Protein 4L7T (pdb70)

Radius of gyration: 22.9 Å; Cα contacts (8 Å, |Δi|>4): 863; chains: 1; bounding box: 63×50×64 Å

Foldseek 3Di:
DDPDDDCLPCVLLDAPVSLVVLLVVLLLLVQLLQLVLQLLQDQLFFFWQDDFLLDDALVLCNCRQQVVAFQAHQNAADLSSLVVSQLSLLSSLVSLVPDPHDDLLVSLQSLLQSLLVNLVSLVSCCQFFAFACDDNHHDSPTATHGSVVSLVSSVVSLVSSCVSQPLPQEPVVAQAGAGLLSSLLSLLVSLLLCQQVVPVPPVSLVSSLVSLVSCVPRHQADDDLALLLCFDPPNPRPRQANHWRFFDPPSAFRNNCVCQAAFWPALVCQQVWWAAQVRHRCVPPPSNQRHYHHSTFGDFCCLVLQDDPQFQLSVLFKGWIWGQDPVGHIGTRGITGNSFPADQPPPHSHHTRRTIQGQDGSLSSLLSSLVSCVSNVHHSQPSLQVLQCSRNPVVSCVVVVCDRGPQRVAPDSADVRQQAHHSPRSLRSSLSSCCSSQVSRSHNLVSQVSNHQVSRVSRGNHHRQPSHTWHHDVVCVVDVNYDTRTPRDD

Solvent-accessible surface area: 19949 Å² total; per-residue (Å²): 222,90,123,114,70,28,82,31,47,73,83,94,19,123,66,83,66,54,1,35,96,36,5,73,31,2,17,36,29,1,22,87,3,0,16,27,5,0,7,0,0,1,0,3,3,6,2,2,11,38,110,4,22,22,64,24,58,32,138,17,39,40,72,2,9,93,12,72,5,56,109,70,64,9,44,8,55,78,18,2,37,0,36,130,2,0,32,31,0,3,6,1,11,39,35,0,123,118,20,132,66,15,75,132,81,11,51,48,7,2,14,0,0,2,19,0,0,13,0,10,0,0,2,7,0,6,13,1,9,7,82,2,8,27,80,67,111,50,96,154,125,91,60,35,23,79,27,68,86,0,9,120,23,0,49,90,3,1,84,28,0,38,174,10,7,43,107,58,30,57,32,96,71,26,25,32,45,1,0,10,0,0,0,5,0,0,37,0,22,0,30,0,14,5,5,80,64,64,76,30,27,96,74,18,19,60,42,0,36,82,2,0,74,23,0,67,79,88,12,105,20,55,28,39,115,54,2,51,110,8,16,33,68,130,35,39,95,11,34,0,11,0,1,3,6,98,0,13,112,160,92,32,65,0,0,78,39,73,1,74,77,10,3,5,0,51,45,64,25,0,36,90,58,22,6,30,142,136,34,58,39,2,161,106,49,78,40,11,46,12,35,3,56,4,46,4,3,3,71,71,66,1,26,92,55,2,8,52,134,39,10,69,0,45,103,13,0,2,28,7,0,25,60,64,61,122,122,58,77,54,114,69,36,0,2,6,7,29,6,4,90,14,34,69,62,156,90,39,84,75,32,25,7,3,3,17,3,6,7,1,3,16,0,1,0,4,0,5,6,0,5,0,38,19,30,35,73,77,101,8,43,72,16,0,26,78,0,0,65,16,0,7,28,130,154,93,18,101,88,48,108,81,77,9,12,18,69,54,0,108,45,128,57,19,113,121,16,106,2,2,37,3,2,120,61,53,24,32,0,1,4,1,0,5,7,1,0,5,3,0,5,7,23,9,2,14,14,0,16,15,6,10,39,120,51,0,57,172,27,17,63,5,61,63,97,93,24,41,0,0,14,20,122,62,20,47,109,117,16,111,46,22,180,46,6,104,40,11,97,138

Secondary structure (DSSP, 8-state):
--S---TTSGGGSSSHHHHHHHHHHHHHHHHTTHHHHHHHHSTTSSSEEEPPTT----TTTTHHHHT---SS--SS-GGGGHHHHHHHHHHHHHHHHH-SSS-HHHHHHHHHHHHHHHHHHHHHHHHHHSSB----S-----PPBPHHHHHHHHHHHHHHHHHHHTT--S-TT-TTS--HHHHHHHHHHHHHHHHHHSS-HHHHHHHHHHHHHHHHHHS-----SSGGGGG-GGGTT-TTEEEEE--BTTTB-GGGGHHHHHHS--HHHHHHH-B-TTS-BGGGSGGGG----BSSEEPTTHHHHS--TT-THHHHHEEEEEEE-TTS-EEEEEEEE-S---B--TT-SS-B----EEEEEHHHHHHHHHHHHHHTT---HHHHHHHHHHHH-HHHHHHTHHHHSTT---SGGGTT-TT---TTSHHHHHHHHHHHH-TTSS-HHHHHHHH-HHHHHHHSS--GGG-S----HHHHHH-TTPPPPTT---

Nearest PDB structures (foldseek):
  4l7t-assembly1_A  TM=1.002E+00  e=1.139E-90  Bacteroides fragilis NCTC 9343
  3jq0-assembly1_A  TM=9.893E-01  e=1.966E-63  Phocaeicola vulgatus ATCC 8482
  3nqp-assembly2_B  TM=8.633E-01  e=2.520E-34  Bacteroides fragilis NCTC 9343
  3nqp-assembly1_A  TM=8.621E-01  e=3.257E-34  Bacteroides fragilis NCTC 9343
  7kv4-assembly1_AAA  TM=7.279E-01  e=5.053E-18  Bacteroides fluxus YIT 12057

InterPro domains:
  IPR011990 Tetratricopeptide-like helical domain superfamily [SSF48452] (13-514)
  IPR012944 RagB/SusD domain [PF07980] (273-475)
  IPR033985 SusD-like, N-terminal [PF14322] (85-189)

CATH classification: 1.25.40.390

Structure (mmCIF, N/CA/C/O backbone):
data_4L7T
#
_entry.id   4L7T
#
_cell.length_a   65.530
_cell.length_b   88.530
_cell.length_c   99.140
_cell.angle_alpha   90.00
_cell.angle_beta   90.00
_cell.angle_gamma   90.00
#
_symmetry.space_group_name_H-M   'P 21 21 21'
#
loop_
_entity.id
_entity.type
_entity.pdbx_description
1 polymer 'NanU sialic acid binding protein'
2 non-polymer 'ACETATE ION'
3 non-polymer 1,2-ETHANEDIOL
4 non-polymer 'SODIUM ION'
5 water water
#
loop_
_atom_site.group_PDB
_atom_site.id
_atom_site.type_symbol
_atom_site.label_atom_id
_atom_site.label_alt_id
_atom_site.label_comp_id
_atom_site.label_asym_id
_atom_site.label_entity_id
_atom_site.label_seq_id
_atom_site.pdbx_PDB_ins_code
_atom_site.Cartn_x
_atom_site.Cartn_y
_atom_site.Cartn_z
_atom_site.occupancy
_atom_site.B_iso_or_equiv
_atom_site.auth_seq_id
_atom_site.auth_comp_id
_atom_site.auth_asym_id
_atom_site.auth_atom_id
_atom_site.pdbx_PDB_model_num
ATOM 1 N N . ILE A 1 18 ? 48.488 34.442 36.952 1.00 43.17 18 ILE A N 1
ATOM 2 C CA . ILE A 1 18 ? 48.822 33.514 38.085 1.00 43.29 18 ILE A CA 1
ATOM 3 C C . ILE A 1 18 ? 47.626 33.488 39.088 1.00 42.73 18 ILE A C 1
ATOM 4 O O . ILE A 1 18 ? 46.804 34.420 39.126 1.00 40.96 18 ILE A O 1
ATOM 9 N N . ASP A 1 19 ? 47.534 32.415 39.875 1.00 42.52 19 ASP A N 1
ATOM 10 C CA . ASP A 1 19 ? 46.550 32.278 40.957 1.00 43.51 19 ASP A CA 1
ATOM 11 C C . ASP A 1 19 ? 46.862 33.163 42.227 1.00 44.31 19 ASP A C 1
ATOM 12 O O . ASP A 1 19 ? 47.877 32.954 42.898 1.00 45.15 19 ASP A O 1
ATOM 17 N N . PRO A 1 20 ? 45.977 34.141 42.564 1.00 45.08 20 PRO A N 1
ATOM 18 C CA . PRO A 1 20 ? 46.162 35.014 43.772 1.00 44.95 20 PRO A CA 1
ATOM 19 C C . PRO A 1 20 ? 45.757 34.412 45.127 1.00 44.75 20 PRO A C 1
ATOM 20 O O . PRO A 1 20 ? 46.007 35.033 46.175 1.00 45.00 20 PRO A O 1
ATOM 24 N N . THR A 1 21 ? 45.119 33.243 45.125 1.00 44.02 21 THR A N 1
ATOM 25 C CA . THR A 1 21 ? 44.623 32.676 46.382 1.00 42.88 21 THR A CA 1
ATOM 26 C C . THR A 1 21 ? 44.780 31.145 46.440 1.00 40.80 21 THR A C 1
ATOM 27 O O . THR A 1 21 ? 43.822 30.384 46.681 1.00 40.98 21 THR A O 1
ATOM 31 N N . SER A 1 22 ? 46.013 30.719 46.206 1.00 38.25 22 SER A N 1
ATOM 32 C CA . SER A 1 22 ? 46.424 29.317 46.335 1.00 36.64 22 SER A CA 1
ATOM 33 C C . SER A 1 22 ? 46.385 28.892 47.817 1.00 36.55 22 SER A C 1
ATOM 34 O O . SER A 1 22 ? 46.924 29.581 48.657 1.00 35.68 22 SER A O 1
ATOM 37 N N . SER A 1 23 ? 45.707 27.782 48.133 1.00 36.14 23 SER A N 1
ATOM 38 C CA . SER A 1 23 ? 45.649 27.240 49.500 1.00 34.96 23 SER A CA 1
ATOM 39 C C . SER A 1 23 ? 46.059 25.770 49.496 1.00 34.39 23 SER A C 1
ATOM 40 O O . SER A 1 23 ? 45.983 25.081 48.456 1.00 32.33 23 SER A O 1
ATOM 43 N N . ILE A 1 24 ? 46.435 25.272 50.673 1.00 32.54 24 ILE A N 1
ATOM 44 C CA . ILE A 1 24 ? 46.854 23.883 50.728 1.00 31.08 24 ILE A CA 1
ATOM 45 C C . ILE A 1 24 ? 45.677 22.881 50.705 1.00 29.26 24 ILE A C 1
ATOM 46 O O . ILE A 1 24 ? 45.906 21.672 50.523 1.00 29.13 24 ILE A O 1
ATOM 51 N N . ALA A 1 25 ? 44.443 23.348 50.862 1.00 27.64 25 ALA A N 1
ATOM 52 C CA . ALA A 1 25 ? 43.275 22.482 50.831 1.00 27.79 25 ALA A CA 1
ATOM 53 C C . ALA A 1 25 ? 42.654 22.352 49.385 1.00 29.39 25 ALA A C 1
ATOM 54 O O . ALA A 1 25 ? 41.666 21.564 49.155 1.00 28.22 25 ALA A O 1
ATOM 56 N N . ASP A 1 26 ? 43.287 23.058 48.460 1.00 26.95 26 ASP A N 1
ATOM 57 C CA . ASP A 1 26 ? 42.828 23.098 47.042 1.00 26.76 26 ASP A CA 1
ATOM 58 C C . ASP A 1 26 ? 42.967 21.658 46.506 1.00 26.23 26 ASP A C 1
ATOM 59 O O . ASP A 1 26 ? 44.016 21.013 46.742 1.00 25.63 26 ASP A O 1
ATOM 64 N N . SER A 1 27 ? 41.982 21.231 45.710 1.00 26.21 27 SER A N 1
ATOM 65 C CA . SER A 1 27 ? 41.912 19.813 45.258 1.00 27.45 27 SER A CA 1
ATOM 66 C C . SER A 1 27 ? 43.099 19.305 44.469 1.00 25.61 27 SER A C 1
ATOM 67 O O . SER A 1 27 ? 43.389 18.121 44.559 1.00 23.56 27 SER A O 1
ATOM 70 N N . ASN A 1 28 ? 43.789 20.193 43.736 1.00 24.68 28 ASN A N 1
ATOM 71 C CA . ASN A 1 28 ? 44.923 19.799 42.889 1.00 25.14 28 ASN A CA 1
ATOM 72 C C . ASN A 1 28 ? 46.095 19.298 43.684 1.00 23.95 28 ASN A C 1
ATOM 73 O O . ASN A 1 28 ? 47.046 18.741 43.122 1.00 23.58 28 ASN A O 1
ATOM 78 N N . TYR A 1 29 ? 46.066 19.542 45.013 1.00 24.06 29 TYR A N 1
ATOM 79 C CA . TYR A 1 29 ? 47.172 19.065 45.866 1.00 22.57 29 TYR A CA 1
ATOM 80 C C . TYR A 1 29 ? 46.818 17.750 46.497 1.00 22.65 29 TYR A C 1
ATOM 81 O O . TYR A 1 29 ? 47.610 17.239 47.281 1.00 23.15 29 TYR A O 1
ATOM 90 N N . TRP A 1 30 ? 45.643 17.221 46.176 1.00 21.74 30 TRP A N 1
ATOM 91 C CA . TRP A 1 30 ? 45.263 15.879 46.684 1.00 20.30 30 TRP A CA 1
ATOM 92 C C . TRP A 1 30 ? 44.853 14.896 45.566 1.00 20.39 30 TRP A C 1
ATOM 93 O O . TRP A 1 30 ? 43.889 14.157 45.749 1.00 23.13 30 TRP A O 1
ATOM 104 N N . LYS A 1 31 ? 45.560 14.921 44.455 1.00 22.35 31 LYS A N 1
ATOM 105 C CA . LYS A 1 31 ? 45.131 14.098 43.276 1.00 21.96 31 LYS A CA 1
ATOM 106 C C . LYS A 1 31 ? 45.836 12.772 43.176 1.00 21.91 31 LYS A C 1
ATOM 107 O O . LYS A 1 31 ? 45.370 11.908 42.419 1.00 21.80 31 LYS A O 1
ATOM 113 N N . THR A 1 32 ? 46.935 12.573 43.902 1.00 20.31 32 THR A N 1
ATOM 114 C CA . THR A 1 32 ? 47.762 11.370 43.735 1.00 20.10 32 THR A CA 1
ATOM 115 C C . THR A 1 32 ? 48.129 10.853 45.098 1.00 20.26 32 THR A C 1
ATOM 116 O O . THR A 1 32 ? 48.178 11.625 46.064 1.00 20.56 32 THR A O 1
ATOM 120 N N . GLU A 1 33 ? 48.359 9.546 45.190 1.00 19.61 33 GLU A N 1
ATOM 121 C CA . GLU A 1 33 ? 49.004 9.004 46.390 1.00 18.35 33 GLU A CA 1
ATOM 122 C C . GLU A 1 33 ? 50.315 9.755 46.779 1.00 19.54 33 GLU A C 1
ATOM 123 O O . GLU A 1 33 ? 50.581 9.985 48.006 1.00 19.77 33 GLU A O 1
ATOM 129 N N . ALA A 1 34 ? 51.152 10.117 45.800 1.00 20.50 34 ALA A N 1
ATOM 130 C CA . ALA A 1 34 ? 52.439 10.743 46.104 1.00 19.96 34 ALA A CA 1
ATOM 131 C C . ALA A 1 34 ? 52.265 12.071 46.826 1.00 19.91 34 ALA A C 1
ATOM 132 O O . ALA A 1 34 ? 53.047 12.393 47.735 1.00 20.19 34 ALA A O 1
ATOM 134 N N . GLN A 1 35 ? 51.252 12.809 46.444 1.00 19.70 35 GLN A N 1
ATOM 135 C CA . GLN A 1 35 ? 50.832 14.027 47.219 1.00 20.55 35 GLN A CA 1
ATOM 136 C C . GLN A 1 35 ? 50.444 13.762 48.717 1.00 20.45 35 GLN A C 1
ATOM 137 O O . GLN A 1 35 ? 50.872 14.547 49.621 1.00 19.80 35 GLN A O 1
ATOM 143 N N . PHE A 1 36 ? 49.620 12.725 48.975 1.00 17.19 36 PHE A N 1
ATOM 144 C CA . PHE A 1 36 ? 49.250 12.374 50.350 1.00 16.81 36 PHE A CA 1
ATOM 145 C C . PHE A 1 36 ? 50.535 11.964 51.094 1.00 18.55 36 PHE A C 1
ATOM 146 O O . PHE A 1 36 ? 50.720 12.356 52.275 1.00 18.42 36 PHE A O 1
ATOM 154 N N . SER A 1 37 ? 51.422 11.204 50.471 1.00 18.27 37 SER A N 1
ATOM 155 C CA . SER A 1 37 ? 52.695 10.904 51.117 1.00 18.56 37 SER A CA 1
ATOM 156 C C . SER A 1 37 ? 53.448 12.203 51.511 1.00 20.36 37 SER A C 1
ATOM 157 O O . SER A 1 37 ? 53.993 12.348 52.643 1.00 19.84 37 SER A O 1
ATOM 160 N N . THR A 1 38 ? 53.524 13.145 50.571 1.00 18.93 38 THR A N 1
ATOM 161 C CA . THR A 1 38 ? 54.250 14.384 50.834 1.00 19.82 38 THR A CA 1
ATOM 162 C C . THR A 1 38 ? 53.656 15.099 51.983 1.00 18.61 38 THR A C 1
ATOM 163 O O . THR A 1 38 ? 54.413 15.675 52.817 1.00 21.01 38 THR A O 1
ATOM 167 N N . PHE A 1 39 ? 52.341 15.062 52.106 1.00 17.42 39 PHE A N 1
ATOM 168 C CA . PHE A 1 39 ? 51.600 15.794 53.141 1.00 16.70 39 PHE A CA 1
ATOM 169 C C . PHE A 1 39 ? 51.840 15.099 54.537 1.00 18.03 39 PHE A C 1
ATOM 170 O O . PHE A 1 39 ? 51.976 15.794 55.581 1.00 18.12 39 PHE A O 1
ATOM 178 N N . ASN A 1 40 ? 51.904 13.763 54.505 1.00 17.81 40 ASN A N 1
ATOM 179 C CA . ASN A 1 40 ? 52.283 12.998 55.709 1.00 17.59 40 ASN A CA 1
ATOM 180 C C . ASN A 1 40 ? 53.737 13.329 56.125 1.00 17.66 40 ASN A C 1
ATOM 181 O O . ASN A 1 40 ? 53.968 13.464 57.343 1.00 20.01 40 ASN A O 1
ATOM 186 N N . VAL A 1 41 ? 54.718 13.376 55.226 1.00 18.82 41 VAL A N 1
ATOM 187 C CA . VAL A 1 41 ? 56.077 13.823 55.521 1.00 19.94 41 VAL A CA 1
ATOM 188 C C . VAL A 1 41 ? 55.982 15.224 56.228 1.00 20.03 41 VAL A C 1
ATOM 189 O O . VAL A 1 41 ? 56.574 15.464 57.288 1.00 19.59 41 VAL A O 1
ATOM 193 N N . GLY A 1 42 ? 55.184 16.105 55.636 1.00 19.29 42 GLY A N 1
ATOM 194 C CA . GLY A 1 42 ? 54.955 17.471 56.194 1.00 20.30 42 GLY A CA 1
ATOM 195 C C . GLY A 1 42 ? 54.392 17.469 57.609 1.00 21.09 42 GLY A C 1
ATOM 196 O O . GLY A 1 42 ? 54.754 18.311 58.432 1.00 23.43 42 GLY A O 1
ATOM 197 N N . LEU A 1 43 ? 53.505 16.556 57.907 1.00 20.24 43 LEU A N 1
ATOM 198 C CA . LEU A 1 43 ? 52.934 16.504 59.249 1.00 20.53 43 LEU A CA 1
ATOM 199 C C . LEU A 1 43 ? 54.007 16.128 60.251 1.00 19.61 43 LEU A C 1
ATOM 200 O O . LEU A 1 43 ? 53.981 16.628 61.416 1.00 19.60 43 LEU A O 1
ATOM 205 N N . HIS A 1 44 ? 54.931 15.243 59.838 1.00 18.69 44 HIS A N 1
ATOM 206 C CA . HIS A 1 44 ? 55.974 14.760 60.761 1.00 19.35 44 HIS A CA 1
ATOM 207 C C . HIS A 1 44 ? 56.964 15.904 60.923 1.00 20.83 44 HIS A C 1
ATOM 208 O O . HIS A 1 44 ? 57.571 16.062 61.974 1.00 20.37 44 HIS A O 1
ATOM 215 N N . ALA A 1 45 ? 57.056 16.772 59.909 1.00 19.70 45 ALA A N 1
ATOM 216 C CA . ALA A 1 45 ? 57.945 17.904 60.064 1.00 21.58 45 ALA A CA 1
ATOM 217 C C . ALA A 1 45 ? 57.323 18.945 60.994 1.00 19.93 45 ALA A C 1
ATOM 218 O O . ALA A 1 45 ? 58.079 19.660 61.707 1.00 20.63 45 ALA A O 1
ATOM 220 N N . LEU A 1 46 ? 56.002 19.111 61.005 1.00 18.20 46 LEU A N 1
ATOM 221 C CA . LEU A 1 46 ? 55.383 20.039 61.970 1.00 18.33 46 LEU A CA 1
ATOM 222 C C . LEU A 1 46 ? 55.486 19.507 63.409 1.00 18.97 46 LEU A C 1
ATOM 223 O O . LEU A 1 46 ? 55.699 20.282 64.363 1.00 19.91 46 LEU A O 1
ATOM 228 N N . LEU A 1 47 ? 55.308 18.201 63.583 1.00 19.44 47 LEU A N 1
ATOM 229 C CA . LEU A 1 47 ? 55.503 17.600 64.906 1.00 17.91 47 LEU A CA 1
ATOM 230 C C . LEU A 1 47 ? 56.945 17.854 65.406 1.00 19.04 47 LEU A C 1
ATOM 231 O O . LEU A 1 47 ? 57.131 18.199 66.619 1.00 20.81 47 LEU A O 1
ATOM 236 N N . ARG A 1 48 ? 57.942 17.704 64.558 1.00 17.70 48 ARG A N 1
ATOM 237 C CA . ARG A 1 48 ? 59.322 17.952 64.882 1.00 17.79 48 ARG A CA 1
ATOM 238 C C . ARG A 1 48 ? 59.562 19.397 65.436 1.00 19.01 48 ARG A C 1
ATOM 239 O O . ARG A 1 48 ? 60.445 19.618 66.299 1.00 20.05 48 ARG A O 1
ATOM 247 N N . GLU A 1 49 ? 58.754 20.349 64.959 1.00 19.39 49 GLU A N 1
ATOM 248 C CA . GLU A 1 49 ? 58.886 21.765 65.466 1.00 20.52 49 GLU A CA 1
ATOM 249 C C . GLU A 1 49 ? 58.472 21.912 66.957 1.00 20.72 49 GLU A C 1
ATOM 250 O O . GLU A 1 49 ? 58.740 22.952 67.611 1.00 21.50 49 GLU A O 1
ATOM 256 N N . CYS A 1 50 ? 57.791 20.909 67.473 1.00 18.32 50 CYS A N 1
ATOM 257 C CA . CYS A 1 50 ? 57.332 20.925 68.856 1.00 18.35 50 CYS A CA 1
ATOM 258 C C . CYS A 1 50 ? 58.261 20.120 69.746 1.00 18.88 50 CYS A C 1
ATOM 259 O O . CYS A 1 50 ? 58.014 19.979 70.951 1.00 17.17 50 CYS A O 1
ATOM 262 N N . SER A 1 51 ? 59.351 19.614 69.186 1.00 16.23 51 SER A N 1
ATOM 263 C CA . SER A 1 51 ? 60.209 18.669 69.921 1.00 16.70 51 SER A CA 1
ATOM 264 C C . SER A 1 51 ? 60.955 19.253 71.141 1.00 15.75 51 SER A C 1
ATOM 265 O O . SER A 1 51 ? 61.053 18.600 72.165 1.00 14.25 51 SER A O 1
ATOM 268 N N . PHE A 1 52 ? 61.427 20.486 71.044 1.00 14.18 52 PHE A N 1
ATOM 269 C CA . PHE A 1 52 ? 62.063 21.121 72.240 1.00 14.75 52 PHE A CA 1
ATOM 270 C C . PHE A 1 52 ? 60.996 21.206 73.319 1.00 15.10 52 PHE A C 1
ATOM 271 O O . PHE A 1 52 ? 61.311 20.962 74.481 1.00 15.43 52 PHE A O 1
ATOM 279 N N . ASN A 1 53 ? 59.772 21.587 72.959 1.00 15.36 53 ASN A N 1
ATOM 280 C CA . ASN A 1 53 ? 58.627 21.706 73.915 1.00 15.96 53 ASN A CA 1
ATOM 281 C C . ASN A 1 53 ? 58.240 20.364 74.549 1.00 15.97 53 ASN A C 1
ATOM 282 O O . ASN A 1 53 ? 57.981 20.306 75.759 1.00 17.16 53 ASN A O 1
ATOM 287 N N . PHE A 1 54 ? 58.288 19.274 73.760 1.00 15.29 54 PHE A N 1
ATOM 288 C CA . PHE A 1 54 ? 58.107 17.923 74.364 1.00 14.52 54 PHE A CA 1
ATOM 289 C C . PHE A 1 54 ? 59.122 17.717 75.498 1.00 13.23 54 PHE A C 1
ATOM 290 O O . PHE A 1 54 ? 58.743 17.230 76.534 1.00 14.66 54 PHE A O 1
ATOM 298 N N . PHE A 1 55 ? 60.411 18.046 75.333 1.00 12.40 55 PHE A N 1
ATOM 299 C CA . PHE A 1 55 ? 61.369 17.893 76.373 1.00 11.89 55 PHE A CA 1
ATOM 300 C C . PHE A 1 55 ? 61.041 18.806 77.554 1.00 13.31 55 PHE A C 1
ATOM 301 O O . PHE A 1 55 ? 61.072 18.371 78.728 1.00 11.94 55 PHE A O 1
ATOM 309 N N . LEU A 1 56 ? 60.731 20.080 77.239 1.00 13.19 56 LEU A N 1
ATOM 310 C CA . LEU A 1 56 ? 60.475 21.041 78.364 1.00 11.64 56 LEU A CA 1
ATOM 311 C C . LEU A 1 56 ? 59.243 20.629 79.158 1.00 12.23 56 LEU A C 1
ATOM 312 O O . LEU A 1 56 ? 59.227 20.802 80.385 1.00 12.55 56 LEU A O 1
ATOM 317 N N . LEU A 1 57 ? 58.209 20.127 78.483 1.00 11.54 57 LEU A N 1
ATOM 318 C CA . LEU A 1 57 ? 57.024 19.684 79.209 1.00 11.68 57 LEU A CA 1
ATOM 319 C C . LEU A 1 57 ? 57.326 18.438 80.089 1.00 13.27 57 LEU A C 1
ATOM 320 O O . LEU A 1 57 ? 56.703 18.247 81.109 1.00 11.71 57 LEU A O 1
ATOM 325 N N . GLY A 1 58 ? 58.241 17.575 79.639 1.00 12.41 58 GLY A N 1
ATOM 326 C CA . GLY A 1 58 ? 58.343 16.275 80.285 1.00 10.49 58 GLY A CA 1
ATOM 327 C C . GLY A 1 58 ? 59.441 16.185 81.302 1.00 10.80 58 GLY A C 1
ATOM 328 O O . GLY A 1 58 ? 59.464 15.187 82.040 1.00 11.07 58 GLY A O 1
ATOM 329 N N . GLU A 1 59 ? 60.393 17.132 81.326 1.00 11.14 59 GLU A N 1
ATOM 330 C CA . GLU A 1 59 ? 61.538 16.945 82.225 1.00 10.60 59 GLU A CA 1
ATOM 331 C C . GLU A 1 59 ? 61.963 18.075 83.185 1.00 11.87 59 GLU A C 1
ATOM 332 O O . GLU A 1 59 ? 62.085 17.805 84.368 1.00 12.34 59 GLU A O 1
ATOM 338 N N . PRO A 1 60 ? 62.275 19.287 82.706 1.00 12.66 60 PRO A N 1
ATOM 339 C CA . PRO A 1 60 ? 63.040 20.198 83.629 1.00 11.35 60 PRO A CA 1
ATOM 340 C C . PRO A 1 60 ? 62.294 20.846 84.836 1.00 10.75 60 PRO A C 1
ATOM 341 O O . PRO A 1 60 ? 62.966 21.495 85.633 1.00 12.00 60 PRO A O 1
ATOM 345 N N . ARG A 1 61 ? 60.992 20.622 84.940 1.00 10.74 61 ARG A N 1
ATOM 346 C CA . ARG A 1 61 ? 60.246 21.025 86.207 1.00 10.12 61 ARG A CA 1
ATOM 347 C C . ARG A 1 61 ? 60.593 20.096 87.368 1.00 12.17 61 ARG A C 1
ATOM 348 O O . ARG A 1 61 ? 60.216 20.388 88.523 1.00 12.40 61 ARG A O 1
ATOM 356 N N . ALA A 1 62 ? 61.289 18.987 87.080 1.00 11.28 62 ALA A N 1
ATOM 357 C CA . ALA A 1 62 ? 61.519 17.958 88.135 1.00 11.43 62 ALA A CA 1
ATOM 358 C C . ALA A 1 62 ? 62.899 18.224 88.785 1.00 11.55 62 ALA A C 1
ATOM 359 O O . ALA A 1 62 ? 63.209 19.429 89.026 1.00 13.58 62 ALA A O 1
ATOM 361 N N . ASP A 1 63 ? 63.626 17.183 89.187 1.00 12.77 63 ASP A N 1
ATOM 362 C CA . ASP A 1 63 ? 64.748 17.342 90.118 1.00 13.55 63 ASP A CA 1
ATOM 363 C C . ASP A 1 63 ? 66.155 17.303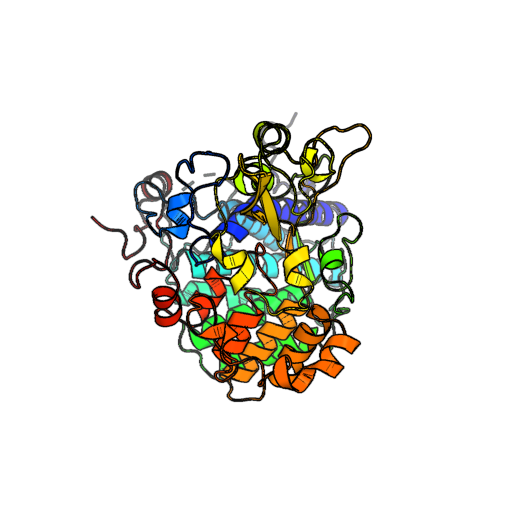 89.496 1.00 14.48 63 ASP A C 1
ATOM 364 O O . ASP A 1 63 ? 67.177 17.448 90.213 1.00 16.13 63 ASP A O 1
ATOM 369 N N . ILE A 1 64 ? 66.236 17.195 88.178 1.00 13.16 64 ILE A N 1
ATOM 370 C CA . ILE A 1 64 ? 67.542 16.940 87.570 1.00 12.38 64 ILE A CA 1
ATOM 371 C C . ILE A 1 64 ? 68.375 18.234 87.493 1.00 11.21 64 ILE A C 1
ATOM 372 O O . ILE A 1 64 ? 69.633 18.148 87.582 1.00 13.18 64 ILE A O 1
ATOM 377 N N . TYR A 1 65 ? 67.711 19.386 87.358 1.00 13.58 65 TYR A N 1
ATOM 378 C CA . TYR A 1 65 ? 68.426 20.676 87.147 1.00 12.40 65 TYR A CA 1
ATOM 379 C C . TYR A 1 65 ? 68.209 21.607 88.331 1.00 13.01 65 TYR A C 1
ATOM 380 O O . TYR A 1 65 ? 67.558 21.239 89.316 1.00 14.71 65 TYR A O 1
ATOM 389 N N . GLY A 1 66 ? 68.823 22.777 88.227 1.00 14.80 66 GLY A N 1
ATOM 390 C CA . GLY A 1 66 ? 68.574 23.834 89.238 1.00 17.20 66 GLY A CA 1
ATOM 391 C C . GLY A 1 66 ? 69.818 24.448 89.850 1.00 16.93 66 GLY A C 1
ATOM 392 O O . GLY A 1 66 ? 69.702 25.433 90.608 1.00 18.48 66 GLY A O 1
ATOM 393 N N . ASP A 1 67 ? 70.999 23.884 89.600 1.00 16.84 67 ASP A N 1
ATOM 394 C CA . ASP A 1 67 ? 72.245 24.464 90.114 1.00 15.10 67 ASP A CA 1
ATOM 395 C C . ASP A 1 67 ? 72.675 25.593 89.156 1.00 16.74 67 ASP A C 1
ATOM 396 O O . ASP A 1 67 ? 72.029 25.807 88.132 1.00 15.13 67 ASP A O 1
ATOM 401 N N . VAL A 1 68 ? 73.710 26.354 89.540 1.00 17.88 68 VAL A N 1
ATOM 402 C CA . VAL A 1 68 ? 74.191 27.528 88.763 1.00 18.82 68 VAL A CA 1
ATOM 403 C C . VAL A 1 68 ? 75.075 26.974 87.605 1.00 16.92 68 VAL A C 1
ATOM 404 O O . VAL A 1 68 ? 75.932 26.161 87.861 1.00 18.86 68 VAL A O 1
ATOM 408 N N . PRO A 1 69 ? 74.853 27.431 86.348 1.00 16.85 69 PRO A N 1
ATOM 409 C CA . PRO A 1 69 ? 75.763 26.968 85.263 1.00 16.23 69 PRO A CA 1
ATOM 410 C C . PRO A 1 69 ? 77.251 27.071 85.653 1.00 18.71 69 PRO A C 1
ATOM 411 O O . PRO A 1 69 ? 77.730 28.144 86.101 1.00 19.43 69 PRO A O 1
ATOM 415 N N . PHE A 1 70 ? 78.018 25.985 85.561 1.00 18.88 70 PHE A N 1
ATOM 416 C CA . PHE A 1 70 ? 79.382 25.984 86.198 1.00 18.63 70 PHE A CA 1
ATOM 417 C C . PHE A 1 70 ? 80.309 27.062 85.595 1.00 18.23 70 PHE A C 1
ATOM 418 O O . PHE A 1 70 ? 81.220 27.588 86.278 1.00 20.55 70 PHE A O 1
ATOM 426 N N . GLY A 1 71 ? 80.102 27.332 84.308 1.00 18.09 71 GLY A N 1
ATOM 427 C CA . GLY A 1 71 ? 81.029 28.213 83.491 1.00 17.89 71 GLY A CA 1
ATOM 428 C C . GLY A 1 71 ? 80.699 29.685 83.609 1.00 18.15 71 GLY A C 1
ATOM 429 O O . GLY A 1 71 ? 81.411 30.541 83.086 1.00 18.53 71 GLY A O 1
ATOM 430 N N . GLY A 1 72 ? 79.614 29.993 84.295 1.00 17.14 72 GLY A N 1
ATOM 431 C CA . GLY A 1 72 ? 79.303 31.443 84.479 1.00 17.89 72 GLY A CA 1
ATOM 432 C C . GLY A 1 72 ? 78.075 31.998 83.802 1.00 16.45 72 GLY A C 1
ATOM 433 O O . GLY A 1 72 ? 77.683 33.190 84.042 1.00 18.14 72 GLY A O 1
ATOM 434 N N . GLU A 1 73 ? 77.448 31.207 82.960 1.00 15.33 73 GLU A N 1
ATOM 435 C CA . GLU A 1 73 ? 76.307 31.742 82.267 1.00 14.76 73 GLU A CA 1
ATOM 436 C C . GLU A 1 73 ? 75.208 32.200 83.196 1.00 13.54 73 GLU A C 1
ATOM 437 O O . GLU A 1 73 ? 74.885 31.577 84.266 1.00 14.30 73 GLU A O 1
ATOM 443 N N . ALA A 1 74 ? 74.496 33.222 82.750 1.00 13.81 74 ALA A N 1
ATOM 444 C CA . ALA A 1 74 ? 73.204 33.513 83.282 1.00 11.97 74 ALA A CA 1
ATOM 445 C C . ALA A 1 74 ? 72.170 32.525 82.804 1.00 14.45 74 ALA A C 1
ATOM 446 O O . ALA A 1 74 ? 72.195 32.068 81.662 1.00 14.67 74 ALA A O 1
ATOM 448 N N . THR A 1 75 ? 71.196 32.251 83.652 1.00 14.17 75 THR A N 1
ATOM 449 C CA . THR A 1 75 ? 70.089 31.365 83.234 1.00 14.65 75 THR A CA 1
ATOM 450 C C . THR A 1 75 ? 68.956 32.044 82.476 1.00 15.37 75 THR A C 1
ATOM 451 O O . THR A 1 75 ? 68.251 31.373 81.663 1.00 14.84 75 THR A O 1
ATOM 455 N N . GLN A 1 76 ? 68.794 33.377 82.630 1.00 14.45 76 GLN A N 1
ATOM 456 C CA . GLN A 1 76 ? 67.900 34.192 81.755 1.00 14.40 76 GLN A CA 1
ATOM 457 C C . GLN A 1 76 ? 66.469 33.717 81.716 1.00 15.89 76 GLN A C 1
ATOM 458 O O . GLN A 1 76 ? 65.783 33.870 80.712 1.00 19.40 76 GLN A O 1
ATOM 464 N N . GLY A 1 77 ? 65.986 33.164 82.846 1.00 15.05 77 GLY A N 1
ATOM 465 C CA . GLY A 1 77 ? 64.550 32.735 82.934 1.00 15.77 77 GLY A CA 1
ATOM 466 C C . GLY A 1 77 ? 64.374 31.223 82.894 1.00 15.67 77 GLY A C 1
ATOM 467 O O . GLY A 1 77 ? 63.341 30.726 83.360 1.00 16.97 77 GLY A O 1
ATOM 468 N N . MET A 1 78 ? 65.367 30.508 82.397 1.00 14.96 78 MET A N 1
ATOM 469 C CA . MET A 1 78 ? 65.224 29.047 82.342 1.00 17.09 78 MET A CA 1
ATOM 470 C C . MET A 1 78 ? 65.136 28.427 83.759 1.00 16.24 78 MET A C 1
ATOM 471 O O . MET A 1 78 ? 64.499 27.387 83.945 1.00 14.80 78 MET A O 1
ATOM 476 N N . GLU A 1 79 ? 65.773 29.061 84.753 1.00 13.21 79 GLU A N 1
ATOM 477 C CA . GLU A 1 79 ? 65.628 28.604 86.142 1.00 14.47 79 GLU A CA 1
ATOM 478 C C . GLU A 1 79 ? 64.215 28.522 86.639 1.00 14.06 79 GLU A C 1
ATOM 479 O O . GLU A 1 79 ? 63.953 27.772 87.606 1.00 12.36 79 GLU A O 1
ATOM 485 N N . ARG A 1 80 ? 63.305 29.232 85.976 1.00 12.90 80 ARG A N 1
ATOM 486 C CA . ARG A 1 80 ? 61.890 29.149 86.401 1.00 13.40 80 ARG A CA 1
ATOM 487 C C . ARG A 1 80 ? 61.305 27.739 86.309 1.00 12.95 80 ARG A C 1
ATOM 488 O O . ARG A 1 80 ? 60.354 27.388 87.053 1.00 14.27 80 ARG A O 1
ATOM 496 N N . LEU A 1 81 ? 61.885 26.919 85.432 1.00 11.67 81 LEU A N 1
ATOM 497 C CA . LEU A 1 81 ? 61.411 25.524 85.330 1.00 12.74 81 LEU A CA 1
ATOM 498 C C . LEU A 1 81 ? 61.826 24.697 86.573 1.00 12.11 81 LEU A C 1
ATOM 499 O O . LEU A 1 81 ? 60.903 24.240 87.297 1.00 12.18 81 LEU A O 1
ATOM 504 N N . PRO A 1 82 ? 63.165 24.495 86.823 1.00 12.11 82 PRO A N 1
ATOM 505 C CA . PRO A 1 82 ? 63.517 23.721 88.049 1.00 11.52 82 PRO A CA 1
ATOM 506 C C . PRO A 1 82 ? 63.050 24.359 89.345 1.00 12.47 82 PRO A C 1
ATOM 507 O O . PRO A 1 82 ? 62.743 23.635 90.311 1.00 14.14 82 PRO A O 1
ATOM 511 N N . PHE A 1 83 ? 62.926 25.671 89.337 1.00 12.91 83 PHE A N 1
ATOM 512 C CA . PHE A 1 83 ? 62.440 26.338 90.599 1.00 13.45 83 PHE A CA 1
ATOM 513 C C . PHE A 1 83 ? 60.929 26.377 90.695 1.00 12.47 83 PHE A C 1
ATOM 514 O O . PHE A 1 83 ? 60.428 26.795 91.756 1.00 13.15 83 PHE A O 1
ATOM 522 N N . ASN A 1 84 ? 60.202 26.006 89.601 1.00 11.40 84 ASN A N 1
ATOM 523 C CA . ASN A 1 84 ? 58.720 26.000 89.613 1.00 10.82 84 ASN A CA 1
ATOM 524 C C . ASN A 1 84 ? 58.168 27.384 90.017 1.00 12.16 84 ASN A C 1
ATOM 525 O O . ASN A 1 84 ? 57.243 27.504 90.837 1.00 13.40 84 ASN A O 1
ATOM 530 N N . THR A 1 85 ? 58.797 28.376 89.432 1.00 12.41 85 THR A N 1
ATOM 531 C CA . THR A 1 85 ? 58.369 29.774 89.616 1.00 14.26 85 THR A CA 1
ATOM 532 C C . THR A 1 85 ? 57.738 30.384 88.361 1.00 15.77 85 THR A C 1
ATOM 533 O O . THR A 1 85 ? 57.500 31.637 88.305 1.00 17.20 85 THR A O 1
ATOM 537 N N . ILE A 1 86 ? 57.494 29.558 87.323 1.00 14.89 86 ILE A N 1
ATOM 538 C CA . ILE A 1 86 ? 56.625 29.997 86.243 1.00 14.30 86 ILE A CA 1
ATOM 539 C C . ILE A 1 86 ? 55.283 30.521 86.776 1.00 15.58 86 ILE A C 1
ATOM 540 O O . ILE A 1 86 ? 54.741 30.049 87.764 1.00 16.86 86 ILE A O 1
ATOM 545 N N . ASN A 1 87 ? 54.768 31.515 86.070 1.00 16.76 87 ASN A N 1
ATOM 546 C CA . ASN A 1 87 ? 53.516 32.165 86.481 1.00 18.98 87 ASN A CA 1
ATOM 547 C C . ASN A 1 87 ? 52.903 32.926 85.375 1.00 19.51 87 ASN A C 1
ATOM 548 O O . ASN A 1 87 ? 53.329 32.842 84.191 1.00 18.09 87 ASN A O 1
ATOM 553 N N . LYS A 1 88 ? 51.875 33.716 85.710 1.00 19.90 88 LYS A N 1
ATOM 554 C CA . LYS A 1 88 ? 51.132 34.362 84.622 1.00 23.12 88 LYS A CA 1
ATOM 555 C C . LYS A 1 88 ? 51.972 35.383 83.841 1.00 22.64 88 LYS A C 1
ATOM 556 O O . LYS A 1 88 ? 51.758 35.595 82.687 1.00 21.06 88 LYS A O 1
ATOM 562 N N . GLU A 1 89 ? 52.991 35.951 84.459 1.00 22.14 89 GLU A N 1
ATOM 563 C CA . GLU A 1 89 ? 53.890 36.867 83.733 1.00 24.33 89 GLU A CA 1
ATOM 564 C C . GLU A 1 89 ? 54.996 36.215 82.911 1.00 23.52 89 GLU A C 1
ATOM 565 O O . GLU A 1 89 ? 55.414 36.726 81.893 1.00 24.16 89 GLU A O 1
ATOM 567 N N . ASN A 1 90 ? 55.498 35.082 83.383 1.00 21.08 90 ASN A N 1
ATOM 568 C CA . ASN A 1 90 ? 56.570 34.363 82.703 1.00 20.27 90 ASN A CA 1
ATOM 569 C C . ASN A 1 90 ? 56.213 32.865 82.778 1.00 17.36 90 ASN A C 1
ATOM 570 O O . ASN A 1 90 ? 56.452 32.199 83.808 1.00 16.20 90 ASN A O 1
ATOM 575 N N . THR A 1 91 ? 55.569 32.391 81.713 1.00 18.09 91 THR A N 1
ATOM 576 C CA . THR A 1 91 ? 54.924 31.062 81.702 1.00 17.22 91 THR A CA 1
ATOM 577 C C . THR A 1 91 ? 55.890 29.957 81.337 1.00 17.79 91 THR A C 1
ATOM 578 O O . THR A 1 91 ? 55.535 28.802 81.477 1.00 19.28 91 THR A O 1
ATOM 582 N N . GLY A 1 92 ? 57.089 30.286 80.910 1.00 17.53 92 GLY A N 1
ATOM 583 C CA . GLY A 1 92 ? 58.122 29.239 80.559 1.00 18.86 92 GLY A CA 1
ATOM 584 C C . GLY A 1 92 ? 57.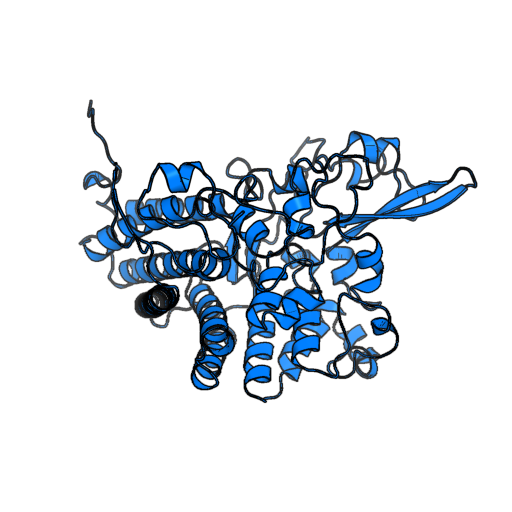912 28.727 79.127 1.00 20.13 92 GLY A C 1
ATOM 585 O O . GLY A 1 92 ? 58.818 28.804 78.306 1.00 22.41 92 GLY A O 1
ATOM 586 N N . ILE A 1 93 ? 56.709 28.301 78.805 1.00 18.67 93 ILE A N 1
ATOM 587 C CA . ILE A 1 93 ? 56.319 27.958 77.428 1.00 16.43 93 ILE A CA 1
ATOM 588 C C . ILE A 1 93 ? 55.059 28.743 77.056 1.00 17.37 93 ILE A C 1
ATOM 589 O O . ILE A 1 93 ? 54.200 28.937 77.924 1.00 18.68 93 ILE A O 1
ATOM 594 N N . SER A 1 94 ? 54.926 29.192 75.810 1.00 17.50 94 SER A N 1
ATOM 595 C CA . SER A 1 94 ? 53.741 29.954 75.402 1.00 19.44 94 SER A CA 1
ATOM 596 C C . SER A 1 94 ? 52.924 29.206 74.387 1.00 19.86 94 SER A C 1
ATOM 597 O O . SER A 1 94 ? 53.433 28.263 73.764 1.00 18.61 94 SER A O 1
ATOM 600 N N . ASN A 1 95 ? 51.684 29.665 74.199 1.00 20.32 95 ASN A N 1
ATOM 601 C CA . ASN A 1 95 ? 50.807 29.296 73.073 1.00 21.51 95 ASN A CA 1
ATOM 602 C C . ASN A 1 95 ? 50.629 27.744 72.982 1.00 21.72 95 ASN A C 1
ATOM 603 O O . ASN A 1 95 ? 50.694 27.199 71.891 1.00 21.85 95 ASN A O 1
ATOM 608 N N . PHE A 1 96 ? 50.396 27.076 74.117 1.00 18.46 96 PHE A N 1
ATOM 609 C CA . PHE A 1 96 ? 50.155 25.630 74.154 1.00 19.66 96 PHE A CA 1
ATOM 610 C C . PHE A 1 96 ? 51.220 24.883 73.411 1.00 18.62 96 PHE A C 1
ATOM 611 O O . PHE A 1 96 ? 50.898 23.872 72.747 1.00 17.53 96 PHE A O 1
ATOM 619 N N . ALA A 1 97 ? 52.475 25.372 73.499 1.00 18.03 97 ALA A N 1
ATOM 620 C CA . ALA A 1 97 ? 53.692 24.738 73.002 1.00 18.47 97 ALA A CA 1
ATOM 621 C C . ALA A 1 97 ? 53.651 24.652 71.456 1.00 19.64 97 ALA A C 1
ATOM 622 O O . ALA A 1 97 ? 54.346 23.842 70.885 1.00 19.11 97 ALA A O 1
ATOM 624 N N . GLY A 1 98 ? 52.762 25.446 70.815 1.00 18.45 98 GLY A N 1
ATOM 625 C CA . GLY A 1 98 ? 52.727 25.434 69.342 1.00 18.66 98 GLY A CA 1
ATOM 626 C C . GLY A 1 98 ? 51.954 24.232 68.827 1.00 20.31 98 GLY A C 1
ATOM 627 O O . GLY A 1 98 ? 51.964 23.987 67.602 1.00 20.57 98 GLY A O 1
ATOM 628 N N . MET A 1 99 ? 51.273 23.504 69.691 1.00 18.72 99 MET A N 1
ATOM 629 C CA . MET A 1 99 ? 50.648 22.211 69.284 1.00 19.29 99 MET A CA 1
ATOM 630 C C . MET A 1 99 ? 49.430 22.342 68.365 1.00 19.91 99 MET A C 1
ATOM 631 O O . MET A 1 99 ? 49.233 21.491 67.502 1.00 19.07 99 MET A O 1
ATOM 636 N N . TYR A 1 100 ? 48.695 23.440 68.494 1.00 18.99 100 TYR A N 1
ATOM 637 C CA . TYR A 1 100 ? 47.429 23.576 67.745 1.00 20.62 100 TYR A CA 1
ATOM 638 C C . TYR A 1 100 ? 47.652 23.748 66.255 1.00 21.41 100 TYR A C 1
ATOM 639 O O . TYR A 1 100 ? 46.787 23.351 65.481 1.00 22.08 100 TYR A O 1
ATOM 648 N N . LYS A 1 101 ? 48.781 24.328 65.887 1.00 21.74 101 LYS A N 1
ATOM 649 C CA . LYS A 1 101 ? 49.136 24.498 64.495 1.00 24.20 101 LYS A CA 1
ATOM 650 C C . LYS A 1 101 ? 49.289 23.096 63.864 1.00 24.90 101 LYS A C 1
ATOM 651 O O . LYS A 1 101 ? 48.874 22.898 62.694 1.00 24.29 101 LYS A O 1
ATOM 657 N N . VAL A 1 102 ? 49.894 22.167 64.636 1.00 22.86 102 VAL A N 1
ATOM 658 C CA . VAL A 1 102 ? 50.121 20.783 64.142 1.00 21.13 102 VAL A CA 1
ATOM 659 C C . VAL A 1 102 ? 48.838 20.052 64.052 1.00 20.72 102 VAL A C 1
ATOM 660 O O . VAL A 1 102 ? 48.565 19.411 62.991 1.00 20.62 102 VAL A O 1
ATOM 664 N N . ILE A 1 103 ? 47.998 20.144 65.097 1.00 16.82 103 ILE A N 1
ATOM 665 C CA . ILE A 1 103 ? 46.703 19.531 65.175 1.00 17.57 103 ILE A CA 1
ATOM 666 C C . ILE A 1 103 ? 45.831 20.013 63.978 1.00 19.35 103 ILE A C 1
ATOM 667 O O . ILE A 1 103 ? 45.179 19.212 63.336 1.00 19.95 103 ILE A O 1
ATOM 672 N N . ASN A 1 104 ? 45.831 21.320 63.717 1.00 19.92 104 ASN A N 1
ATOM 673 C CA . ASN A 1 104 ? 44.998 21.794 62.568 1.00 20.25 104 ASN A CA 1
ATOM 674 C C . ASN A 1 104 ? 45.315 21.083 61.253 1.00 21.73 104 ASN A C 1
ATOM 675 O O . ASN A 1 104 ? 44.387 20.698 60.538 1.00 23.69 104 ASN A O 1
ATOM 680 N N . GLN A 1 105 ? 46.582 20.898 60.986 1.00 19.02 105 GLN A N 1
ATOM 681 C CA . GLN A 1 105 ? 47.026 20.240 59.751 1.00 21.12 105 GLN A CA 1
ATOM 682 C C . GLN A 1 105 ? 46.751 18.741 59.734 1.00 20.37 105 GLN A C 1
ATOM 683 O O . GLN A 1 105 ? 46.436 18.141 58.687 1.00 20.50 105 GLN A O 1
ATOM 689 N N . ILE A 1 106 ? 46.883 18.103 60.888 1.00 22.05 106 ILE A N 1
ATOM 690 C CA . ILE A 1 106 ? 46.413 16.720 60.968 1.00 20.53 106 ILE A CA 1
ATOM 691 C C . ILE A 1 106 ? 44.953 16.609 60.682 1.00 22.36 106 ILE A C 1
ATOM 692 O O . ILE A 1 106 ? 44.506 15.648 60.049 1.00 20.20 106 ILE A O 1
ATOM 697 N N . ASN A 1 107 ? 44.187 17.591 61.140 1.00 19.53 107 ASN A N 1
ATOM 698 C CA . ASN A 1 107 ? 42.767 17.509 60.959 1.00 21.21 107 ASN A CA 1
ATOM 699 C C . ASN A 1 107 ? 42.420 17.543 59.425 1.00 20.16 107 ASN A C 1
ATOM 700 O O . ASN A 1 107 ? 41.456 16.951 59.048 1.00 23.06 107 ASN A O 1
ATOM 705 N N . LEU A 1 108 ? 43.197 18.302 58.681 1.00 21.28 108 LEU A N 1
ATOM 706 C CA . LEU A 1 108 ? 43.140 18.455 57.177 1.00 20.97 108 LEU A CA 1
ATOM 707 C C . LEU A 1 108 ? 43.476 17.087 56.557 1.00 21.48 108 LEU A C 1
ATOM 708 O O . LEU A 1 108 ? 42.687 16.560 55.741 1.00 20.93 108 LEU A O 1
ATOM 713 N N . MET A 1 109 ? 44.596 16.504 57.009 1.00 18.32 109 MET A N 1
ATOM 714 C CA . MET A 1 109 ? 44.981 15.119 56.502 1.00 18.72 109 MET A CA 1
ATOM 715 C C . MET A 1 109 ? 43.868 14.142 56.720 1.00 19.72 109 MET A C 1
ATOM 716 O O . MET A 1 109 ? 43.528 13.357 55.803 1.00 17.81 109 MET A O 1
ATOM 721 N N . ILE A 1 110 ? 43.303 14.128 57.916 1.00 19.27 110 ILE A N 1
ATOM 722 C CA . ILE A 1 110 ? 42.239 13.237 58.227 1.00 20.02 110 ILE A CA 1
ATOM 723 C C . ILE A 1 110 ? 41.025 13.391 57.307 1.00 22.12 110 ILE A C 1
ATOM 724 O O . ILE A 1 110 ? 40.491 12.372 56.836 1.00 22.60 110 ILE A O 1
ATOM 729 N N . ALA A 1 111 ? 40.557 14.650 57.089 1.00 21.48 111 ALA A N 1
ATOM 730 C CA . ALA A 1 111 ? 39.374 14.846 56.238 1.00 22.30 111 ALA A CA 1
ATOM 731 C C . ALA A 1 111 ? 39.751 14.456 54.797 1.00 21.21 111 ALA A C 1
ATOM 732 O O . ALA A 1 111 ? 38.969 13.788 54.135 1.00 22.81 111 ALA A O 1
ATOM 734 N N . LYS A 1 112 ? 40.934 14.807 54.346 1.00 19.89 112 LYS A N 1
ATOM 735 C CA . LYS A 1 112 ? 41.273 14.537 52.906 1.00 20.17 112 LYS A CA 1
ATOM 736 C C . LYS A 1 112 ? 41.364 13.027 52.684 1.00 20.22 112 LYS A C 1
ATOM 737 O O . LYS A 1 112 ? 40.874 12.485 51.639 1.00 19.48 112 LYS A O 1
ATOM 743 N N . THR A 1 113 ? 41.963 12.328 53.653 1.00 19.36 113 THR A N 1
ATOM 744 C CA . THR A 1 113 ? 42.052 10.862 53.535 1.00 17.86 113 THR A CA 1
ATOM 745 C C . THR A 1 113 ? 40.739 10.182 53.656 1.00 19.86 113 THR A C 1
ATOM 746 O O . THR A 1 113 ? 40.501 9.173 52.936 1.00 20.77 113 THR A O 1
ATOM 750 N N . LYS A 1 114 ? 39.862 10.618 54.537 1.00 20.49 114 LYS A N 1
ATOM 751 C CA . LYS A 1 114 ? 38.530 10.017 54.568 1.00 22.85 114 LYS A CA 1
ATOM 752 C C . LYS A 1 114 ? 37.715 10.205 53.256 1.00 23.46 114 LYS A C 1
ATOM 753 O O . LYS A 1 114 ? 36.885 9.350 52.921 1.00 25.77 114 LYS A O 1
ATOM 759 N N . GLU A 1 115 ? 38.009 11.286 52.530 1.00 23.44 115 GLU A N 1
ATOM 760 C CA . GLU A 1 115 ? 37.236 11.694 51.331 1.00 24.88 115 GLU A CA 1
ATOM 761 C C . GLU A 1 115 ? 37.801 11.181 50.002 1.00 23.91 115 GLU A C 1
ATOM 762 O O . GLU A 1 115 ? 37.166 11.346 48.953 1.00 24.91 115 GLU A O 1
ATOM 768 N N . THR A 1 116 ? 38.997 10.631 50.007 1.00 21.85 116 THR A N 1
ATOM 769 C CA . THR A 1 116 ? 39.696 10.430 48.759 1.00 20.56 116 THR A CA 1
ATOM 770 C C . THR A 1 116 ? 39.101 9.293 47.943 1.00 21.53 116 THR A C 1
ATOM 771 O O . THR A 1 116 ? 38.407 8.432 48.456 1.00 21.56 116 THR A O 1
ATOM 775 N N . THR A 1 117 ? 39.385 9.360 46.650 1.00 22.00 117 THR A N 1
ATOM 776 C CA . THR A 1 117 ? 39.103 8.218 45.747 1.00 22.29 117 THR A CA 1
ATOM 777 C C . THR A 1 117 ? 40.341 7.702 45.081 1.00 20.56 117 THR A C 1
ATOM 778 O O . THR A 1 117 ? 40.268 6.870 44.134 1.00 18.63 117 THR A O 1
ATOM 782 N N . VAL A 1 118 ? 41.509 8.147 45.547 1.00 18.64 118 VAL A N 1
ATOM 783 C CA . VAL A 1 118 ? 42.757 7.842 44.878 1.00 18.14 118 VAL A CA 1
ATOM 784 C C . VAL A 1 118 ? 43.630 6.865 45.637 1.00 20.66 118 VAL A C 1
ATOM 785 O O . VAL A 1 118 ? 44.532 6.293 45.062 1.00 23.73 118 VAL A O 1
ATOM 789 N N . LEU A 1 119 ? 43.368 6.659 46.921 1.00 19.16 119 LEU A N 1
ATOM 790 C CA . LEU A 1 119 ? 44.283 5.767 47.701 1.00 18.14 119 LEU A CA 1
ATOM 791 C C . LEU A 1 119 ? 43.768 4.327 47.799 1.00 15.28 119 LEU A C 1
ATOM 792 O O . LEU A 1 119 ? 42.594 4.119 47.961 1.00 18.32 119 LEU A O 1
ATOM 797 N N . SER A 1 120 ? 44.691 3.371 47.934 1.00 17.03 120 SER A N 1
ATOM 798 C CA . SER A 1 120 ? 44.243 1.998 48.340 1.00 18.55 120 SER A CA 1
ATOM 799 C C . SER A 1 120 ? 43.635 2.046 49.730 1.00 19.76 120 SER A C 1
ATOM 800 O O . SER A 1 120 ? 43.931 2.967 50.517 1.00 20.03 120 SER A O 1
ATOM 803 N N . GLU A 1 121 ? 42.738 1.110 50.028 1.00 19.79 121 GLU A N 1
ATOM 804 C CA . GLU A 1 121 ? 42.073 1.056 51.306 1.00 19.59 121 GLU A CA 1
ATOM 805 C C . GLU A 1 121 ? 43.131 0.837 52.396 1.00 18.75 121 GLU A C 1
ATOM 806 O O . GLU A 1 121 ? 43.065 1.510 53.461 1.00 19.00 121 GLU A O 1
ATOM 812 N N . ALA A 1 122 ? 44.086 -0.055 52.145 1.00 19.69 122 ALA A N 1
ATOM 813 C CA . ALA A 1 122 ? 45.223 -0.273 53.065 1.00 19.28 122 ALA A CA 1
ATOM 814 C C . ALA A 1 122 ? 46.007 1.012 53.320 1.00 18.66 122 ALA A C 1
ATOM 815 O O . ALA A 1 122 ? 46.350 1.314 54.509 1.00 17.85 122 ALA A O 1
ATOM 817 N N . GLY A 1 123 ? 46.247 1.797 52.238 1.00 17.78 123 GLY A N 1
ATOM 818 C CA . GLY A 1 123 ? 47.178 2.926 52.323 1.00 18.21 123 GLY A CA 1
ATOM 819 C C . GLY A 1 123 ? 46.422 4.016 53.040 1.00 16.63 123 GLY A C 1
ATOM 820 O O . GLY A 1 123 ? 47.038 4.711 53.910 1.00 16.85 123 GLY A O 1
ATOM 821 N N . LYS A 1 124 ? 45.129 4.206 52.714 1.00 17.16 124 LYS A N 1
ATOM 822 C CA . LYS A 1 124 ? 44.334 5.236 53.348 1.00 17.53 124 LYS A CA 1
ATOM 823 C C . LYS A 1 124 ? 44.225 4.956 54.860 1.00 18.05 124 LYS A C 1
ATOM 824 O O . LYS A 1 124 ? 44.458 5.850 55.704 1.00 17.37 124 LYS A O 1
ATOM 830 N N . ASN A 1 125 ? 44.061 3.690 55.192 1.00 15.43 125 ASN A N 1
ATOM 831 C CA . ASN A 1 125 ? 43.918 3.323 56.593 1.00 17.04 125 ASN A CA 1
ATOM 832 C C . ASN A 1 125 ? 45.268 3.489 57.331 1.00 16.07 125 ASN A C 1
ATOM 833 O O . ASN A 1 125 ? 45.246 3.862 58.502 1.00 16.30 125 ASN A O 1
ATOM 838 N N . TYR A 1 126 ? 46.417 3.205 56.709 1.00 14.78 126 TYR A N 1
ATOM 839 C CA . TYR A 1 126 ? 47.672 3.408 57.395 1.00 15.51 126 TYR A CA 1
ATOM 840 C C . TYR A 1 126 ? 47.845 4.911 57.675 1.00 16.55 126 TYR A C 1
ATOM 841 O O . TYR A 1 126 ? 48.322 5.287 58.777 1.00 13.79 126 TYR A O 1
ATOM 850 N N . TYR A 1 127 ? 47.447 5.744 56.682 1.00 14.24 127 TYR A N 1
ATOM 851 C CA . TYR A 1 127 ? 47.602 7.193 56.950 1.00 14.69 127 TYR A CA 1
ATOM 852 C C . TYR A 1 127 ? 46.716 7.607 58.104 1.00 14.26 127 TYR A C 1
ATOM 853 O O . TYR A 1 127 ? 47.130 8.476 58.899 1.00 16.79 127 TYR A O 1
ATOM 862 N N . LEU A 1 128 ? 45.497 7.090 58.186 1.00 15.10 128 LEU A N 1
ATOM 863 C CA . LEU A 1 128 ? 44.604 7.392 59.285 1.00 15.05 128 LEU A CA 1
ATOM 864 C C . LEU A 1 128 ? 45.164 6.874 60.612 1.00 16.00 128 LEU A C 1
ATOM 865 O O . LEU A 1 128 ? 45.100 7.524 61.655 1.00 17.36 128 LEU A O 1
ATOM 870 N N . GLY A 1 129 ? 45.749 5.696 60.592 1.00 15.61 129 GLY A N 1
ATOM 871 C CA . GLY A 1 129 ? 46.499 5.249 61.813 1.00 14.68 129 GLY A CA 1
ATOM 872 C C . GLY A 1 129 ? 47.532 6.246 62.257 1.00 13.99 129 GLY A C 1
ATOM 873 O O . GLY A 1 129 ? 47.592 6.549 63.482 1.00 13.70 129 GLY A O 1
ATOM 874 N N . GLU A 1 130 ? 48.343 6.783 61.346 1.00 14.39 130 GLU A N 1
ATOM 875 C CA . GLU A 1 130 ? 49.387 7.726 61.731 1.00 13.47 130 GLU A CA 1
ATOM 876 C C . GLU A 1 130 ? 48.771 9.041 62.225 1.00 14.10 130 GLU A C 1
ATOM 877 O O . GLU A 1 130 ? 49.220 9.618 63.240 1.00 14.96 130 GLU A O 1
ATOM 883 N N . ALA A 1 131 ? 47.745 9.536 61.506 1.00 12.86 131 ALA A N 1
ATOM 884 C CA . ALA A 1 131 ? 47.246 10.865 61.817 1.00 14.29 131 ALA A CA 1
ATOM 885 C C . ALA A 1 131 ? 46.445 10.857 63.103 1.00 13.61 131 ALA A C 1
ATOM 886 O O . ALA A 1 131 ? 46.608 11.771 63.917 1.00 16.12 131 ALA A O 1
ATOM 888 N N . TYR A 1 132 ? 45.536 9.902 63.339 1.00 14.10 132 TYR A N 1
ATOM 889 C CA . TYR A 1 132 ? 44.832 9.788 64.623 1.00 13.80 132 TYR A CA 1
ATOM 890 C C . TYR A 1 132 ? 45.789 9.567 65.799 1.00 15.89 132 TYR A C 1
ATOM 891 O O . TYR A 1 132 ? 45.561 10.133 66.890 1.00 15.22 132 TYR A O 1
ATOM 900 N N . GLY A 1 133 ? 46.854 8.742 65.559 1.00 14.17 133 GLY A N 1
ATOM 901 C CA . GLY A 1 133 ? 47.902 8.512 66.627 1.00 14.13 133 GLY A CA 1
ATOM 902 C C . GLY A 1 133 ? 48.579 9.796 67.013 1.00 14.96 133 GLY A C 1
ATOM 903 O O . GLY A 1 133 ? 48.697 10.059 68.261 1.00 13.17 133 GLY A O 1
ATOM 904 N N . MET A 1 134 ? 49.004 10.573 66.032 1.00 13.72 134 MET A N 1
ATOM 905 C CA . MET A 1 134 ? 49.704 11.832 66.301 1.00 14.45 134 MET A CA 1
ATOM 906 C C . MET A 1 134 ? 48.779 12.822 66.978 1.00 15.94 134 MET A C 1
ATOM 907 O O . MET A 1 134 ? 49.236 13.580 67.894 1.00 15.25 134 MET A O 1
ATOM 912 N N . ARG A 1 135 ? 47.514 12.844 66.591 1.00 14.98 135 ARG A N 1
ATOM 913 C CA . ARG A 1 135 ? 46.601 13.811 67.185 1.00 16.06 135 ARG A CA 1
ATOM 914 C C . ARG A 1 135 ? 46.363 13.459 68.657 1.00 17.07 135 ARG A C 1
ATOM 915 O O . ARG A 1 135 ? 46.398 14.343 69.538 1.00 17.00 135 ARG A O 1
ATOM 923 N N . ALA A 1 136 ? 46.210 12.181 68.968 1.00 16.19 136 ALA A N 1
ATOM 924 C CA . ALA A 1 136 ? 46.093 11.723 70.365 1.00 14.58 136 ALA A CA 1
ATOM 925 C C . ALA A 1 136 ? 47.392 12.034 71.188 1.00 13.31 136 ALA A C 1
ATOM 926 O O . ALA A 1 136 ? 47.306 12.383 72.362 1.00 14.19 136 ALA A O 1
ATOM 928 N N . TYR A 1 137 ? 48.554 11.870 70.573 1.00 13.69 137 TYR A N 1
ATOM 929 C CA . TYR A 1 137 ? 49.854 12.147 71.188 1.00 12.58 137 TYR A CA 1
ATOM 930 C C . TYR A 1 137 ? 49.958 13.624 71.628 1.00 14.63 137 TYR A C 1
ATOM 931 O O . TYR A 1 137 ? 50.314 13.961 72.808 1.00 14.76 137 TYR A O 1
ATOM 940 N N . LEU A 1 138 ? 49.613 14.506 70.692 1.00 15.63 138 LEU A N 1
ATOM 941 C CA . LEU A 1 138 ? 49.574 15.943 71.029 1.00 14.92 138 LEU A CA 1
ATOM 942 C C . LEU A 1 138 ? 48.512 16.283 72.062 1.00 15.26 138 LEU A C 1
ATOM 943 O O . LEU A 1 138 ? 48.906 17.009 73.033 1.00 15.66 138 LEU A O 1
ATOM 948 N N . TYR A 1 139 ? 47.250 15.762 72.001 1.00 14.45 139 TYR A N 1
ATOM 949 C CA . TYR A 1 139 ? 46.271 16.076 73.039 1.00 15.21 139 TYR A CA 1
ATOM 950 C C . TYR A 1 139 ? 46.730 15.540 74.411 1.00 14.77 139 TYR A C 1
ATOM 951 O O . TYR A 1 139 ? 46.285 16.055 75.426 1.00 16.48 139 TYR A O 1
ATOM 960 N N . PHE A 1 140 ? 47.474 14.400 74.427 1.00 13.42 140 PHE A N 1
ATOM 961 C CA . PHE A 1 140 ? 47.878 13.871 75.727 1.00 12.51 140 PHE A CA 1
ATOM 962 C C . PHE A 1 140 ? 48.961 14.748 76.403 1.00 12.89 140 PHE A C 1
ATOM 963 O O . PHE A 1 140 ? 48.949 14.810 77.633 1.00 13.25 140 PHE A O 1
ATOM 971 N N . HIS A 1 141 ? 49.878 15.357 75.639 1.00 13.26 141 HIS A N 1
ATOM 972 C CA . HIS A 1 141 ? 50.788 16.441 76.208 1.00 13.19 141 HIS A CA 1
ATOM 973 C C . HIS A 1 141 ? 49.929 17.578 76.742 1.00 13.25 141 HIS A C 1
ATOM 974 O O . HIS A 1 141 ? 50.205 18.066 77.893 1.00 13.30 141 HIS A O 1
ATOM 981 N N . LEU A 1 142 ? 48.869 17.961 75.993 1.00 14.54 142 LEU A N 1
ATOM 982 C CA . LEU A 1 142 ? 48.027 19.100 76.435 1.00 13.73 142 LEU A CA 1
ATOM 983 C C . LEU A 1 142 ? 47.260 18.782 77.703 1.00 14.02 142 LEU A C 1
ATOM 984 O O . LEU A 1 142 ? 47.158 19.655 78.600 1.00 14.76 142 LEU A O 1
ATOM 989 N N . LEU A 1 143 ? 46.781 17.562 77.827 1.00 13.56 143 LEU A N 1
ATOM 990 C CA . LEU A 1 143 ? 46.014 17.179 78.959 1.00 14.13 143 LEU A CA 1
ATOM 991 C C . LEU A 1 143 ? 46.907 17.191 80.225 1.00 15.14 143 LEU A C 1
ATOM 992 O O . LEU A 1 143 ? 46.534 17.715 81.294 1.00 15.37 143 LEU A O 1
ATOM 997 N N . ARG A 1 144 ? 48.088 16.578 80.117 1.00 12.67 144 ARG A N 1
ATOM 998 C CA . ARG A 1 144 ? 48.914 16.449 81.308 1.00 12.80 144 ARG A CA 1
ATOM 999 C C . ARG A 1 144 ? 49.540 17.810 81.694 1.00 13.71 144 ARG A C 1
ATOM 1000 O O . ARG A 1 144 ? 49.960 17.980 82.881 1.00 14.14 144 ARG A O 1
ATOM 1008 N N . SER A 1 145 ? 49.613 18.741 80.739 1.00 12.85 145 SER A N 1
ATOM 1009 C CA . SER A 1 145 ? 50.356 20.029 80.972 1.00 12.03 145 SER A CA 1
ATOM 1010 C C . SER A 1 145 ? 49.401 21.177 81.285 1.00 14.34 145 SER A C 1
ATOM 1011 O O . SER A 1 145 ? 49.705 21.954 82.197 1.00 15.73 145 SER A O 1
ATOM 1014 N N . TRP A 1 146 ? 48.333 21.307 80.500 1.00 14.91 146 TRP A N 1
ATOM 1015 C CA . TRP A 1 146 ? 47.337 22.402 80.740 1.00 14.30 146 TRP A CA 1
ATOM 1016 C C . TRP A 1 146 ? 45.979 21.952 81.296 1.00 17.07 146 TRP A C 1
ATOM 1017 O O . TRP A 1 146 ? 45.219 22.789 81.818 1.00 18.40 146 TRP A O 1
ATOM 1028 N N . GLY A 1 147 ? 45.622 20.660 81.187 1.00 16.07 147 GLY A N 1
ATOM 1029 C CA . GLY A 1 147 ? 44.393 20.144 81.845 1.00 18.79 147 GLY A CA 1
ATOM 1030 C C . GLY A 1 147 ? 43.167 20.239 80.962 1.00 21.17 147 GLY A C 1
ATOM 1031 O O . GLY A 1 147 ? 43.007 19.473 79.996 1.00 22.40 147 GLY A O 1
ATOM 1032 N N . ASP A 1 148 ? 42.268 21.191 81.283 1.00 22.03 148 ASP A N 1
ATOM 1033 C CA . ASP A 1 148 ? 41.190 21.564 80.362 1.00 22.27 148 ASP A CA 1
ATOM 1034 C C . ASP A 1 148 ? 41.693 22.362 79.164 1.00 23.00 148 ASP A C 1
ATOM 1035 O O . ASP A 1 148 ? 42.343 23.393 79.307 1.00 25.73 148 ASP A O 1
ATOM 1040 N N . VAL A 1 149 ? 41.438 21.883 77.940 1.00 21.92 149 VAL A N 1
ATOM 1041 C CA . VAL A 1 149 ? 41.979 22.536 76.755 1.00 20.80 149 VAL A CA 1
ATOM 1042 C C . VAL A 1 149 ? 40.916 22.471 75.637 1.00 20.30 149 VAL A C 1
ATOM 1043 O O . VAL A 1 149 ? 39.982 21.712 75.737 1.00 21.86 149 VAL A O 1
ATOM 1047 N N . ILE A 1 150 ? 41.061 23.313 74.650 1.00 23.52 150 ILE A N 1
ATOM 1048 C CA . ILE A 1 150 ? 40.094 23.384 73.555 1.00 24.56 150 ILE A CA 1
ATOM 1049 C C . ILE A 1 150 ? 40.276 22.130 72.692 1.00 25.09 150 ILE A C 1
ATOM 1050 O O . ILE A 1 150 ? 41.426 21.747 72.417 1.00 25.75 150 ILE A O 1
ATOM 1055 N N . LEU A 1 151 ? 39.168 21.533 72.275 1.00 26.28 151 LEU A N 1
ATOM 1056 C CA . LEU A 1 151 ? 39.196 20.364 71.342 1.00 25.90 151 LEU A CA 1
ATOM 1057 C C . LEU A 1 151 ? 38.866 20.848 69.935 1.00 27.47 151 LEU A C 1
ATOM 1058 O O . LEU A 1 151 ? 37.699 21.129 69.669 1.00 29.06 151 LEU A O 1
ATOM 1063 N N . TYR A 1 152 ? 39.874 21.046 69.098 1.00 27.52 152 TYR A N 1
ATOM 1064 C CA . TYR A 1 152 ? 39.732 21.417 67.672 1.00 30.00 152 TYR A CA 1
ATOM 1065 C C . TYR A 1 152 ? 39.951 20.117 66.874 1.00 30.46 152 TYR A C 1
ATOM 1066 O O . TYR A 1 152 ? 41.103 19.565 66.885 1.00 28.86 152 TYR A O 1
ATOM 1075 N N . LEU A 1 153 ? 38.877 19.675 66.201 1.00 30.70 153 LEU A N 1
ATOM 1076 C CA . LEU A 1 153 ? 38.851 18.421 65.405 1.00 30.75 153 LEU A CA 1
ATOM 1077 C C . LEU A 1 153 ? 38.697 18.619 63.874 1.00 32.24 153 LEU A C 1
ATOM 1078 O O . LEU A 1 153 ? 38.946 17.665 63.095 1.00 31.08 153 LEU A O 1
ATOM 1083 N N . ASP A 1 154 ? 38.340 19.842 63.432 1.00 32.51 154 ASP A N 1
ATOM 1084 C CA . ASP A 1 154 ? 38.231 20.186 61.977 1.00 33.41 154 ASP A CA 1
ATOM 1085 C C . ASP A 1 154 ? 39.277 21.185 61.502 1.00 32.68 154 ASP A C 1
ATOM 1086 O O . ASP A 1 154 ? 39.749 22.006 62.291 1.00 34.60 154 ASP A O 1
ATOM 1091 N N . TYR A 1 155 ? 39.700 21.100 60.244 1.00 30.98 155 TYR A N 1
ATOM 1092 C CA . TYR A 1 155 ? 40.650 22.048 59.686 1.00 29.81 155 TYR A CA 1
ATOM 1093 C C . TYR A 1 155 ? 39.961 23.415 59.517 1.00 32.61 155 TYR A C 1
ATOM 1094 O O . TYR A 1 155 ? 38.809 23.481 59.048 1.00 31.32 155 TYR A O 1
ATOM 1103 N N . THR A 1 156 ? 40.682 24.472 59.869 1.00 33.85 156 THR A N 1
ATOM 1104 C CA . THR A 1 156 ? 40.230 25.867 59.621 1.00 36.06 156 THR A CA 1
ATOM 1105 C C . THR A 1 156 ? 41.443 26.587 58.968 1.00 36.47 156 THR A C 1
ATOM 1106 O O . THR A 1 156 ? 42.593 26.369 59.344 1.00 36.46 156 THR A O 1
ATOM 1110 N N . ASN A 1 157 ? 41.231 27.426 57.954 1.00 39.45 157 ASN A N 1
ATOM 1111 C CA . ASN A 1 157 ? 42.405 28.048 57.293 1.00 40.80 157 ASN A CA 1
ATOM 1112 C C . ASN A 1 157 ? 43.056 29.219 58.048 1.00 41.93 157 ASN A C 1
ATOM 1113 O O . ASN A 1 157 ? 42.379 30.049 58.651 1.00 42.41 157 ASN A O 1
ATOM 1118 N N . SER A 1 167 ? 36.203 33.433 71.232 1.00 51.12 167 SER A N 1
ATOM 1119 C CA . SER A 1 167 ? 35.426 32.486 70.419 1.00 51.04 167 SER A CA 1
ATOM 1120 C C . SER A 1 167 ? 35.225 31.077 71.042 1.00 49.74 167 SER A C 1
ATOM 1121 O O . SER A 1 167 ? 34.071 30.688 71.291 1.00 50.48 167 SER A O 1
ATOM 1124 N N . LYS A 1 168 ? 36.301 30.315 71.298 1.00 47.45 168 LYS A N 1
ATOM 1125 C CA . LYS A 1 168 ? 36.110 28.904 71.715 1.00 44.49 168 LYS A CA 1
ATOM 1126 C C . LYS A 1 168 ? 36.528 28.502 73.135 1.00 42.02 168 LYS A C 1
ATOM 1127 O O . LYS A 1 168 ? 37.662 28.717 73.530 1.00 41.96 168 LYS A O 1
ATOM 1133 N N . ALA A 1 169 ? 35.601 27.919 73.889 1.00 39.15 169 ALA A N 1
ATOM 1134 C CA . ALA A 1 169 ? 35.876 27.510 75.258 1.00 37.10 169 ALA A CA 1
ATOM 1135 C C . ALA A 1 169 ? 36.610 26.154 75.323 1.00 35.92 169 ALA A C 1
ATOM 1136 O O . ALA A 1 169 ? 36.413 25.292 74.464 1.00 35.88 169 ALA A O 1
ATOM 1138 N N . ALA A 1 170 ? 37.448 25.978 76.333 1.00 33.64 170 ALA A N 1
ATOM 1139 C CA . ALA A 1 170 ? 38.145 24.697 76.538 1.00 31.54 170 ALA A CA 1
ATOM 1140 C C . ALA A 1 170 ? 37.154 23.638 77.017 1.00 30.87 170 ALA A C 1
ATOM 1141 O O . ALA A 1 170 ? 36.152 23.954 77.623 1.00 30.33 170 ALA A O 1
ATOM 1143 N N . SER A 1 171 ? 37.422 22.361 76.727 1.00 28.49 171 SER A N 1
ATOM 1144 C CA . SER A 1 171 ? 36.670 21.265 77.299 1.00 27.51 171 SER A CA 1
ATOM 1145 C C . SER A 1 171 ? 37.330 20.792 78.581 1.00 26.03 171 SER A C 1
ATOM 1146 O O . SER A 1 171 ? 38.579 20.893 78.686 1.00 27.64 171 SER A O 1
ATOM 1149 N N . PRO A 1 172 ? 36.527 20.277 79.542 1.00 25.53 172 PRO A N 1
ATOM 1150 C CA . PRO A 1 172 ? 37.033 19.674 80.768 1.00 25.42 172 PRO A CA 1
ATOM 1151 C C . PRO A 1 172 ? 38.019 18.559 80.408 1.00 24.93 172 PRO A C 1
ATOM 1152 O O . PRO A 1 172 ? 37.844 17.850 79.408 1.00 23.05 172 PRO A O 1
ATOM 1156 N N . ALA A 1 173 ? 39.012 18.432 81.248 1.00 22.66 173 ALA A N 1
ATOM 1157 C CA . ALA A 1 173 ? 40.017 17.354 81.132 1.00 23.27 173 ALA A CA 1
ATOM 1158 C C . ALA A 1 173 ? 39.385 15.966 80.886 1.00 23.84 173 ALA A C 1
ATOM 1159 O O . ALA A 1 173 ? 39.914 15.170 80.088 1.00 22.52 173 ALA A O 1
ATOM 1161 N N . GLU A 1 174 ? 38.256 15.659 81.539 1.00 22.68 174 GLU A N 1
ATOM 1162 C CA . GLU A 1 174 ? 37.602 14.355 81.371 1.00 23.37 174 GLU A CA 1
ATOM 1163 C C . GLU A 1 174 ? 37.122 14.175 79.901 1.00 23.65 174 GLU A C 1
ATOM 1164 O O . GLU A 1 174 ? 37.240 13.062 79.314 1.00 24.29 174 GLU A O 1
ATOM 1166 N N . GLU A 1 175 ? 36.669 15.242 79.265 1.00 22.59 175 GLU A N 1
ATOM 1167 C CA . GLU A 1 175 ? 36.301 15.165 77.838 1.00 24.05 175 GLU A CA 1
ATOM 1168 C C . GLU A 1 175 ? 37.500 15.108 76.886 1.00 22.52 175 GLU A C 1
ATOM 1169 O O . GLU A 1 175 ? 37.409 14.586 75.761 1.00 22.73 175 GLU A O 1
ATOM 1175 N N . VAL A 1 176 ? 38.611 15.731 77.282 1.00 22.47 176 VAL A N 1
ATOM 1176 C CA . VAL A 1 176 ? 39.873 15.682 76.520 1.00 21.33 176 VAL A CA 1
ATOM 1177 C C . VAL A 1 176 ? 40.300 14.221 76.517 1.00 20.17 176 VAL A C 1
ATOM 1178 O O . VAL A 1 176 ? 40.613 13.693 75.454 1.00 19.62 176 VAL A O 1
ATOM 1182 N N . MET A 1 177 ? 40.263 13.589 77.687 1.00 17.78 177 MET A N 1
ATOM 1183 C CA . MET A 1 177 ? 40.699 12.191 77.812 1.00 17.82 177 MET A CA 1
ATOM 1184 C C . MET A 1 177 ? 39.766 11.287 76.959 1.00 19.79 177 MET A C 1
ATOM 1185 O O . MET A 1 177 ? 40.231 10.316 76.319 1.00 18.56 177 MET A O 1
ATOM 1190 N N . LYS A 1 178 ? 38.446 11.587 76.944 1.00 20.31 178 LYS A N 1
ATOM 1191 C CA . LYS A 1 178 ? 37.553 10.823 76.067 1.00 20.02 178 LYS A CA 1
ATOM 1192 C C . LYS A 1 178 ? 37.993 10.914 74.592 1.00 19.31 178 LYS A C 1
ATOM 1193 O O . LYS A 1 178 ? 37.992 9.882 73.840 1.00 20.66 178 LYS A O 1
ATOM 1199 N N . GLN A 1 179 ? 38.361 12.094 74.143 1.00 18.21 179 GLN A N 1
ATOM 1200 C CA . GLN A 1 179 ? 38.716 12.297 72.757 1.00 18.86 179 GLN A CA 1
ATOM 1201 C C . GLN A 1 179 ? 40.023 11.555 72.482 1.00 19.53 179 GLN A C 1
ATOM 1202 O O . GLN A 1 179 ? 40.174 11.015 71.371 1.00 17.72 179 GLN A O 1
ATOM 1208 N N . ILE A 1 180 ? 40.952 11.538 73.458 1.00 17.44 180 ILE A N 1
ATOM 1209 C CA . ILE A 1 180 ? 42.289 10.932 73.186 1.00 16.23 180 ILE A CA 1
ATOM 1210 C C . ILE A 1 180 ? 42.062 9.435 72.983 1.00 16.82 180 ILE A C 1
ATOM 1211 O O . ILE A 1 180 ? 42.617 8.837 72.032 1.00 16.66 180 ILE A O 1
ATOM 1216 N N . LYS A 1 181 ? 41.247 8.843 73.848 1.00 16.39 181 LYS A N 1
ATOM 1217 C CA . LYS A 1 181 ? 40.893 7.416 73.778 1.00 16.98 181 LYS A CA 1
ATOM 1218 C C . LYS A 1 181 ? 40.145 7.087 72.491 1.00 17.71 181 LYS A C 1
ATOM 1219 O O . LYS A 1 181 ? 40.465 6.035 71.890 1.00 17.70 181 LYS A O 1
ATOM 1225 N N . GLU A 1 182 ? 39.205 7.953 72.065 1.00 18.83 182 GLU A N 1
ATOM 1226 C CA . GLU A 1 182 ? 38.586 7.767 70.724 1.00 20.04 182 GLU A CA 1
ATOM 1227 C C . GLU A 1 182 ? 39.586 7.813 69.557 1.00 19.62 182 GLU A C 1
ATOM 1228 O O . GLU A 1 182 ? 39.460 7.034 68.564 1.00 19.99 182 GLU A O 1
ATOM 1234 N N . ASP A 1 183 ? 40.559 8.732 69.608 1.00 17.94 183 ASP A N 1
ATOM 1235 C CA . ASP A 1 183 ? 41.546 8.812 68.578 1.00 17.45 183 ASP A CA 1
ATOM 1236 C C . ASP A 1 183 ? 42.478 7.574 68.598 1.00 15.24 183 ASP A C 1
ATOM 1237 O O . ASP A 1 183 ? 42.934 7.139 67.547 1.00 15.76 183 ASP A O 1
ATOM 1242 N N . ILE A 1 184 ? 42.777 7.064 69.813 1.00 14.40 184 ILE A N 1
ATOM 1243 C CA . ILE A 1 184 ? 43.616 5.810 69.908 1.00 13.96 184 ILE A CA 1
ATOM 1244 C C . ILE A 1 184 ? 42.860 4.658 69.197 1.00 14.63 184 ILE A C 1
ATOM 1245 O O . ILE A 1 184 ? 43.434 3.921 68.385 1.00 14.61 184 ILE A O 1
ATOM 1250 N N . THR A 1 185 ? 41.585 4.516 69.508 1.00 15.67 185 THR A N 1
ATOM 1251 C CA . THR A 1 185 ? 40.766 3.478 68.861 1.00 16.04 185 THR A CA 1
ATOM 1252 C C . THR A 1 185 ? 40.689 3.707 67.368 1.00 16.37 185 THR A C 1
ATOM 1253 O O . THR A 1 185 ? 40.798 2.733 66.623 1.00 15.88 185 THR A O 1
ATOM 1257 N N . ALA A 1 186 ? 40.537 4.934 66.885 1.00 15.51 186 ALA A N 1
ATOM 1258 C CA . ALA A 1 186 ? 40.527 5.149 65.431 1.00 15.12 186 ALA A CA 1
ATOM 1259 C C . ALA A 1 186 ? 41.896 4.851 64.805 1.00 15.59 186 ALA A C 1
ATOM 1260 O O . ALA A 1 186 ? 41.998 4.351 63.654 1.00 16.30 186 ALA A O 1
ATOM 1262 N N . SER A 1 187 ? 43.009 5.178 65.499 1.00 14.65 187 SER A N 1
ATOM 1263 C CA . SER A 1 187 ? 44.349 4.858 65.020 1.00 13.84 187 SER A CA 1
ATOM 1264 C C . SER A 1 187 ? 44.530 3.322 64.875 1.00 15.46 187 SER A C 1
ATOM 1265 O O . SER A 1 187 ? 45.057 2.853 63.855 1.00 13.93 187 SER A O 1
ATOM 1268 N N . GLU A 1 188 ? 44.147 2.572 65.907 1.00 15.58 188 GLU A N 1
ATOM 1269 C CA . GLU A 1 188 ? 44.227 1.109 65.899 1.00 16.03 188 GLU A CA 1
ATOM 1270 C C . GLU A 1 188 ? 43.402 0.560 64.768 1.00 17.28 188 GLU A C 1
ATOM 1271 O O . GLU A 1 188 ? 43.861 -0.391 64.116 1.00 18.23 188 GLU A O 1
ATOM 1277 N N . LYS A 1 189 ? 42.200 1.119 64.588 1.00 16.92 189 LYS A N 1
ATOM 1278 C CA . LYS A 1 189 ? 41.357 0.673 63.474 1.00 17.18 189 LYS A CA 1
ATOM 1279 C C . LYS A 1 189 ? 42.104 0.854 62.146 1.00 16.67 189 LYS A C 1
ATOM 1280 O O . LYS A 1 189 ? 42.028 -0.060 61.252 1.00 17.54 189 LYS A O 1
ATOM 1286 N N . GLY A 1 190 ? 42.840 1.976 61.981 1.00 15.15 190 GLY A N 1
ATOM 1287 C CA . GLY A 1 190 ? 43.517 2.252 60.717 1.00 13.88 190 GLY A CA 1
ATOM 1288 C C . GLY A 1 190 ? 44.637 1.242 60.506 1.00 16.90 190 GLY A C 1
ATOM 1289 O O . GLY A 1 190 ? 44.813 0.653 59.412 1.00 17.74 190 GLY A O 1
ATOM 1290 N N . PHE A 1 191 ? 45.436 0.989 61.558 1.00 14.59 191 PHE A N 1
ATOM 1291 C CA . PHE A 1 191 ? 46.512 0.039 61.347 1.00 16.07 191 PHE A CA 1
ATOM 1292 C C . PHE A 1 191 ? 46.105 -1.403 61.210 1.00 16.88 191 PHE A C 1
ATOM 1293 O O . PHE A 1 191 ? 46.864 -2.181 60.602 1.00 18.64 191 PHE A O 1
ATOM 1301 N N . GLY A 1 192 ? 44.997 -1.767 61.818 1.00 18.36 192 GLY A N 1
ATOM 1302 C CA . GLY A 1 192 ? 44.516 -3.183 61.827 1.00 19.26 192 GLY A CA 1
ATOM 1303 C C . GLY A 1 192 ? 45.524 -4.048 62.606 1.00 20.25 192 GLY A C 1
ATOM 1304 O O . GLY A 1 192 ? 45.894 -3.737 63.749 1.00 21.45 192 GLY A O 1
ATOM 1305 N N . SER A 1 193 ? 46.013 -5.099 61.960 1.00 20.43 193 SER A N 1
ATOM 1306 C CA . SER A 1 193 ? 47.031 -5.902 62.569 1.00 22.76 193 SER A CA 1
ATOM 1307 C C . SER A 1 193 ? 48.428 -5.608 62.040 1.00 21.35 193 SER A C 1
ATOM 1308 O O . SER A 1 193 ? 49.328 -6.408 62.268 1.00 21.83 193 SER A O 1
ATOM 1311 N N . ASP A 1 194 ? 48.640 -4.474 61.345 1.00 20.52 194 ASP A N 1
ATOM 1312 C CA . ASP A 1 194 ? 49.952 -4.187 60.749 1.00 19.33 194 ASP A CA 1
ATOM 1313 C C . ASP A 1 194 ? 50.841 -3.508 61.808 1.00 17.73 194 ASP A C 1
ATOM 1314 O O . ASP A 1 194 ? 50.672 -2.301 62.074 1.00 17.73 194 ASP A O 1
ATOM 1319 N N . TYR A 1 195 ? 51.790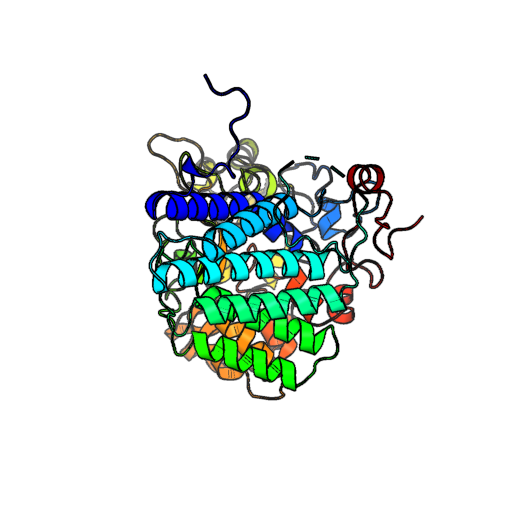 -4.244 62.371 1.00 16.14 195 TYR A N 1
ATOM 1320 C CA . TYR A 1 195 ? 52.782 -3.648 63.289 1.00 15.79 195 TYR A CA 1
ATOM 1321 C C . TYR A 1 195 ? 54.080 -3.280 62.612 1.00 15.17 195 TYR A C 1
ATOM 1322 O O . TYR A 1 195 ? 55.114 -3.038 63.279 1.00 16.61 195 TYR A O 1
ATOM 1331 N N . SER A 1 196 ? 54.105 -3.227 61.272 1.00 16.46 196 SER A N 1
ATOM 1332 C CA . SER A 1 196 ? 55.343 -2.889 60.620 1.00 17.16 196 SER A CA 1
ATOM 1333 C C . SER A 1 196 ? 55.636 -1.393 60.783 1.00 16.27 196 SER A C 1
ATOM 1334 O O . SER A 1 196 ? 54.723 -0.572 60.977 1.00 17.98 196 SER A O 1
ATOM 1337 N N . PHE A 1 197 ? 56.904 -1.045 60.641 1.00 16.56 197 PHE A N 1
ATOM 1338 C CA . PHE A 1 197 ? 57.221 0.395 60.535 1.00 16.83 197 PHE A CA 1
ATOM 1339 C C . PHE A 1 197 ? 57.230 0.758 59.019 1.00 16.81 197 PHE A C 1
ATOM 1340 O O . PHE A 1 197 ? 58.291 0.809 58.407 1.00 18.47 197 PHE A O 1
ATOM 1348 N N . LYS A 1 198 ? 56.057 0.977 58.479 1.00 17.04 198 LYS A N 1
ATOM 1349 C CA . LYS A 1 198 ? 55.949 1.086 56.993 1.00 17.55 198 LYS A CA 1
ATOM 1350 C C . LYS A 1 198 ? 56.844 2.161 56.422 1.00 19.54 198 LYS A C 1
ATOM 1351 O O . LYS A 1 198 ? 57.522 1.955 55.396 1.00 22.43 198 LYS A O 1
ATOM 1357 N N . TYR A 1 199 ? 56.935 3.297 57.127 1.00 19.69 199 TYR A N 1
ATOM 1358 C CA . TYR A 1 199 ? 57.741 4.411 56.673 1.00 19.89 199 TYR A CA 1
ATOM 1359 C C . TYR A 1 199 ? 59.015 4.565 57.509 1.00 19.48 199 TYR A C 1
ATOM 1360 O O . TYR A 1 199 ? 59.720 5.597 57.423 1.00 21.97 199 TYR A O 1
ATOM 1369 N N . GLY A 1 200 ? 59.292 3.587 58.365 1.00 18.92 200 GLY A N 1
ATOM 1370 C CA . GLY A 1 200 ? 60.479 3.666 59.177 1.00 17.22 200 GLY A CA 1
ATOM 1371 C C . GLY A 1 200 ? 60.141 4.173 60.611 1.00 16.45 200 GLY A C 1
ATOM 1372 O O . GLY A 1 200 ? 59.023 4.484 60.904 1.00 16.17 200 GLY A O 1
ATOM 1373 N N . ARG A 1 201 ? 61.148 4.121 61.471 1.00 14.90 201 ARG A N 1
ATOM 1374 C CA . ARG A 1 201 ? 60.947 4.416 62.929 1.00 12.82 201 ARG A CA 1
ATOM 1375 C C . ARG A 1 201 ? 60.881 5.922 63.236 1.00 15.06 201 ARG A C 1
ATOM 1376 O O . ARG A 1 201 ? 60.659 6.272 64.395 1.00 16.78 201 ARG A O 1
ATOM 1384 N N . TYR A 1 202 ? 61.024 6.755 62.177 1.00 15.35 202 TYR A N 1
ATOM 1385 C CA . TYR A 1 202 ? 60.805 8.183 62.342 1.00 17.84 202 TYR A CA 1
ATOM 1386 C C . TYR A 1 202 ? 59.467 8.639 61.804 1.00 15.96 202 TYR A C 1
ATOM 1387 O O . TYR A 1 202 ? 59.256 9.866 61.707 1.00 17.27 202 TYR A O 1
ATOM 1396 N N . TYR A 1 203 ? 58.521 7.710 61.572 1.00 13.94 203 TYR A N 1
ATOM 1397 C CA . TYR A 1 203 ? 57.136 7.951 61.247 1.00 12.42 203 TYR A CA 1
ATOM 1398 C C . TYR A 1 203 ? 56.279 7.198 62.203 1.00 12.66 203 TYR A C 1
ATOM 1399 O O . TYR A 1 203 ? 56.681 6.081 62.666 1.00 13.33 203 TYR A O 1
ATOM 1408 N N . TRP A 1 204 ? 55.069 7.701 62.437 1.00 11.62 204 TRP A N 1
ATOM 1409 C CA . TRP A 1 204 ? 54.190 7.041 63.371 1.00 12.47 204 TRP A CA 1
ATOM 1410 C C . TRP A 1 204 ? 53.770 5.634 62.865 1.00 13.94 204 TRP A C 1
ATOM 1411 O O . TRP A 1 204 ? 53.714 5.384 61.648 1.00 14.85 204 TRP A O 1
ATOM 1422 N N . SER A 1 205 ? 53.512 4.715 63.782 1.00 12.00 205 SER A N 1
ATOM 1423 C CA . SER A 1 205 ? 53.249 3.268 63.413 1.00 11.59 205 SER A CA 1
ATOM 1424 C C . SER A 1 205 ? 52.331 2.692 64.502 1.00 11.72 205 SER A C 1
ATOM 1425 O O . SER A 1 205 ? 52.053 3.368 65.525 1.00 11.93 205 SER A O 1
ATOM 1428 N N . MET A 1 206 ? 51.863 1.455 64.311 1.00 11.53 206 MET A N 1
ATOM 1429 C CA . MET A 1 206 ? 51.089 0.815 65.364 1.00 12.02 206 MET A CA 1
ATOM 1430 C C . MET A 1 206 ? 51.808 0.708 66.709 1.00 11.05 206 MET A C 1
ATOM 1431 O O . MET A 1 206 ? 51.147 0.938 67.739 1.00 12.79 206 MET A O 1
ATOM 1436 N N . ALA A 1 207 ? 53.099 0.395 66.703 1.00 11.84 207 ALA A N 1
ATOM 1437 C CA . ALA A 1 207 ? 53.810 0.267 67.999 1.00 11.86 207 ALA A CA 1
ATOM 1438 C C . ALA A 1 207 ? 53.824 1.619 68.741 1.00 12.26 207 ALA A C 1
ATOM 1439 O O . ALA A 1 207 ? 53.780 1.659 69.950 1.00 11.74 207 ALA A O 1
ATOM 1441 N N . ALA A 1 208 ? 53.921 2.737 68.028 1.00 11.78 208 ALA A N 1
ATOM 1442 C CA . ALA A 1 208 ? 53.845 4.052 68.681 1.00 11.44 208 ALA A CA 1
ATOM 1443 C C . ALA A 1 208 ? 52.426 4.265 69.260 1.00 11.77 208 ALA A C 1
ATOM 1444 O O . ALA A 1 208 ? 52.289 4.757 70.366 1.00 11.06 208 ALA A O 1
ATOM 1446 N N . THR A 1 209 ? 51.365 3.886 68.522 1.00 11.11 209 THR A N 1
ATOM 1447 C CA . THR A 1 209 ? 50.023 3.972 69.068 1.00 11.64 209 THR A CA 1
ATOM 1448 C C . THR A 1 209 ? 49.899 3.131 70.301 1.00 11.63 209 THR A C 1
ATOM 1449 O O . THR A 1 209 ? 49.312 3.572 71.300 1.00 11.49 209 THR A O 1
ATOM 1453 N N . GLN A 1 210 ? 50.492 1.923 70.293 1.00 11.27 210 GLN A N 1
ATOM 1454 C CA . GLN A 1 210 ? 50.361 1.048 71.481 1.00 10.67 210 GLN A CA 1
ATOM 1455 C C . GLN A 1 210 ? 51.157 1.596 72.697 1.00 10.23 210 GLN A C 1
ATOM 1456 O O . GLN A 1 210 ? 50.714 1.457 73.841 1.00 11.66 210 GLN A O 1
ATOM 1462 N N . MET A 1 211 ? 52.302 2.258 72.427 1.00 9.94 211 MET A N 1
ATOM 1463 C CA . MET A 1 211 ? 53.037 2.865 73.552 1.00 11.06 211 MET A CA 1
ATOM 1464 C C . MET A 1 211 ? 52.171 4.015 74.151 1.00 11.44 211 MET A C 1
ATOM 1465 O O . MET A 1 211 ? 52.036 4.107 75.390 1.00 11.71 211 MET A O 1
ATOM 1470 N N . LEU A 1 212 ? 51.594 4.876 73.282 1.00 11.35 212 LEU A N 1
ATOM 1471 C CA . LEU A 1 212 ? 50.812 5.978 73.764 1.00 11.11 212 LEU A CA 1
ATOM 1472 C C . LEU A 1 212 ? 49.590 5.396 74.503 1.00 11.70 212 LEU A C 1
ATOM 1473 O O . LEU A 1 212 ? 49.198 5.918 75.569 1.00 12.14 212 LEU A O 1
ATOM 1478 N N . LYS A 1 213 ? 48.979 4.311 73.959 1.00 10.60 213 LYS A N 1
ATOM 1479 C CA . LYS A 1 213 ? 47.868 3.653 74.621 1.00 11.69 213 LYS A CA 1
ATOM 1480 C C . LYS A 1 213 ? 48.288 3.212 76.029 1.00 11.59 213 LYS A C 1
ATOM 1481 O O . LYS A 1 213 ? 47.508 3.390 77.003 1.00 11.95 213 LYS A O 1
ATOM 1487 N N . GLY A 1 214 ? 49.480 2.603 76.173 1.00 11.21 214 GLY A N 1
ATOM 1488 C CA . GLY A 1 214 ? 49.973 2.196 77.531 1.00 11.12 214 GLY A CA 1
ATOM 1489 C C . GLY A 1 214 ? 50.030 3.464 78.419 1.00 11.79 214 GLY A C 1
ATOM 1490 O O . GLY A 1 214 ? 49.469 3.457 79.518 1.00 12.37 214 GLY A O 1
ATOM 1491 N N . GLU A 1 215 ? 50.674 4.527 77.968 1.00 11.54 215 GLU A N 1
ATOM 1492 C CA . GLU A 1 215 ? 50.800 5.723 78.842 1.00 12.27 215 GLU A CA 1
ATOM 1493 C C . GLU A 1 215 ? 49.403 6.305 79.204 1.00 13.88 215 GLU A C 1
ATOM 1494 O O . GLU A 1 215 ? 49.202 6.751 80.352 1.00 13.15 215 GLU A O 1
ATOM 1500 N N . VAL A 1 216 ? 48.474 6.338 78.217 1.00 12.57 216 VAL A N 1
ATOM 1501 C CA . VAL A 1 216 ? 47.208 7.018 78.357 1.00 12.64 216 VAL A CA 1
ATOM 1502 C C . VAL A 1 216 ? 46.344 6.232 79.330 1.00 13.50 216 VAL A C 1
ATOM 1503 O O . VAL A 1 216 ? 45.692 6.840 80.235 1.00 12.96 216 VAL A O 1
ATOM 1507 N N . TYR A 1 217 ? 46.347 4.894 79.217 1.00 11.68 217 TYR A N 1
ATOM 1508 C CA . TYR A 1 217 ? 45.546 4.139 80.163 1.00 12.30 217 TYR A CA 1
ATOM 1509 C C . TYR A 1 217 ? 46.162 4.007 81.561 1.00 13.45 217 TYR A C 1
ATOM 1510 O O . TYR A 1 217 ? 45.412 3.927 82.541 1.00 13.71 217 TYR A O 1
ATOM 1519 N N . LEU A 1 218 ? 47.480 4.047 81.715 1.00 11.06 218 LEU A N 1
ATOM 1520 C CA . LEU A 1 218 ? 48.062 4.266 83.043 1.00 11.76 218 LEU A CA 1
ATOM 1521 C C . LEU A 1 218 ? 47.615 5.609 83.649 1.00 12.38 218 LEU A C 1
ATOM 1522 O O . LEU A 1 218 ? 47.262 5.615 84.838 1.00 14.20 218 LEU A O 1
ATOM 1527 N N . TRP A 1 219 ? 47.647 6.690 82.852 1.00 12.62 219 TRP A N 1
ATOM 1528 C CA . TRP A 1 219 ? 47.216 8.041 83.345 1.00 13.10 219 TRP A CA 1
ATOM 1529 C C . TRP A 1 219 ? 45.720 7.997 83.672 1.00 14.30 219 TRP A C 1
ATOM 1530 O O . TRP A 1 219 ? 45.305 8.481 84.758 1.00 16.47 219 TRP A O 1
ATOM 1541 N N . SER A 1 220 ? 44.905 7.412 82.797 1.00 14.52 220 SER A N 1
ATOM 1542 C CA . SER A 1 220 ? 43.451 7.289 83.054 1.00 17.81 220 SER A CA 1
ATOM 1543 C C . SER A 1 220 ? 43.269 6.541 84.382 1.00 17.44 220 SER A C 1
ATOM 1544 O O . SER A 1 220 ? 42.427 6.921 85.250 1.00 17.57 220 SER A O 1
ATOM 1547 N N . GLY A 1 221 ? 44.014 5.440 84.555 1.00 14.82 221 GLY A N 1
ATOM 1548 C CA . GLY A 1 221 ? 43.771 4.521 85.641 1.00 14.49 221 GLY A CA 1
ATOM 1549 C C . GLY A 1 221 ? 44.190 5.113 86.989 1.00 16.09 221 GLY A C 1
ATOM 1550 O O . GLY A 1 221 ? 43.468 4.959 87.996 1.00 17.71 221 GLY A O 1
ATOM 1551 N N . ARG A 1 222 ? 45.320 5.816 86.973 1.00 14.38 222 ARG A N 1
ATOM 1552 C CA . ARG A 1 222 ? 45.957 6.333 88.195 1.00 14.62 222 ARG A CA 1
ATOM 1553 C C . ARG A 1 222 ? 45.581 7.770 88.522 1.00 15.46 222 ARG A C 1
ATOM 1554 O O . ARG A 1 222 ? 45.434 8.073 89.747 1.00 17.62 222 ARG A O 1
ATOM 1562 N N . GLN A 1 223 ? 45.493 8.636 87.519 1.00 15.57 223 GLN A N 1
ATOM 1563 C CA . GLN A 1 223 ? 45.180 10.077 87.749 1.00 14.75 223 GLN A CA 1
ATOM 1564 C C . GLN A 1 223 ? 43.700 10.438 87.559 1.00 16.81 223 GLN A C 1
ATOM 1565 O O . GLN A 1 223 ? 43.290 11.531 87.960 1.00 19.45 223 GLN A O 1
ATOM 1571 N N . MET A 1 224 ? 42.907 9.588 86.872 1.00 17.26 224 MET A N 1
ATOM 1572 C CA . MET A 1 224 ? 41.504 9.924 86.540 1.00 19.84 224 MET A CA 1
ATOM 1573 C C . MET A 1 224 ? 40.530 8.847 86.975 1.00 19.94 224 MET A C 1
ATOM 1574 O O . MET A 1 224 ? 39.479 8.673 86.349 1.00 21.76 224 MET A O 1
ATOM 1579 N N . GLY A 1 225 ? 40.894 8.095 87.991 1.00 20.48 225 GLY A N 1
ATOM 1580 C CA . GLY A 1 225 ? 39.975 7.136 88.670 1.00 21.68 225 GLY A CA 1
ATOM 1581 C C . GLY A 1 225 ? 39.570 5.911 87.875 1.00 24.73 225 GLY A C 1
ATOM 1582 O O . GLY A 1 225 ? 38.571 5.237 88.210 1.00 24.93 225 GLY A O 1
ATOM 1583 N N . GLY A 1 226 ? 40.332 5.540 86.849 1.00 23.04 226 GLY A N 1
ATOM 1584 C CA . GLY A 1 226 ? 39.974 4.320 86.121 1.00 22.18 226 GLY A CA 1
ATOM 1585 C C . GLY A 1 226 ? 40.305 2.993 86.763 1.00 22.62 226 GLY A C 1
ATOM 1586 O O . GLY A 1 226 ? 39.683 1.982 86.441 1.00 24.09 226 GLY A O 1
ATOM 1587 N N . GLY A 1 227 ? 41.260 2.989 87.669 1.00 21.51 227 GLY A N 1
ATOM 1588 C CA . GLY A 1 227 ? 41.749 1.791 88.347 1.00 21.21 227 GLY A CA 1
ATOM 1589 C C . GLY A 1 227 ? 42.198 0.584 87.516 1.00 23.33 227 GLY A C 1
ATOM 1590 O O . GLY A 1 227 ? 42.744 0.738 86.398 1.00 21.50 227 GLY A O 1
ATOM 1591 N N . THR A 1 228 ? 41.998 -0.595 88.105 1.00 22.47 228 THR A N 1
ATOM 1592 C CA . THR A 1 228 ? 42.465 -1.888 87.587 1.00 23.93 228 THR A CA 1
ATOM 1593 C C . THR A 1 228 ? 42.133 -2.102 86.103 1.00 22.69 228 THR A C 1
ATOM 1594 O O . THR A 1 228 ? 42.986 -2.629 85.355 1.00 20.14 228 THR A O 1
ATOM 1598 N N . ALA A 1 229 ? 40.915 -1.760 85.684 1.00 21.67 229 ALA A N 1
ATOM 1599 C CA . ALA A 1 229 ? 40.470 -2.059 84.317 1.00 21.20 229 ALA A CA 1
ATOM 1600 C C . ALA A 1 229 ? 41.396 -1.327 83.346 1.00 21.04 229 ALA A C 1
ATOM 1601 O O . ALA A 1 229 ? 41.787 -1.865 82.302 1.00 19.69 229 ALA A O 1
ATOM 1603 N N . ASP A 1 230 ? 41.727 -0.077 83.680 1.00 18.17 230 ASP A N 1
ATOM 1604 C CA . ASP A 1 230 ? 42.618 0.684 82.794 1.00 17.89 230 ASP A CA 1
ATOM 1605 C C . ASP A 1 230 ? 44.059 0.188 82.820 1.00 15.98 230 ASP A C 1
ATOM 1606 O O . ASP A 1 230 ? 44.711 0.200 81.765 1.00 15.66 230 ASP A O 1
ATOM 1611 N N . TYR A 1 231 ? 44.573 -0.176 83.993 1.00 15.66 231 TYR A N 1
ATOM 1612 C CA . TYR A 1 231 ? 45.920 -0.779 84.084 1.00 15.26 231 TYR A CA 1
ATOM 1613 C C . TYR A 1 231 ? 46.024 -2.069 83.249 1.00 15.77 231 TYR A C 1
ATOM 1614 O O . TYR A 1 231 ? 47.044 -2.328 82.642 1.00 14.69 231 TYR A O 1
ATOM 1623 N N . THR A 1 232 ? 44.955 -2.879 83.230 1.00 14.06 232 THR A N 1
ATOM 1624 C CA . THR A 1 232 ? 44.895 -4.077 82.373 1.00 15.48 232 THR A CA 1
ATOM 1625 C C . THR A 1 232 ? 44.952 -3.686 80.877 1.00 14.79 232 THR A C 1
ATOM 1626 O O . THR A 1 232 ? 45.746 -4.294 80.105 1.00 15.54 232 THR A O 1
ATOM 1630 N N . THR A 1 233 ? 44.149 -2.691 80.469 1.00 14.34 233 THR A N 1
ATOM 1631 C CA . THR A 1 233 ? 44.217 -2.207 79.075 1.00 14.95 233 THR A CA 1
ATOM 1632 C C . THR A 1 233 ? 45.671 -1.807 78.724 1.00 14.86 233 THR A C 1
ATOM 1633 O O . THR A 1 233 ? 46.205 -2.056 77.606 1.00 12.07 233 THR A O 1
ATOM 1637 N N . ALA A 1 234 ? 46.301 -1.081 79.640 1.00 13.56 234 ALA A N 1
ATOM 1638 C CA . ALA A 1 234 ? 47.661 -0.598 79.350 1.00 12.51 234 ALA A CA 1
ATOM 1639 C C . ALA A 1 234 ? 48.642 -1.792 79.232 1.00 13.82 234 ALA A C 1
ATOM 1640 O O . ALA A 1 234 ? 49.529 -1.864 78.306 1.00 14.09 234 ALA A O 1
ATOM 1642 N N . LYS A 1 235 ? 48.489 -2.768 80.150 1.00 12.91 235 LYS A N 1
ATOM 1643 C CA . LYS A 1 235 ? 49.361 -3.953 80.124 1.00 13.82 235 LYS A CA 1
ATOM 1644 C C . LYS A 1 235 ? 49.210 -4.699 78.798 1.00 13.54 235 LYS A C 1
ATOM 1645 O O . LYS A 1 235 ? 50.234 -5.089 78.159 1.00 14.33 235 LYS A O 1
ATOM 1651 N N . THR A 1 236 ? 47.956 -4.889 78.348 1.00 12.46 236 THR A N 1
ATOM 1652 C CA . THR A 1 236 ? 47.672 -5.645 77.112 1.00 12.75 236 THR A CA 1
ATOM 1653 C C . THR A 1 236 ? 48.281 -4.912 75.884 1.00 12.26 236 THR A C 1
ATOM 1654 O O . THR A 1 236 ? 48.876 -5.527 74.983 1.00 12.44 236 THR A O 1
ATOM 1658 N N . ALA A 1 237 ? 48.225 -3.584 75.919 1.00 11.56 237 ALA A N 1
ATOM 1659 C CA . ALA A 1 237 ? 48.832 -2.802 74.780 1.00 10.92 237 ALA A CA 1
ATOM 1660 C C . ALA A 1 237 ? 50.348 -2.997 74.728 1.00 11.07 237 ALA A C 1
ATOM 1661 O O . ALA A 1 237 ? 50.916 -3.197 73.648 1.00 12.09 237 ALA A O 1
ATOM 1663 N N . LEU A 1 238 ? 51.024 -2.877 75.898 1.00 10.82 238 LEU A N 1
ATOM 1664 C CA . LEU A 1 238 ? 52.497 -2.926 75.944 1.00 10.94 238 LEU A CA 1
ATOM 1665 C C . LEU A 1 238 ? 52.896 -4.353 75.589 1.00 11.67 238 LEU A C 1
ATOM 1666 O O . LEU A 1 238 ? 53.897 -4.535 74.874 1.00 11.42 238 LEU A O 1
ATOM 1671 N N . GLN A 1 239 ? 52.109 -5.341 76.027 1.00 10.48 239 GLN A N 1
ATOM 1672 C CA . GLN A 1 239 ? 52.413 -6.757 75.728 1.00 11.83 239 GLN A CA 1
ATOM 1673 C C . GLN A 1 239 ? 52.342 -7.008 74.214 1.00 11.73 239 GLN A C 1
ATOM 1674 O O . GLN A 1 239 ? 53.103 -7.845 73.687 1.00 12.16 239 GLN A O 1
ATOM 1680 N N . SER A 1 240 ? 51.465 -6.267 73.547 1.00 11.54 240 SER A N 1
ATOM 1681 C CA . SER A 1 240 ? 51.277 -6.412 72.070 1.00 11.67 240 SER A CA 1
ATOM 1682 C C . SER A 1 240 ? 52.536 -5.896 71.323 1.00 10.73 240 SER A C 1
ATOM 1683 O O . SER A 1 240 ? 52.793 -6.355 70.236 1.00 12.20 240 SER A O 1
ATOM 1686 N N . ILE A 1 241 ? 53.265 -4.930 71.916 1.00 11.89 241 ILE A N 1
ATOM 1687 C CA . ILE A 1 241 ? 54.551 -4.491 71.306 1.00 11.73 241 ILE A CA 1
ATOM 1688 C C . ILE A 1 241 ? 55.626 -5.536 71.484 1.00 12.42 241 ILE A C 1
ATOM 1689 O O . ILE A 1 241 ? 56.339 -5.946 70.552 1.00 12.84 241 ILE A O 1
ATOM 1694 N N . VAL A 1 242 ? 55.703 -6.090 72.704 1.00 10.87 242 VAL A N 1
ATOM 1695 C CA . VAL A 1 242 ? 56.673 -7.197 73.002 1.00 10.93 242 VAL A CA 1
ATOM 1696 C C . VAL A 1 242 ? 56.411 -8.367 72.028 1.00 11.52 242 VAL A C 1
ATOM 1697 O O . VAL A 1 242 ? 57.371 -8.964 71.538 1.00 15.24 242 VAL A O 1
ATOM 1701 N N . SER A 1 243 ? 55.144 -8.669 71.738 1.00 12.23 243 SER A N 1
ATOM 1702 C CA A SER A 1 243 ? 54.869 -9.831 70.899 0.50 12.76 243 SER A CA 1
ATOM 1703 C CA B SER A 1 243 ? 54.823 -9.832 70.880 0.50 12.86 243 SER A CA 1
ATOM 1704 C C . SER A 1 243 ? 55.058 -9.511 69.436 1.00 13.47 243 SER A C 1
ATOM 1705 O O . SER A 1 243 ? 55.750 -10.266 68.743 1.00 14.38 243 SER A O 1
ATOM 1710 N N . ASN A 1 244 ? 54.455 -8.409 68.978 1.00 13.15 244 ASN A N 1
ATOM 1711 C CA . ASN A 1 244 ? 54.287 -8.217 67.488 1.00 13.65 244 ASN A CA 1
ATOM 1712 C C . ASN A 1 244 ? 55.218 -7.268 66.764 1.00 13.68 244 ASN A C 1
ATOM 1713 O O . ASN A 1 244 ? 55.224 -7.240 65.483 1.00 15.07 244 ASN A O 1
ATOM 1718 N N . ALA A 1 245 ? 55.916 -6.427 67.512 1.00 13.35 245 ALA A N 1
ATOM 1719 C CA . ALA A 1 245 ? 56.745 -5.432 66.840 1.00 11.09 245 ALA A CA 1
ATOM 1720 C C . ALA A 1 245 ? 58.189 -5.873 66.733 1.00 11.50 245 ALA A C 1
ATOM 1721 O O . ALA A 1 245 ? 58.730 -6.559 67.649 1.00 12.58 245 ALA A O 1
ATOM 1723 N N . ASN A 1 246 ? 58.878 -5.414 65.660 1.00 12.75 246 ASN A N 1
ATOM 1724 C CA . ASN A 1 246 ? 60.297 -5.778 65.571 1.00 14.67 246 ASN A CA 1
ATOM 1725 C C . ASN A 1 246 ? 61.188 -4.824 66.406 1.00 14.82 246 ASN A C 1
ATOM 1726 O O . ASN A 1 246 ? 61.624 -3.790 65.933 1.00 15.92 246 ASN A O 1
ATOM 1731 N N . VAL A 1 247 ? 61.364 -5.165 67.673 1.00 14.66 247 VAL A N 1
ATOM 1732 C CA . VAL A 1 247 ? 62.081 -4.330 68.620 1.00 14.02 247 VAL A CA 1
ATOM 1733 C C . VAL A 1 247 ? 62.987 -5.161 69.483 1.00 13.89 247 VAL A C 1
ATOM 1734 O O . VAL A 1 247 ? 62.684 -6.343 69.727 1.00 15.54 247 VAL A O 1
ATOM 1738 N N . SER A 1 248 ? 64.101 -4.587 69.908 1.00 13.55 248 SER A N 1
ATOM 1739 C CA . SER A 1 248 ? 65.071 -5.279 70.709 1.00 16.23 248 SER A CA 1
ATOM 1740 C C . SER A 1 248 ? 65.883 -4.225 71.451 1.00 14.88 248 SER A C 1
ATOM 1741 O O . SER A 1 248 ? 66.093 -3.122 70.892 1.00 15.77 248 SER A O 1
ATOM 1744 N N . LEU A 1 249 ? 66.346 -4.542 72.651 1.00 13.71 249 LEU A N 1
ATOM 1745 C CA . LEU A 1 249 ? 67.388 -3.689 73.254 1.00 13.58 249 LEU A CA 1
ATOM 1746 C C . LEU A 1 249 ? 68.742 -3.720 72.544 1.00 15.76 249 LEU A C 1
ATOM 1747 O O . LEU A 1 249 ? 69.294 -4.812 72.305 1.00 15.69 249 LEU A O 1
ATOM 1752 N N . GLN A 1 250 ? 69.311 -2.549 72.239 1.00 13.97 250 GLN A N 1
ATOM 1753 C CA . GLN A 1 250 ? 70.709 -2.513 71.782 1.00 17.22 250 GLN A CA 1
ATOM 1754 C C . GLN A 1 250 ? 71.638 -3.059 72.923 1.00 18.56 250 GLN A C 1
ATOM 1755 O O . GLN A 1 250 ? 71.456 -2.725 74.103 1.00 19.32 250 GLN A O 1
ATOM 1761 N N . ASP A 1 251 ? 72.695 -3.840 72.591 1.00 17.60 251 ASP A N 1
ATOM 1762 C CA . ASP A 1 251 ? 73.608 -4.321 73.589 1.00 19.82 251 ASP A CA 1
ATOM 1763 C C . ASP A 1 251 ? 74.340 -3.136 74.242 1.00 19.78 251 ASP A C 1
ATOM 1764 O O . ASP A 1 251 ? 74.602 -3.211 75.438 1.00 21.63 251 ASP A O 1
ATOM 1769 N N . ASP A 1 252 ? 74.629 -2.080 73.464 1.00 20.10 252 ASP A N 1
ATOM 1770 C CA . ASP A 1 252 ? 75.403 -0.905 73.912 1.00 21.00 252 ASP A CA 1
ATOM 1771 C C . ASP A 1 252 ? 74.433 0.273 74.105 1.00 18.09 252 ASP A C 1
ATOM 1772 O O . ASP A 1 252 ? 73.837 0.817 73.116 1.00 17.78 252 ASP A O 1
ATOM 1777 N N . PHE A 1 253 ? 74.239 0.643 75.370 1.00 19.67 253 PHE A N 1
ATOM 1778 C CA . PHE A 1 253 ? 73.355 1.808 75.648 1.00 17.66 253 PHE A CA 1
ATOM 1779 C C . PHE A 1 253 ? 73.797 3.043 74.865 1.00 18.00 253 PHE A C 1
ATOM 1780 O O . PHE A 1 253 ? 72.969 3.704 74.282 1.00 17.61 253 PHE A O 1
ATOM 1788 N N . SER A 1 254 ? 75.087 3.366 74.786 1.00 19.38 254 SER A N 1
ATOM 1789 C CA . SER A 1 254 ? 75.442 4.570 74.025 1.00 20.72 254 SER A CA 1
ATOM 1790 C C . SER A 1 254 ? 75.077 4.560 72.531 1.00 17.79 254 SER A C 1
ATOM 1791 O O . SER A 1 254 ? 74.775 5.616 71.972 1.00 19.39 254 SER A O 1
ATOM 1794 N N . LYS A 1 255 ? 75.050 3.362 71.926 1.00 19.27 255 LYS A N 1
ATOM 1795 C CA . LYS A 1 255 ? 74.745 3.255 70.498 1.00 19.55 255 LYS A CA 1
ATOM 1796 C C . LYS A 1 255 ? 73.269 3.452 70.225 1.00 17.59 255 LYS A C 1
ATOM 1797 O O . LYS A 1 255 ? 72.914 3.706 69.091 1.00 20.38 255 LYS A O 1
ATOM 1803 N N . VAL A 1 256 ? 72.410 3.452 71.269 1.00 18.12 256 VAL A N 1
ATOM 1804 C CA . VAL A 1 256 ? 71.000 3.828 71.037 1.00 16.78 256 VAL A CA 1
ATOM 1805 C C . VAL A 1 256 ? 70.890 5.245 70.432 1.00 15.94 256 VAL A C 1
ATOM 1806 O O . VAL A 1 256 ? 70.018 5.516 69.634 1.00 15.99 256 VAL A O 1
ATOM 1810 N N . PHE A 1 257 ? 71.846 6.095 70.819 1.00 18.75 257 PHE A N 1
ATOM 1811 C CA . PHE A 1 257 ? 71.773 7.535 70.520 1.00 19.54 257 PHE A CA 1
ATOM 1812 C C . PHE A 1 257 ? 72.762 8.001 69.469 1.00 22.03 257 PHE A C 1
ATOM 1813 O O . PHE A 1 257 ? 72.807 9.195 69.178 1.00 23.96 257 PHE A O 1
ATOM 1821 N N . ALA A 1 258 ? 73.546 7.074 68.915 1.00 24.84 258 ALA A N 1
ATOM 1822 C CA . ALA A 1 258 ? 74.663 7.458 67.962 1.00 25.58 258 ALA A CA 1
ATOM 1823 C C . ALA A 1 258 ? 74.137 7.960 66.602 1.00 25.90 258 ALA A C 1
ATOM 1824 O O . ALA A 1 258 ? 73.127 7.469 66.093 1.00 26.30 258 ALA A O 1
ATOM 1826 N N . TYR A 1 259 ? 74.792 9.018 66.045 1.00 26.48 259 TYR A N 1
ATOM 1827 C CA . TYR A 1 259 ? 74.393 9.714 64.780 1.00 27.82 259 TYR A CA 1
ATOM 1828 C C . TYR A 1 259 ? 74.171 8.715 63.623 1.00 28.26 259 TYR A C 1
ATOM 1829 O O . TYR A 1 259 ? 73.232 8.839 62.784 1.00 28.85 259 TYR A O 1
ATOM 1838 N N . ASN A 1 260 ? 75.023 7.718 63.600 1.00 30.22 260 ASN A N 1
ATOM 1839 C CA . ASN A 1 260 ? 75.021 6.714 62.524 1.00 33.39 260 ASN A CA 1
ATOM 1840 C C . ASN A 1 260 ? 73.967 5.615 62.659 1.00 33.39 260 ASN A C 1
ATOM 1841 O O . ASN A 1 260 ? 73.609 4.898 61.682 1.00 33.34 260 ASN A O 1
ATOM 1846 N N . ASN A 1 261 ? 73.455 5.483 63.882 1.00 32.19 261 ASN A N 1
ATOM 1847 C CA . ASN A 1 261 ? 72.741 4.267 64.236 1.00 30.54 261 ASN A CA 1
ATOM 1848 C C . ASN A 1 261 ? 71.284 4.562 64.392 1.00 31.32 261 ASN A C 1
ATOM 1849 O O . ASN A 1 261 ? 70.546 3.894 65.132 1.00 30.36 261 ASN A O 1
ATOM 1854 N N . LYS A 1 262 ? 70.853 5.581 63.699 1.00 30.35 262 LYS A N 1
ATOM 1855 C CA . LYS A 1 262 ? 69.494 5.870 63.715 1.00 31.15 262 LYS A CA 1
ATOM 1856 C C . LYS A 1 262 ? 69.023 4.609 62.986 1.00 32.01 262 LYS A C 1
ATOM 1857 O O . LYS A 1 262 ? 69.850 3.812 62.426 1.00 32.41 262 LYS A O 1
ATOM 1863 N N . ASP A 1 263 ? 67.736 4.421 62.992 1.00 30.00 263 ASP A N 1
ATOM 1864 C CA . ASP A 1 263 ? 67.102 3.261 62.401 1.00 28.69 263 ASP A CA 1
ATOM 1865 C C . ASP A 1 263 ? 67.330 1.980 63.228 1.00 24.70 263 ASP A C 1
ATOM 1866 O O . ASP A 1 263 ? 66.763 0.961 62.837 1.00 23.58 263 ASP A O 1
ATOM 1871 N N . ASN A 1 264 ? 68.017 2.044 64.400 1.00 20.62 264 ASN A N 1
ATOM 1872 C CA . ASN A 1 264 ? 68.294 0.788 65.193 1.00 16.41 264 ASN A CA 1
ATOM 1873 C C . ASN A 1 264 ? 66.996 0.243 65.792 1.00 17.24 264 ASN A C 1
ATOM 1874 O O . ASN A 1 264 ? 65.963 0.967 65.976 1.00 15.63 264 ASN A O 1
ATOM 1879 N N . SER A 1 265 ? 66.988 -1.072 66.054 1.00 15.66 265 SER A N 1
ATOM 1880 C CA . SER A 1 265 ? 65.701 -1.644 66.343 1.00 15.59 265 SER A CA 1
ATOM 1881 C C . SER A 1 265 ? 65.247 -1.491 67.797 1.00 13.78 265 SER A C 1
ATOM 1882 O O . SER A 1 265 ? 64.196 -1.990 68.137 1.00 14.37 265 SER A O 1
ATOM 1885 N N . GLU A 1 266 ? 65.960 -0.694 68.610 1.00 11.25 266 GLU A N 1
ATOM 1886 C CA . GLU A 1 266 ? 65.352 -0.284 69.899 1.00 10.69 266 GLU A CA 1
ATOM 1887 C C . GLU A 1 266 ? 64.352 0.903 69.727 1.00 10.80 266 GLU A C 1
ATOM 1888 O O . GLU A 1 266 ? 63.424 1.133 70.550 1.00 11.98 266 GLU A O 1
ATOM 1894 N N . ILE A 1 267 ? 64.451 1.618 68.599 1.00 10.33 267 ILE A N 1
ATOM 1895 C CA . ILE A 1 267 ? 63.573 2.807 68.426 1.00 11.21 267 ILE A CA 1
ATOM 1896 C C . ILE A 1 267 ? 62.203 2.432 67.940 1.00 12.04 267 ILE A C 1
ATOM 1897 O O . ILE A 1 267 ? 62.072 1.672 66.969 1.00 12.50 267 ILE A O 1
ATOM 1902 N N . ILE A 1 268 ? 61.184 2.916 68.653 1.00 10.97 268 ILE A N 1
ATOM 1903 C CA . ILE A 1 268 ? 59.792 2.747 68.253 1.00 11.73 268 ILE A CA 1
ATOM 1904 C C . ILE A 1 268 ? 59.350 4.004 67.533 1.00 13.11 268 ILE A C 1
ATOM 1905 O O . ILE A 1 268 ? 58.841 3.886 66.405 1.00 12.97 268 ILE A O 1
ATOM 1910 N N . PHE A 1 269 ? 59.596 5.193 68.107 1.00 11.52 269 PHE A N 1
ATOM 1911 C CA . PHE A 1 269 ? 59.273 6.420 67.304 1.00 10.21 269 PHE A CA 1
ATOM 1912 C C . PHE A 1 269 ? 60.275 7.526 67.704 1.00 13.57 269 PHE A C 1
ATOM 1913 O O . PHE A 1 269 ? 60.543 7.684 68.906 1.00 13.23 269 PHE A O 1
ATOM 1921 N N . SER A 1 270 ? 60.953 8.150 66.731 1.00 13.78 270 SER A N 1
ATOM 1922 C CA . SER A 1 270 ? 61.954 9.187 67.043 1.00 14.27 270 SER A CA 1
ATOM 1923 C C . SER A 1 270 ? 61.711 10.361 66.156 1.00 17.4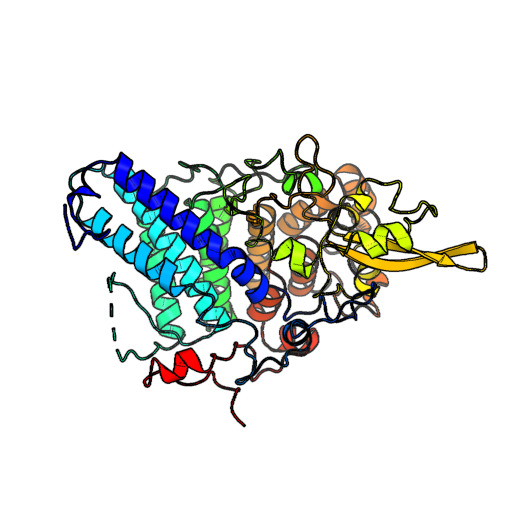6 270 SER A C 1
ATOM 1924 O O . SER A 1 270 ? 61.193 10.209 65.056 1.00 16.60 270 SER A O 1
ATOM 1927 N N . ILE A 1 271 ? 62.056 11.543 66.657 1.00 14.33 271 ILE A N 1
ATOM 1928 C CA . ILE A 1 271 ? 62.057 12.776 65.840 1.00 15.21 271 ILE A CA 1
ATOM 1929 C C . ILE A 1 271 ? 63.344 12.824 65.086 1.00 15.17 271 ILE A C 1
ATOM 1930 O O . ILE A 1 271 ? 64.413 12.796 65.623 1.00 14.63 271 ILE A O 1
ATOM 1935 N N . ARG A 1 272 ? 63.288 12.840 63.735 1.00 17.80 272 ARG A N 1
ATOM 1936 C CA . ARG A 1 272 ? 64.462 12.844 62.932 1.00 19.77 272 ARG A CA 1
ATOM 1937 C C . ARG A 1 272 ? 64.909 14.288 62.688 1.00 20.34 272 ARG A C 1
ATOM 1938 O O . ARG A 1 272 ? 64.131 15.108 62.171 1.00 23.42 272 ARG A O 1
ATOM 1946 N N . ASN A 1 273 ? 66.123 14.505 63.124 1.00 18.99 273 ASN A N 1
ATOM 1947 C CA . ASN A 1 273 ? 66.912 15.717 62.915 1.00 20.99 273 ASN A CA 1
ATOM 1948 C C . ASN A 1 273 ? 67.988 15.361 61.864 1.00 22.71 273 ASN A C 1
ATOM 1949 O O . ASN A 1 273 ? 68.523 14.220 61.778 1.00 23.22 273 ASN A O 1
ATOM 1954 N N . ALA A 1 274 ? 68.370 16.347 61.047 1.00 22.45 274 ALA A N 1
ATOM 1955 C CA . ALA A 1 274 ? 69.281 15.983 59.969 1.00 25.07 274 ALA A CA 1
ATOM 1956 C C . ALA A 1 274 ? 69.930 17.245 59.439 1.00 26.94 274 ALA A C 1
ATOM 1957 O O . ALA A 1 274 ? 69.299 18.303 59.482 1.00 27.24 274 ALA A O 1
ATOM 1959 N N . LYS A 1 275 ? 71.172 17.112 58.994 1.00 29.01 275 LYS A N 1
ATOM 1960 C CA . LYS A 1 275 ? 71.844 18.127 58.110 1.00 31.45 275 LYS A CA 1
ATOM 1961 C C . LYS A 1 275 ? 70.871 18.841 57.180 1.00 31.80 275 LYS A C 1
ATOM 1962 O O . LYS A 1 275 ? 70.105 18.201 56.441 1.00 32.33 275 LYS A O 1
ATOM 1968 N N . ASP A 1 276 ? 70.920 20.168 57.217 1.00 32.44 276 ASP A N 1
ATOM 1969 C CA . ASP A 1 276 ? 70.228 21.013 56.257 1.00 34.09 276 ASP A CA 1
ATOM 1970 C C . ASP A 1 276 ? 68.731 20.876 56.313 1.00 33.99 276 ASP A C 1
ATOM 1971 O O . ASP A 1 276 ? 67.993 21.448 55.483 1.00 34.85 276 ASP A O 1
ATOM 1976 N N . GLU A 1 277 ? 68.265 20.131 57.317 1.00 33.28 277 GLU A N 1
ATOM 1977 C CA . GLU A 1 277 ? 66.839 19.974 57.479 1.00 32.15 277 GLU A CA 1
ATOM 1978 C C . GLU A 1 277 ? 66.396 20.538 58.827 1.00 29.80 277 GLU A C 1
ATOM 1979 O O . GLU A 1 277 ? 65.478 21.340 58.899 1.00 29.11 277 GLU A O 1
ATOM 1985 N N . TYR A 1 278 ? 67.040 20.100 59.897 1.00 28.22 278 TYR A N 1
ATOM 1986 C CA . TYR A 1 278 ? 66.634 20.569 61.247 1.00 24.21 278 TYR A CA 1
ATOM 1987 C C . TYR A 1 278 ? 67.691 20.219 62.273 1.00 21.89 278 TYR A C 1
ATOM 1988 O O . TYR A 1 278 ? 68.112 19.091 62.372 1.00 20.52 278 TYR A O 1
ATOM 1997 N N . ASN A 1 279 ? 68.142 21.199 63.053 1.00 19.88 279 ASN A N 1
ATOM 1998 C CA . ASN A 1 279 ? 69.031 20.901 64.167 1.00 19.62 279 ASN A CA 1
ATOM 1999 C C . ASN A 1 279 ? 68.171 20.469 65.375 1.00 16.27 279 ASN A C 1
ATOM 2000 O O . ASN A 1 279 ? 66.990 20.839 65.496 1.00 18.42 279 ASN A O 1
ATOM 2005 N N . MET A 1 280 ? 68.779 19.658 66.206 1.00 17.23 280 MET A N 1
ATOM 2006 C CA . MET A 1 280 ? 68.052 19.052 67.380 1.00 17.90 280 MET A CA 1
ATOM 2007 C C . MET A 1 280 ? 67.419 20.177 68.191 1.00 17.88 280 MET A C 1
ATOM 2008 O O . MET A 1 280 ? 68.076 21.150 68.534 1.00 19.38 280 MET A O 1
ATOM 2013 N N . TRP A 1 281 ? 66.114 20.073 68.413 1.00 16.68 281 TRP A N 1
ATOM 2014 C CA . TRP A 1 281 ? 65.358 21.094 69.127 1.00 17.30 281 TRP A CA 1
ATOM 2015 C C . TRP A 1 281 ? 65.473 22.479 68.490 1.00 18.13 281 TRP A C 1
ATOM 2016 O O . TRP A 1 281 ? 65.399 23.480 69.197 1.00 16.46 281 TRP A O 1
ATOM 2027 N N . ASP A 1 282 ? 65.579 22.517 67.157 1.00 16.95 282 ASP A N 1
ATOM 2028 C CA . ASP A 1 282 ? 65.738 23.833 66.436 1.00 18.36 282 ASP A CA 1
ATOM 2029 C C . ASP A 1 282 ? 66.857 24.692 67.072 1.00 18.77 282 ASP A C 1
ATOM 2030 O O . ASP A 1 282 ? 66.690 25.916 67.184 1.00 20.42 282 ASP A O 1
ATOM 2035 N N . ASP A 1 283 ? 68.011 24.064 67.352 1.00 17.50 283 ASP A N 1
ATOM 2036 C CA . ASP A 1 283 ? 69.235 24.596 67.923 1.00 17.77 283 ASP A CA 1
ATOM 2037 C C . ASP A 1 283 ? 69.119 24.864 69.428 1.00 18.16 283 ASP A C 1
ATOM 2038 O O . ASP A 1 283 ? 70.108 25.264 70.039 1.00 20.21 283 ASP A O 1
ATOM 2043 N N . ARG A 1 284 ? 67.992 24.519 70.033 1.00 18.74 284 ARG A N 1
ATOM 2044 C CA . ARG A 1 284 ? 67.895 24.760 71.489 1.00 18.36 284 ARG A CA 1
ATOM 2045 C C . ARG A 1 284 ? 68.493 23.690 72.399 1.00 18.67 284 ARG A C 1
ATOM 2046 O O . ARG A 1 284 ? 68.674 23.899 73.599 1.00 18.07 284 ARG A O 1
ATOM 2054 N N . PHE A 1 285 ? 68.863 22.524 71.866 1.00 15.99 285 PHE A N 1
ATOM 2055 C CA . PHE A 1 285 ? 69.718 21.723 72.646 1.00 14.50 285 PHE A CA 1
ATOM 2056 C C . PHE A 1 285 ? 71.118 22.397 72.825 1.00 16.61 285 PHE A C 1
ATOM 2057 O O . PHE A 1 285 ? 71.684 22.500 73.971 1.00 17.06 285 PHE A O 1
ATOM 2065 N N . ARG A 1 286 ? 71.731 22.798 71.693 1.00 15.46 286 ARG A N 1
ATOM 2066 C CA . ARG A 1 286 ? 72.994 23.478 71.790 1.00 16.58 286 ARG A CA 1
ATOM 2067 C C . ARG A 1 286 ? 72.946 24.717 72.704 1.00 14.39 286 ARG A C 1
ATOM 2068 O O . ARG A 1 286 ? 73.846 24.903 73.508 1.00 16.65 286 ARG A O 1
ATOM 2076 N N . GLN A 1 287 ? 71.871 25.488 72.556 1.00 15.11 287 GLN A N 1
ATOM 2077 C CA . GLN A 1 287 ? 71.720 26.802 73.266 1.00 13.89 287 GLN A CA 1
ATOM 2078 C C . GLN A 1 287 ? 71.413 26.607 74.780 1.00 14.31 287 GLN A C 1
ATOM 2079 O O . GLN A 1 287 ? 71.493 27.597 75.502 1.00 15.73 287 GLN A O 1
ATOM 2085 N N . ASN A 1 288 ? 71.111 25.383 75.281 1.00 14.34 288 ASN A N 1
ATOM 2086 C CA . ASN A 1 288 ? 70.769 25.193 76.734 1.00 13.86 288 ASN A CA 1
ATOM 2087 C C . ASN A 1 288 ? 71.606 24.196 77.510 1.00 13.30 288 ASN A C 1
ATOM 2088 O O . ASN A 1 288 ? 71.688 24.217 78.755 1.00 15.13 288 ASN A O 1
ATOM 2093 N N . LEU A 1 289 ? 72.153 23.174 76.813 1.00 14.18 289 LEU A N 1
ATOM 2094 C CA . LEU A 1 289 ? 72.722 22.041 77.507 1.00 15.37 289 LEU A CA 1
ATOM 2095 C C . LEU A 1 289 ? 74.129 21.680 77.043 1.00 15.72 289 LEU A C 1
ATOM 2096 O O . LEU A 1 289 ? 74.742 20.727 77.544 1.00 17.84 289 LEU A O 1
ATOM 2101 N N . VAL A 1 290 ? 74.696 22.489 76.133 1.00 16.00 290 VAL A N 1
ATOM 2102 C CA . VAL A 1 290 ? 76.038 22.208 75.597 1.00 15.77 290 VAL A CA 1
ATOM 2103 C C . VAL A 1 290 ? 76.961 23.302 76.132 1.00 16.55 290 VAL A C 1
ATOM 2104 O O . VAL A 1 290 ? 76.642 24.458 75.966 1.00 17.83 290 VAL A O 1
ATOM 2108 N N . PRO A 1 291 ? 78.103 22.925 76.717 1.00 15.40 291 PRO A N 1
ATOM 2109 C CA . PRO A 1 291 ? 79.029 23.968 77.216 1.00 17.15 291 PRO A CA 1
ATOM 2110 C C . PRO A 1 291 ? 79.690 24.836 76.104 1.00 18.27 291 PRO A C 1
ATOM 2111 O O . PRO A 1 291 ? 79.727 24.492 74.920 1.00 16.90 291 PRO A O 1
ATOM 2115 N N . GLN A 1 292 ? 80.217 25.980 76.550 1.00 17.45 292 GLN A N 1
ATOM 2116 C CA . GLN A 1 292 ? 80.747 26.990 75.647 1.00 18.26 292 GLN A CA 1
ATOM 2117 C C . GLN A 1 292 ? 82.203 26.699 75.282 1.00 20.59 292 GLN A C 1
ATOM 2118 O O . GLN A 1 292 ? 83.005 26.369 76.165 1.00 21.35 292 GLN A O 1
ATOM 2124 N N . GLN A 1 293 ? 82.558 26.814 73.999 1.00 20.83 293 GLN A N 1
ATOM 2125 C CA . GLN A 1 293 ? 83.934 26.461 73.608 1.00 22.99 293 GLN A CA 1
ATOM 2126 C C . GLN A 1 293 ? 84.932 27.382 74.276 1.00 22.38 293 GLN A C 1
ATOM 2127 O O . GLN A 1 293 ? 85.958 26.927 74.795 1.00 23.71 293 GLN A O 1
ATOM 2133 N N . ALA A 1 294 ? 84.634 28.690 74.312 1.00 22.84 294 ALA A N 1
ATOM 2134 C CA . ALA A 1 294 ? 85.585 29.621 74.975 1.00 25.04 294 ALA A CA 1
ATOM 2135 C C . ALA A 1 294 ? 86.033 29.210 76.404 1.00 24.73 294 ALA A C 1
ATOM 2136 O O . ALA A 1 294 ? 87.241 29.030 76.651 1.00 25.48 294 ALA A O 1
ATOM 2138 N N . TYR A 1 295 ? 85.094 29.002 77.364 1.00 23.87 295 TYR A N 1
ATOM 2139 C CA . TYR A 1 295 ? 85.580 28.618 78.721 1.00 22.67 295 TYR A CA 1
ATOM 2140 C C . TYR A 1 295 ? 86.018 27.186 78.850 1.00 22.22 295 TYR A C 1
ATOM 2141 O O . TYR A 1 295 ? 86.825 26.836 79.742 1.00 23.36 295 TYR A O 1
ATOM 2150 N N . MET A 1 296 ? 85.536 26.304 77.974 1.00 21.60 296 MET A N 1
ATOM 2151 C CA . MET A 1 296 ? 85.974 24.906 78.058 1.00 22.15 296 MET A CA 1
ATOM 2152 C C . MET A 1 296 ? 87.464 24.892 77.683 1.00 23.43 296 MET A C 1
ATOM 2153 O O . MET A 1 296 ? 88.291 24.337 78.403 1.00 22.41 296 MET A O 1
ATOM 2158 N N . THR A 1 297 ? 87.775 25.538 76.560 1.00 24.34 297 THR A N 1
ATOM 2159 C CA . THR A 1 297 ? 89.196 25.443 76.101 1.00 26.73 297 THR A CA 1
ATOM 2160 C C . THR A 1 297 ? 90.159 26.261 76.979 1.00 28.29 297 THR A C 1
ATOM 2161 O O . THR A 1 297 ? 91.324 25.842 77.195 1.00 29.03 29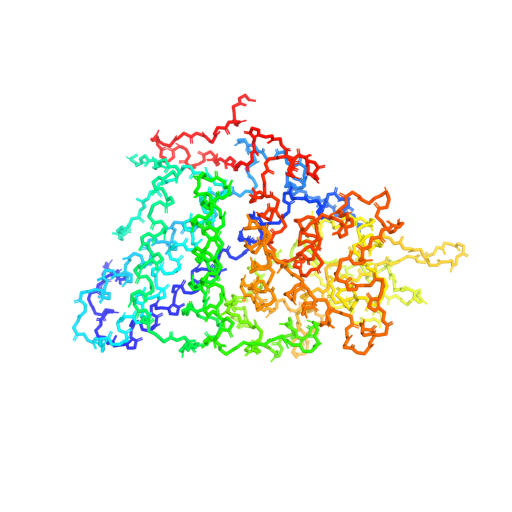7 THR A O 1
ATOM 2165 N N . SER A 1 298 ? 89.669 27.346 77.587 1.00 27.18 298 SER A N 1
ATOM 2166 C CA . SER A 1 298 ? 90.552 28.254 78.380 1.00 28.29 298 SER A CA 1
ATOM 2167 C C . SER A 1 298 ? 90.741 27.803 79.833 1.00 27.49 298 SER A C 1
ATOM 2168 O O . SER A 1 298 ? 91.790 27.987 80.433 1.00 26.40 298 SER A O 1
ATOM 2171 N N . THR A 1 299 ? 89.760 27.130 80.398 1.00 24.92 299 THR A N 1
ATOM 2172 C CA . THR A 1 299 ? 89.780 26.992 81.848 1.00 24.11 299 THR A CA 1
ATOM 2173 C C . THR A 1 299 ? 89.703 25.596 82.390 1.00 24.06 299 THR A C 1
ATOM 2174 O O . THR A 1 299 ? 90.248 25.317 83.479 1.00 24.62 299 THR A O 1
ATOM 2178 N N . TYR A 1 300 ? 88.964 24.708 81.684 1.00 23.98 300 TYR A N 1
ATOM 2179 C CA . TYR A 1 300 ? 88.616 23.395 82.262 1.00 23.54 300 TYR A CA 1
ATOM 2180 C C . TYR A 1 300 ? 89.412 22.179 81.698 1.00 23.76 300 TYR A C 1
ATOM 2181 O O . TYR A 1 300 ? 90.049 22.258 80.636 1.00 23.45 300 TYR A O 1
ATOM 2190 N N . CYS A 1 301 ? 89.377 21.062 82.412 1.00 23.37 301 CYS A N 1
ATOM 2191 C CA . CYS A 1 301 ? 90.152 19.908 81.934 1.00 23.94 301 CYS A CA 1
ATOM 2192 C C . CYS A 1 301 ? 89.395 18.611 82.271 1.00 23.91 301 CYS A C 1
ATOM 2193 O O . CYS A 1 301 ? 88.396 18.643 83.008 1.00 22.29 301 CYS A O 1
ATOM 2196 N N . ASN A 1 302 ? 89.850 17.481 81.736 1.00 22.10 302 ASN A N 1
ATOM 2197 C CA . ASN A 1 302 ? 89.265 16.200 82.129 1.00 24.49 302 ASN A CA 1
ATOM 2198 C C . ASN A 1 302 ? 89.845 15.705 83.438 1.00 24.04 302 ASN A C 1
ATOM 2199 O O . ASN A 1 302 ? 90.588 16.418 84.073 1.00 23.20 302 ASN A O 1
ATOM 2204 N N . LYS A 1 303 ? 89.502 14.481 83.826 1.00 24.52 303 LYS A N 1
ATOM 2205 C CA . LYS A 1 303 ? 89.941 14.003 85.150 1.00 26.51 303 LYS A CA 1
ATOM 2206 C C . LYS A 1 303 ? 91.472 13.812 85.259 1.00 28.68 303 LYS A C 1
ATOM 2207 O O . LYS A 1 303 ? 92.000 13.817 86.366 1.00 28.40 303 LYS A O 1
ATOM 2213 N N . GLU A 1 304 ? 92.135 13.672 84.114 1.00 29.35 304 GLU A N 1
ATOM 2214 C CA . GLU A 1 304 ? 93.585 13.397 84.038 1.00 31.45 304 GLU A CA 1
ATOM 2215 C C . GLU A 1 304 ? 94.393 14.722 83.961 1.00 31.17 304 GLU A C 1
ATOM 2216 O O . GLU A 1 304 ? 95.636 14.735 83.886 1.00 29.57 304 GLU A O 1
ATOM 2222 N N . GLY A 1 305 ? 93.688 15.850 83.964 1.00 29.66 305 GLY A N 1
ATOM 2223 C CA . GLY A 1 305 ? 94.363 17.143 83.953 1.00 29.56 305 GLY A CA 1
ATOM 2224 C C . GLY A 1 305 ? 94.619 17.684 82.562 1.00 29.54 305 GLY A C 1
ATOM 2225 O O . GLY A 1 305 ? 95.326 18.679 82.431 1.00 30.27 305 GLY A O 1
ATOM 2226 N N . VAL A 1 306 ? 94.035 17.047 81.529 1.00 27.66 306 VAL A N 1
ATOM 2227 C CA . VAL A 1 306 ? 94.256 17.430 80.147 1.00 26.83 306 VAL A CA 1
ATOM 2228 C C . VAL A 1 306 ? 93.227 18.512 79.734 1.00 27.71 306 VAL A C 1
ATOM 2229 O O . VAL A 1 306 ? 92.017 18.306 79.882 1.00 26.32 306 VAL A O 1
ATOM 2233 N N . SER A 1 307 ? 93.724 19.667 79.290 1.00 27.63 307 SER A N 1
ATOM 2234 C CA . SER A 1 307 ? 92.819 20.748 78.912 1.00 25.78 307 SER A CA 1
ATOM 2235 C C . SER A 1 307 ? 91.863 20.297 77.806 1.00 26.23 307 SER A C 1
ATOM 2236 O O . SER A 1 307 ? 92.247 19.546 76.916 1.00 26.12 307 SER A O 1
ATOM 2239 N N . PHE A 1 308 ? 90.603 20.729 77.867 1.00 24.69 308 PHE A N 1
ATOM 2240 C CA . PHE A 1 308 ? 89.687 20.392 76.764 1.00 25.00 308 PHE A CA 1
ATOM 2241 C C . PHE A 1 308 ? 90.097 21.016 75.413 1.00 25.79 308 PHE A C 1
ATOM 2242 O O . PHE A 1 308 ? 89.535 20.670 74.376 1.00 25.83 308 PHE A O 1
ATOM 2250 N N . LYS A 1 309 ? 91.041 21.964 75.420 1.00 27.69 309 LYS A N 1
ATOM 2251 C CA . LYS A 1 309 ? 91.587 22.516 74.139 1.00 30.28 309 LYS A CA 1
ATOM 2252 C C . LYS A 1 309 ? 92.183 21.360 73.317 1.00 30.43 309 LYS A C 1
ATOM 2253 O O . LYS A 1 309 ? 92.221 21.387 72.089 1.00 30.11 309 LYS A O 1
ATOM 2259 N N . ASP A 1 310 ? 92.672 20.363 74.048 1.00 32.06 310 ASP A N 1
ATOM 2260 C CA . ASP A 1 310 ? 93.408 19.270 73.493 1.00 33.43 310 ASP A CA 1
ATOM 2261 C C . ASP A 1 310 ? 92.548 18.006 73.232 1.00 33.20 310 ASP A C 1
ATOM 2262 O O . ASP A 1 310 ? 93.116 16.976 72.876 1.00 34.53 310 ASP A O 1
ATOM 2267 N N . LEU A 1 311 ? 91.213 18.087 73.398 1.00 29.59 311 LEU A N 1
ATOM 2268 C CA . LEU A 1 311 ? 90.321 16.891 73.398 1.00 28.40 311 LEU A CA 1
ATOM 2269 C C . LEU A 1 311 ? 89.155 17.077 72.462 1.00 27.16 311 LEU A C 1
ATOM 2270 O O . LEU A 1 311 ? 88.890 18.220 72.061 1.00 25.75 311 LEU A O 1
ATOM 2275 N N . PRO A 1 312 ? 88.408 15.971 72.142 1.00 27.32 312 PRO A N 1
ATOM 2276 C CA . PRO A 1 312 ? 87.248 16.165 71.233 1.00 25.67 312 PRO A CA 1
ATOM 2277 C C . PRO A 1 312 ? 86.182 17.080 71.831 1.00 23.51 312 PRO A C 1
ATOM 2278 O O . PRO A 1 312 ? 85.441 17.736 71.073 1.00 22.48 312 PRO A O 1
ATOM 2282 N N . GLU A 1 313 ? 86.083 17.095 73.150 1.00 23.70 313 GLU A N 1
ATOM 2283 C CA . GLU A 1 313 ? 85.196 18.097 73.799 1.00 24.22 313 GLU A CA 1
ATOM 2284 C C . GLU A 1 313 ? 85.391 19.565 73.384 1.00 23.58 313 GLU A C 1
ATOM 2285 O O . GLU A 1 313 ? 84.406 20.372 73.474 1.00 24.43 313 GLU A O 1
ATOM 2291 N N . GLY A 1 314 ? 86.607 19.922 72.902 1.00 21.85 314 GLY A N 1
ATOM 2292 C CA . GLY A 1 314 ? 86.988 21.290 72.488 1.00 21.25 314 GLY A CA 1
ATOM 2293 C C . GLY A 1 314 ? 86.173 21.700 71.259 1.00 23.66 314 GLY A C 1
ATOM 2294 O O . GLY A 1 314 ? 86.071 22.912 70.925 1.00 23.53 314 GLY A O 1
ATOM 2295 N N . GLN A 1 315 ? 85.508 20.725 70.622 1.00 21.39 315 GLN A N 1
ATOM 2296 C CA . GLN A 1 315 ? 84.555 21.015 69.515 1.00 20.21 315 GLN A CA 1
ATOM 2297 C C . GLN A 1 315 ? 83.154 21.445 69.972 1.00 19.10 315 GLN A C 1
ATOM 2298 O O . GLN A 1 315 ? 82.355 21.855 69.149 1.00 21.03 315 GLN A O 1
ATOM 2304 N N . LEU A 1 316 ? 82.804 21.293 71.244 1.00 19.58 316 LEU A N 1
ATOM 2305 C CA . LEU A 1 316 ? 81.419 21.659 71.688 1.00 20.04 316 LEU A CA 1
ATOM 2306 C C . LEU A 1 316 ? 81.269 23.150 71.846 1.00 17.93 316 LEU A C 1
ATOM 2307 O O . LEU A 1 316 ? 82.135 23.773 72.392 1.00 20.93 316 LEU A O 1
ATOM 2312 N N . ASN A 1 317 ? 80.213 23.747 71.316 1.00 17.67 317 ASN A N 1
ATOM 2313 C CA . ASN A 1 317 ? 80.080 25.185 71.501 1.00 17.06 317 ASN A CA 1
ATOM 2314 C C . ASN A 1 317 ? 78.656 25.593 71.588 1.00 18.31 317 ASN A C 1
ATOM 2315 O O . ASN A 1 317 ? 77.993 25.942 70.566 1.00 19.92 317 ASN A O 1
ATOM 2320 N N . GLY A 1 318 ? 78.170 25.651 72.838 1.00 16.45 318 GLY A N 1
ATOM 2321 C CA . GLY A 1 318 ? 76.819 26.017 73.088 1.00 15.92 318 GLY A CA 1
ATOM 2322 C C . GLY A 1 318 ? 76.799 26.919 74.323 1.00 16.48 318 GLY A C 1
ATOM 2323 O O . GLY A 1 318 ? 77.786 27.578 74.640 1.00 18.14 318 GLY A O 1
ATOM 2324 N N . LEU A 1 319 ? 75.664 26.912 75.013 1.00 16.40 319 LEU A N 1
ATOM 2325 C CA . LEU A 1 319 ? 75.545 27.615 76.330 1.00 15.34 319 LEU A CA 1
ATOM 2326 C C . LEU A 1 319 ? 74.780 26.718 77.318 1.00 17.74 319 LEU A C 1
ATOM 2327 O O . LEU A 1 319 ? 73.871 25.955 76.892 1.00 18.40 319 LEU A O 1
ATOM 2332 N N . ILE A 1 320 ? 75.146 26.825 78.605 1.00 13.78 320 ILE A N 1
ATOM 2333 C CA . ILE A 1 320 ? 74.429 26.070 79.602 1.00 13.84 320 ILE A CA 1
ATOM 2334 C C . ILE A 1 320 ? 73.468 27.051 80.251 1.00 13.24 320 ILE A C 1
ATOM 2335 O O . ILE A 1 320 ? 73.891 28.071 80.880 1.00 15.45 320 ILE 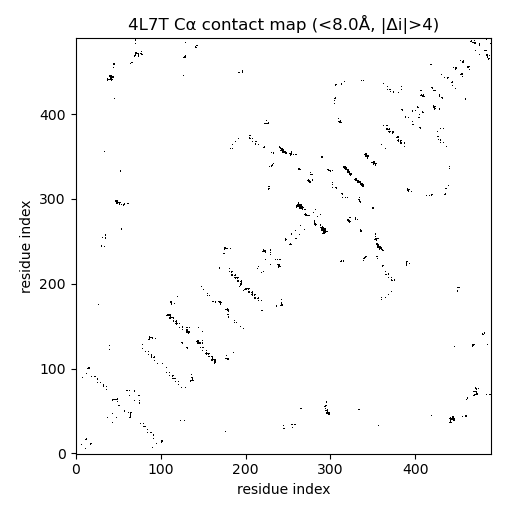A O 1
ATOM 2340 N N . ARG A 1 321 ? 72.159 26.772 80.121 1.00 12.92 321 ARG A N 1
ATOM 2341 C CA . ARG A 1 321 ? 71.113 27.545 80.802 1.00 13.00 321 ARG A CA 1
ATOM 2342 C C . ARG A 1 321 ? 70.420 26.697 81.842 1.00 15.49 321 ARG A C 1
ATOM 2343 O O . ARG A 1 321 ? 69.846 27.192 82.779 1.00 17.11 321 ARG A O 1
ATOM 2351 N N . LEU A 1 322 ? 70.412 25.388 81.592 1.00 13.34 322 LEU A N 1
ATOM 2352 C CA . LEU A 1 322 ? 69.891 24.388 82.559 1.00 12.79 322 LEU A CA 1
ATOM 2353 C C . LEU A 1 322 ? 71.099 23.598 83.008 1.00 12.98 322 LEU A C 1
ATOM 2354 O O . LEU A 1 322 ? 71.734 22.855 82.201 1.00 13.97 322 LEU A O 1
ATOM 2359 N N . GLN A 1 323 ? 71.432 23.701 84.294 1.00 13.01 323 GLN A N 1
ATOM 2360 C CA . GLN A 1 323 ? 72.608 23.034 84.872 1.00 12.62 323 GLN A CA 1
ATOM 2361 C C . GLN A 1 323 ? 72.163 21.806 85.677 1.00 13.45 323 GLN A C 1
ATOM 2362 O O . GLN A 1 323 ? 71.472 21.950 86.692 1.00 13.74 323 GLN A O 1
ATOM 2368 N N . ILE A 1 324 ? 72.597 20.614 85.251 1.00 12.09 324 ILE A N 1
ATOM 2369 C CA . ILE A 1 324 ? 72.361 19.408 86.009 1.00 13.21 324 ILE A CA 1
ATOM 2370 C C . ILE A 1 324 ? 72.916 19.586 87.427 1.00 14.16 324 ILE A C 1
ATOM 2371 O O . ILE A 1 324 ? 74.046 20.102 87.600 1.00 14.15 324 ILE A O 1
ATOM 2376 N N . ARG A 1 325 ? 72.149 19.172 88.433 1.00 13.06 325 ARG A N 1
ATOM 2377 C CA . ARG A 1 325 ? 72.602 19.300 89.839 1.00 15.32 325 ARG A CA 1
ATOM 2378 C C . ARG A 1 325 ? 73.997 18.632 89.969 1.00 16.00 325 ARG A C 1
ATOM 2379 O O . ARG A 1 325 ? 74.233 17.478 89.558 1.00 15.37 325 ARG A O 1
ATOM 2387 N N . TYR A 1 326 ? 74.950 19.380 90.535 1.00 17.40 326 TYR A N 1
ATOM 2388 C CA . TYR A 1 326 ? 76.337 18.861 90.600 1.00 18.20 326 TYR A CA 1
ATOM 2389 C C . TYR A 1 326 ? 76.456 17.487 91.281 1.00 19.41 326 TYR A C 1
ATOM 2390 O O . TYR A 1 326 ? 77.256 16.662 90.843 1.00 18.94 326 TYR A O 1
ATOM 2399 N N . ASP A 1 327 ? 75.689 17.281 92.353 1.00 19.10 327 ASP A N 1
ATOM 2400 C CA . ASP A 1 327 ? 75.767 16.022 93.076 1.00 22.04 327 ASP A CA 1
ATOM 2401 C C . ASP A 1 327 ? 75.055 14.858 92.399 1.00 22.35 327 ASP A C 1
ATOM 2402 O O . ASP A 1 327 ? 75.199 13.732 92.865 1.00 21.96 327 ASP A O 1
ATOM 2407 N N . LEU A 1 328 ? 74.233 15.139 91.378 1.00 21.20 328 LEU A N 1
ATOM 2408 C CA . LEU A 1 328 ? 73.509 14.045 90.698 1.00 19.97 328 LEU A CA 1
ATOM 2409 C C . LEU A 1 328 ? 74.450 13.095 89.987 1.00 20.81 328 LEU A C 1
ATOM 2410 O O . LEU A 1 328 ? 74.180 11.892 89.885 1.00 23.04 328 LEU A O 1
ATOM 2415 N N . TYR A 1 329 ? 75.610 13.594 89.596 1.00 20.50 329 TYR A N 1
ATOM 2416 C CA . TYR A 1 329 ? 76.577 12.860 88.853 1.00 21.14 329 TYR A CA 1
ATOM 2417 C C . TYR A 1 329 ? 77.053 11.618 89.618 1.00 23.61 329 TYR A C 1
ATOM 2418 O O . TYR A 1 329 ? 77.239 10.549 88.974 1.00 24.38 329 TYR A O 1
ATOM 2427 N N . ASN A 1 330 ? 77.215 11.749 90.951 1.00 22.89 330 ASN A N 1
ATOM 2428 C CA . ASN A 1 330 ? 77.630 10.620 91.803 1.00 24.77 330 ASN A CA 1
ATOM 2429 C C . ASN A 1 330 ? 76.515 9.942 92.574 1.00 24.14 330 ASN A C 1
ATOM 2430 O O . ASN A 1 330 ? 76.719 8.891 93.165 1.00 25.57 330 ASN A O 1
ATOM 2435 N N . LYS A 1 331 ? 75.326 10.521 92.565 1.00 20.69 331 LYS A N 1
ATOM 2436 C CA . LYS A 1 331 ? 74.178 9.907 93.256 1.00 19.48 331 LYS A CA 1
ATOM 2437 C C . LYS A 1 331 ? 73.198 9.128 92.370 1.00 18.37 331 LYS A C 1
ATOM 2438 O O . LYS A 1 331 ? 72.238 8.608 92.905 1.00 20.62 331 LYS A O 1
ATOM 2444 N N . ALA A 1 332 ? 73.356 9.196 91.062 1.00 19.00 332 ALA A N 1
ATOM 2445 C CA . ALA A 1 332 ? 72.347 8.598 90.172 1.00 16.81 332 ALA A CA 1
ATOM 2446 C C . ALA A 1 332 ? 72.558 7.138 89.884 1.00 18.04 332 ALA A C 1
ATOM 2447 O O . ALA A 1 332 ? 71.542 6.463 89.562 1.00 17.64 332 ALA A O 1
ATOM 2449 N N . PHE A 1 333 ? 73.832 6.715 89.828 1.00 16.82 333 PHE A N 1
ATOM 2450 C CA . PHE A 1 333 ? 74.134 5.395 89.251 1.00 18.02 333 PHE A CA 1
ATOM 2451 C C . PHE A 1 333 ? 75.009 4.578 90.179 1.00 18.93 333 PHE A C 1
ATOM 2452 O O . PHE A 1 333 ? 75.959 5.094 90.730 1.00 20.62 333 PHE A O 1
ATOM 2460 N N . ARG A 1 334 ? 74.692 3.274 90.284 1.00 17.98 334 ARG A N 1
ATOM 2461 C CA . ARG A 1 334 ? 75.607 2.297 90.940 1.00 18.54 334 ARG A CA 1
ATOM 2462 C C . ARG A 1 334 ? 76.892 2.061 90.115 1.00 18.18 334 ARG A C 1
ATOM 2463 O O . ARG A 1 334 ? 76.887 2.173 88.891 1.00 18.95 334 ARG A O 1
ATOM 2471 N N . ASP A 1 335 ? 78.042 1.733 90.743 1.00 20.09 335 ASP A N 1
ATOM 2472 C CA . ASP A 1 335 ? 79.233 1.439 89.955 1.00 21.90 335 ASP A CA 1
ATOM 2473 C C . ASP A 1 335 ? 78.957 0.317 88.989 1.00 21.63 335 ASP A C 1
ATOM 2474 O O . ASP A 1 335 ? 78.200 -0.636 89.326 1.00 23.68 335 ASP A O 1
ATOM 2479 N N . GLY A 1 336 ? 79.564 0.440 87.804 1.00 21.96 336 GLY A N 1
ATOM 2480 C CA . GLY A 1 336 ? 79.329 -0.557 86.761 1.00 21.21 336 GLY A CA 1
ATOM 2481 C C . GLY A 1 336 ? 78.231 -0.229 85.768 1.00 21.44 336 GLY A C 1
ATOM 2482 O O . GLY A 1 336 ? 78.225 -0.778 84.659 1.00 23.09 336 GLY A O 1
ATOM 2483 N N . ASP A 1 337 ? 77.336 0.709 86.124 1.00 19.30 337 ASP A N 1
ATOM 2484 C CA . ASP A 1 337 ? 76.311 1.112 85.197 1.00 17.02 337 ASP A CA 1
ATOM 2485 C C . ASP A 1 337 ? 76.886 1.927 84.040 1.00 17.79 337 ASP A C 1
ATOM 2486 O O . ASP A 1 337 ? 77.287 3.081 84.208 1.00 18.42 337 ASP A O 1
ATOM 2491 N N . THR A 1 338 ? 76.817 1.367 82.844 1.00 16.56 338 THR A N 1
ATOM 2492 C CA . THR A 1 338 ? 77.313 2.016 81.637 1.00 17.29 338 THR A CA 1
ATOM 2493 C C . THR A 1 338 ? 76.549 3.320 81.254 1.00 17.40 338 THR A C 1
ATOM 2494 O O . THR A 1 338 ? 77.025 4.125 80.440 1.00 18.48 338 THR A O 1
ATOM 2498 N N . ARG A 1 339 ? 75.368 3.501 81.832 1.00 16.62 339 ARG A N 1
ATOM 2499 C CA . ARG A 1 339 ? 74.518 4.649 81.493 1.00 15.95 339 ARG A CA 1
ATOM 2500 C C . ARG A 1 339 ? 75.085 5.953 82.071 1.00 17.61 339 ARG A C 1
ATOM 2501 O O . ARG A 1 339 ? 74.763 7.035 81.560 1.00 18.67 339 ARG A O 1
ATOM 2509 N N . LYS A 1 340 ? 75.957 5.857 83.066 1.00 18.80 340 LYS A N 1
ATOM 2510 C CA . LYS A 1 340 ? 76.510 7.072 83.744 1.00 19.72 340 LYS A CA 1
ATOM 2511 C C . LYS A 1 340 ? 77.418 7.797 82.770 1.00 19.85 340 LYS A C 1
ATOM 2512 O O . LYS A 1 340 ? 77.138 8.935 82.397 1.00 19.85 340 LYS A O 1
ATOM 2518 N N . ASP A 1 341 ? 78.460 7.141 82.259 1.00 20.86 341 ASP A N 1
ATOM 2519 C CA . ASP A 1 341 ? 79.297 7.719 81.211 1.00 21.76 341 ASP A CA 1
ATOM 2520 C C . ASP A 1 341 ? 78.646 8.059 79.884 1.00 20.65 341 ASP A C 1
ATOM 2521 O O . ASP A 1 341 ? 79.028 9.037 79.220 1.00 21.07 341 ASP A O 1
ATOM 2526 N N . ALA A 1 342 ? 77.627 7.281 79.468 1.00 18.26 342 ALA A N 1
ATOM 2527 C CA . ALA A 1 342 ? 76.910 7.600 78.240 1.00 18.04 342 ALA A CA 1
ATOM 2528 C C . ALA A 1 342 ? 76.041 8.838 78.467 1.00 17.08 342 ALA A C 1
ATOM 2529 O O . ALA A 1 342 ? 75.738 9.514 77.526 1.00 19.08 342 ALA A O 1
ATOM 2531 N N . SER A 1 343 ? 75.619 9.088 79.691 1.00 16.99 343 SER A N 1
ATOM 2532 C CA . SER A 1 343 ? 74.613 10.170 79.943 1.00 17.27 343 SER A CA 1
ATOM 2533 C C . SER A 1 343 ? 75.243 11.515 80.288 1.00 16.99 343 SER A C 1
ATOM 2534 O O . SER A 1 343 ? 74.673 12.568 79.981 1.00 16.22 343 SER A O 1
ATOM 2537 N N . MET A 1 344 ? 76.375 11.437 80.993 1.00 17.55 344 MET A N 1
ATOM 2538 C CA . MET A 1 344 ? 77.021 12.681 81.508 1.00 18.33 344 MET A CA 1
ATOM 2539 C C . MET A 1 344 ? 78.541 12.644 81.401 1.00 20.52 344 MET A C 1
ATOM 2540 O O . MET A 1 344 ? 79.133 11.571 81.665 1.00 20.69 344 MET A O 1
ATOM 2545 N N . THR A 1 345 ? 79.129 13.805 81.040 1.00 17.11 345 THR A N 1
ATOM 2546 C CA . THR A 1 345 ? 80.584 14.012 81.157 1.00 18.81 345 THR A CA 1
ATOM 2547 C C . THR A 1 345 ? 80.808 14.942 82.348 1.00 20.83 345 THR A C 1
ATOM 2548 O O . THR A 1 345 ? 80.119 15.935 82.478 1.00 18.80 345 THR A O 1
ATOM 2552 N N . ALA A 1 346 ? 81.800 14.626 83.175 1.00 20.81 346 ALA A N 1
ATOM 2553 C CA . ALA A 1 346 ? 82.262 15.572 84.216 1.00 20.65 346 ALA A CA 1
ATOM 2554 C C . ALA A 1 346 ? 83.366 16.542 83.726 1.00 22.33 346 ALA A C 1
ATOM 2555 O O . ALA A 1 346 ? 84.221 16.238 82.857 1.00 21.21 346 ALA A O 1
ATOM 2557 N N . VAL A 1 347 ? 83.249 17.748 84.239 1.00 21.01 347 VAL A N 1
ATOM 2558 C CA . VAL A 1 347 ? 84.208 18.824 84.057 1.00 21.00 347 VAL A CA 1
ATOM 2559 C C . VAL A 1 347 ? 85.035 18.935 85.319 1.00 20.65 347 VAL A C 1
ATOM 2560 O O . VAL A 1 347 ? 84.526 18.812 86.426 1.00 18.80 347 VAL A O 1
ATOM 2564 N N . TYR A 1 348 ? 86.340 19.176 85.117 1.00 19.79 348 TYR A N 1
ATOM 2565 C CA . TYR A 1 348 ? 87.278 19.372 86.228 1.00 22.58 348 TYR A CA 1
ATOM 2566 C C . TYR A 1 348 ? 88.050 20.661 86.004 1.00 22.46 348 TYR A C 1
ATOM 2567 O O . TYR A 1 348 ? 88.007 21.284 84.905 1.00 22.30 348 TYR A O 1
ATOM 2576 N N . GLN A 1 349 ? 88.757 21.064 87.050 1.00 24.59 349 GLN A N 1
ATOM 2577 C CA . GLN A 1 349 ? 89.604 22.261 87.001 1.00 26.98 349 GLN A CA 1
ATOM 2578 C C . GLN A 1 349 ? 90.945 22.008 87.746 1.00 27.79 349 GLN A C 1
ATOM 2579 O O . GLN A 1 349 ? 90.953 21.556 88.918 1.00 29.05 349 GLN A O 1
ATOM 2585 N N . LYS A 1 350 ? 92.068 22.300 87.076 1.00 30.37 350 LYS A N 1
ATOM 2586 C CA . LYS A 1 350 ? 93.388 22.190 87.767 1.00 33.37 350 LYS A CA 1
ATOM 2587 C C . LYS A 1 350 ? 93.522 23.266 88.869 1.00 35.82 350 LYS A C 1
ATOM 2588 O O . LYS A 1 350 ? 93.236 24.446 88.637 1.00 35.87 350 LYS A O 1
ATOM 2590 N N . GLN A 1 351 ? 93.889 22.835 90.072 1.00 38.00 351 GLN A N 1
ATOM 2591 C CA . GLN A 1 351 ? 93.973 23.731 91.240 1.00 41.65 351 GLN A CA 1
ATOM 2592 C C . GLN A 1 351 ? 95.380 24.333 91.331 1.00 43.58 351 GLN A C 1
ATOM 2593 O O . GLN A 1 351 ? 96.332 23.769 90.781 1.00 43.60 351 GLN A O 1
ATOM 2599 N N . GLN A 1 352 ? 95.513 25.480 92.004 1.00 46.29 352 GLN A N 1
ATOM 2600 C CA . GLN A 1 352 ? 96.833 26.148 92.131 1.00 48.04 352 GLN A CA 1
ATOM 2601 C C . GLN A 1 352 ? 97.795 25.186 92.829 1.00 48.81 352 GLN A C 1
ATOM 2602 O O . GLN A 1 352 ? 98.961 25.042 92.436 1.00 49.30 352 GLN A O 1
ATOM 2604 N N . ASP A 1 353 ? 97.268 24.484 93.830 1.00 49.61 353 ASP A N 1
ATOM 2605 C CA . ASP A 1 353 ? 97.995 23.422 94.522 1.00 50.20 353 ASP A CA 1
ATOM 2606 C C . ASP A 1 353 ? 98.286 22.161 93.652 1.00 50.02 353 ASP A C 1
ATOM 2607 O O . ASP A 1 353 ? 98.932 21.217 94.128 1.00 50.25 353 ASP A O 1
ATOM 2612 N N . GLY A 1 354 ? 97.847 22.162 92.379 1.00 49.20 354 GLY A N 1
ATOM 2613 C CA . GLY A 1 354 ? 98.160 21.078 91.412 1.00 47.65 354 GLY A CA 1
ATOM 261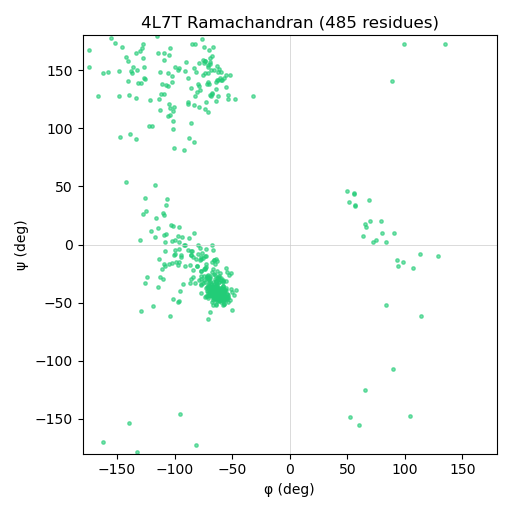4 C C . GLY A 1 354 ? 97.167 19.922 91.255 1.00 46.62 354 GLY A C 1
ATOM 2615 O O . GLY A 1 354 ? 97.268 19.124 90.315 1.00 46.60 354 GLY A O 1
ATOM 2616 N N . THR A 1 355 ? 96.217 19.822 92.185 1.00 45.03 355 THR A N 1
ATOM 2617 C CA . THR A 1 355 ? 95.198 18.760 92.171 1.00 42.95 355 THR A CA 1
ATOM 2618 C C . THR A 1 355 ? 94.150 19.042 91.096 1.00 40.63 355 THR A C 1
ATOM 2619 O O . THR A 1 355 ? 93.993 20.181 90.642 1.00 40.40 355 THR A O 1
ATOM 2623 N N . VAL A 1 356 ? 93.450 17.997 90.691 1.00 37.88 356 VAL A N 1
ATOM 2624 C CA . VAL A 1 356 ? 92.364 18.151 89.733 1.00 35.40 356 VAL A CA 1
ATOM 2625 C C . VAL A 1 356 ? 91.035 18.019 90.516 1.00 34.13 356 VAL A C 1
ATOM 2626 O O . VAL A 1 356 ? 90.796 17.026 91.194 1.00 35.02 356 VAL A O 1
ATOM 2630 N N . LYS A 1 357 ? 90.201 19.056 90.475 1.00 30.72 357 LYS A N 1
ATOM 2631 C CA . LYS A 1 357 ? 88.986 19.056 91.280 1.00 29.03 357 LYS A CA 1
ATOM 2632 C C . LYS A 1 357 ? 87.782 18.944 90.380 1.00 25.51 357 LYS A C 1
ATOM 2633 O O . LYS A 1 357 ? 87.739 19.590 89.318 1.00 25.70 357 LYS A O 1
ATOM 2639 N N . TYR A 1 358 ? 86.838 18.133 90.818 1.00 24.71 358 TYR A N 1
ATOM 2640 C CA . TYR A 1 358 ? 85.535 17.976 90.140 1.00 22.77 358 TYR A CA 1
ATOM 2641 C C . TYR A 1 358 ? 84.692 19.249 90.282 1.00 22.11 358 TYR A C 1
ATOM 2642 O O . TYR A 1 358 ? 84.551 19.764 91.383 1.00 23.29 358 TYR A O 1
ATOM 2651 N N . ILE A 1 359 ? 84.187 19.759 89.158 1.00 21.87 359 ILE A N 1
ATOM 2652 C CA . ILE A 1 359 ? 83.395 20.962 89.143 1.00 20.39 359 ILE A CA 1
ATOM 2653 C C . ILE A 1 359 ? 81.887 20.570 88.962 1.00 20.13 359 ILE A C 1
ATOM 2654 O O . ILE A 1 359 ? 81.032 20.837 89.854 1.00 20.70 359 ILE A O 1
ATOM 2659 N N . ALA A 1 360 ? 81.564 19.939 87.836 1.00 19.13 360 ALA A N 1
ATOM 2660 C CA . ALA A 1 360 ? 80.107 19.769 87.474 1.00 17.05 360 ALA A CA 1
ATOM 2661 C C . ALA A 1 360 ? 79.955 18.904 86.244 1.00 18.04 360 ALA A C 1
ATOM 2662 O O . ALA A 1 360 ? 80.949 18.710 85.479 1.00 18.79 360 ALA A O 1
ATOM 2664 N N . PRO A 1 361 ? 78.709 18.443 85.950 1.00 17.73 361 PRO A N 1
ATOM 2665 C CA . PRO A 1 361 ? 78.548 17.581 84.784 1.00 17.31 361 PRO A CA 1
ATOM 2666 C C . PRO A 1 361 ? 77.804 18.288 83.656 1.00 18.40 361 PRO A C 1
ATOM 2667 O O . PRO A 1 361 ? 77.192 19.315 83.925 1.00 18.17 361 PRO A O 1
ATOM 2671 N N . PHE A 1 362 ? 77.840 17.750 82.427 1.00 16.36 362 PHE A N 1
ATOM 2672 C CA . PHE A 1 362 ? 77.051 18.234 81.270 1.00 16.27 362 PHE A CA 1
ATOM 2673 C C . PHE A 1 362 ? 76.564 16.982 80.502 1.00 15.34 362 PHE A C 1
ATOM 2674 O O . PHE A 1 362 ? 77.087 15.885 80.702 1.00 17.95 362 PHE A O 1
ATOM 2682 N N . CYS A 1 363 ? 75.512 17.177 79.743 1.00 15.76 363 CYS A N 1
ATOM 2683 C CA . CYS A 1 363 ? 74.860 16.110 79.020 1.00 15.60 363 CYS A CA 1
ATOM 2684 C C . CYS A 1 363 ? 75.820 15.492 77.986 1.00 17.25 363 CYS A C 1
ATOM 2685 O O . CYS A 1 363 ? 76.360 16.217 77.119 1.00 17.97 363 CYS A O 1
ATOM 2688 N N . ASN A 1 364 ? 75.952 14.152 78.040 1.00 17.13 364 ASN A N 1
ATOM 2689 C CA . ASN A 1 364 ? 76.761 13.423 77.019 1.00 17.71 364 ASN A CA 1
ATOM 2690 C C . ASN A 1 364 ? 75.925 12.444 76.181 1.00 19.53 364 ASN A C 1
ATOM 2691 O O . ASN A 1 364 ? 76.443 11.653 75.370 1.00 18.11 364 ASN A O 1
ATOM 2696 N N . LYS A 1 365 ? 74.631 12.495 76.405 1.00 16.14 365 LYS A N 1
ATOM 2697 C CA . LYS A 1 365 ? 73.740 11.516 75.700 1.00 15.25 365 LYS A CA 1
ATOM 2698 C C . LYS A 1 365 ? 73.654 11.813 74.187 1.00 16.01 365 LYS A C 1
ATOM 2699 O O . LYS A 1 365 ? 73.506 10.874 73.374 1.00 17.12 365 LYS A O 1
ATOM 2705 N N . TYR A 1 366 ? 73.776 13.093 73.812 1.00 16.77 366 TYR A N 1
ATOM 2706 C CA . TYR A 1 366 ? 73.607 13.546 72.404 1.00 15.89 366 TYR A CA 1
ATOM 2707 C C . TYR A 1 366 ? 74.904 14.242 72.013 1.00 18.98 366 TYR A C 1
ATOM 2708 O O . TYR A 1 366 ? 75.207 15.394 72.481 1.00 20.46 366 TYR A O 1
ATOM 2717 N N . GLN A 1 367 ? 75.721 13.513 71.259 1.00 18.58 367 GLN A N 1
ATOM 2718 C CA . GLN A 1 367 ? 77.104 14.008 70.990 1.00 21.37 367 GLN A CA 1
ATOM 2719 C C . GLN A 1 367 ? 77.208 14.660 69.625 1.00 22.29 367 GLN A C 1
ATOM 2720 O O . GLN A 1 367 ? 78.214 15.248 69.352 1.00 23.97 367 GLN A O 1
ATOM 2726 N N . GLY A 1 368 ? 76.136 14.632 68.820 1.00 23.96 368 GLY A N 1
ATOM 2727 C CA . GLY A 1 368 ? 76.203 15.273 67.483 1.00 22.61 368 GLY A CA 1
ATOM 2728 C C . GLY A 1 368 ? 77.280 14.651 66.611 1.00 24.58 368 GLY A C 1
ATOM 2729 O O . GLY A 1 368 ? 77.671 13.494 66.809 1.00 23.97 368 GLY A O 1
ATOM 2730 N N . VAL A 1 369 ? 77.768 15.432 65.641 1.00 20.97 369 VAL A N 1
ATOM 2731 C CA . VAL A 1 369 ? 78.685 14.919 64.638 1.00 21.90 369 VAL A CA 1
ATOM 2732 C C . VAL A 1 369 ? 79.565 16.115 64.302 1.00 22.27 369 VAL A C 1
ATOM 2733 O O . VAL A 1 369 ? 79.093 17.265 64.300 1.00 23.41 369 VAL A O 1
ATOM 2737 N N . LEU A 1 370 ? 80.803 15.835 63.938 1.00 22.59 370 LEU A N 1
ATOM 2738 C CA . LEU A 1 370 ? 81.669 16.911 63.420 1.00 23.17 370 LEU A CA 1
ATOM 2739 C C . LEU A 1 370 ? 81.716 16.810 61.879 1.00 22.82 370 LEU A C 1
ATOM 2740 O O . LEU A 1 370 ? 82.406 15.944 61.364 1.00 24.62 370 LEU A O 1
ATOM 2745 N N . LEU A 1 371 ? 81.029 17.724 61.182 1.00 23.34 371 LEU A N 1
ATOM 2746 C CA . LEU A 1 371 ? 80.803 17.633 59.737 1.00 23.33 371 LEU A CA 1
ATOM 2747 C C . LEU A 1 371 ? 82.174 17.872 59.083 1.00 25.53 371 LEU A C 1
ATOM 2748 O O . LEU A 1 371 ? 83.062 18.358 59.744 1.00 23.86 371 LEU A O 1
ATOM 2753 N N . ASP A 1 372 ? 82.338 17.451 57.824 1.00 27.32 372 ASP A N 1
ATOM 2754 C CA . ASP A 1 372 ? 83.683 17.369 57.249 1.00 30.57 372 ASP A CA 1
ATOM 2755 C C . ASP A 1 372 ? 84.247 18.769 57.193 1.00 29.99 372 ASP A C 1
ATOM 2756 O O . ASP A 1 372 ? 83.611 19.665 56.625 1.00 30.99 372 ASP A O 1
ATOM 2761 N N . GLY A 1 373 ? 85.402 18.947 57.817 1.00 28.81 373 GLY A N 1
ATOM 2762 C CA . GLY A 1 373 ? 86.100 20.245 57.799 1.00 29.81 373 GLY A CA 1
ATOM 2763 C C . GLY A 1 373 ? 85.611 21.246 58.854 1.00 29.64 373 GLY A C 1
ATOM 2764 O O . GLY A 1 373 ? 86.104 22.393 58.931 1.00 30.41 373 GLY A O 1
ATOM 2765 N N . ALA A 1 374 ? 84.643 20.843 59.698 1.00 28.84 374 ALA A N 1
ATOM 2766 C CA . ALA A 1 374 ? 84.132 21.732 60.754 1.00 27.72 374 ALA A CA 1
ATOM 2767 C C . ALA A 1 374 ? 85.058 21.826 61.999 1.00 28.30 374 ALA A C 1
ATOM 2768 O O . ALA A 1 374 ? 85.876 20.931 62.253 1.00 28.25 374 ALA A O 1
ATOM 2770 N N . SER A 1 375 ? 84.929 22.931 62.743 1.00 27.73 375 SER A N 1
ATOM 2771 C CA . SER A 1 375 ? 85.633 23.107 64.019 1.00 27.89 375 SER A CA 1
ATOM 2772 C C . SER A 1 375 ? 84.713 22.945 65.224 1.00 26.62 375 SER A C 1
ATOM 2773 O O . SER A 1 375 ? 85.209 22.803 66.334 1.00 27.05 375 SER A O 1
ATOM 2776 N N . GLN A 1 376 ? 83.388 23.018 65.008 1.00 25.74 376 GLN A N 1
ATOM 2777 C CA . GLN A 1 376 ? 82.402 22.917 66.124 1.00 25.29 376 GLN A CA 1
ATOM 2778 C C . GLN A 1 376 ? 81.414 21.795 65.767 1.00 24.26 376 GLN A C 1
ATOM 2779 O O . GLN A 1 376 ? 81.039 21.669 64.556 1.00 22.29 376 GLN A O 1
ATOM 2785 N N . ARG A 1 377 ? 80.973 21.008 66.778 1.00 23.41 377 ARG A N 1
ATOM 2786 C CA . ARG A 1 377 ? 79.945 19.941 66.563 1.00 22.35 377 ARG A CA 1
ATOM 2787 C C . ARG A 1 377 ? 78.620 20.459 66.102 1.00 21.40 377 ARG A C 1
ATOM 2788 O O . ARG A 1 377 ? 78.214 21.580 66.532 1.00 20.78 377 ARG A O 1
ATOM 2796 N N . SER A 1 378 ? 77.921 19.640 65.306 1.00 18.65 378 SER A N 1
ATOM 2797 C CA . SER A 1 378 ? 76.567 19.919 64.842 1.00 18.03 378 SER A CA 1
ATOM 2798 C C . SER A 1 378 ? 75.689 18.951 65.630 1.00 20.18 378 SER A C 1
ATOM 2799 O O . SER A 1 378 ? 76.038 17.755 65.756 1.00 20.77 378 SER A O 1
ATOM 2802 N N . PHE A 1 379 ? 74.544 19.468 66.116 1.00 17.77 379 PHE A N 1
ATOM 2803 C CA . PHE A 1 379 ? 73.660 18.649 66.994 1.00 17.60 379 PHE A CA 1
ATOM 2804 C C . PHE A 1 379 ? 72.527 18.119 66.233 1.00 15.64 379 PHE A C 1
ATOM 2805 O O . PHE A 1 379 ? 71.443 18.679 66.087 1.00 17.08 379 PHE A O 1
ATOM 2813 N N . LEU A 1 380 ? 72.884 17.002 65.579 1.00 18.79 380 LEU A N 1
ATOM 2814 C CA . LEU A 1 380 ? 72.005 16.388 64.594 1.00 19.14 380 LEU A CA 1
ATOM 2815 C C . LEU A 1 380 ? 71.566 14.979 65.062 1.00 19.80 380 LEU A C 1
ATOM 2816 O O . LEU A 1 380 ? 71.161 14.155 64.231 1.00 22.91 380 LEU A O 1
ATOM 2821 N N . ASN A 1 381 ? 71.603 14.676 66.369 1.00 19.53 381 ASN A N 1
ATOM 2822 C CA . ASN A 1 381 ? 71.048 13.341 66.834 1.00 19.01 381 ASN A CA 1
ATOM 2823 C C . ASN A 1 381 ? 69.596 13.394 66.703 1.00 19.29 381 ASN A C 1
ATOM 2824 O O . ASN A 1 381 ? 69.032 14.469 66.730 1.00 20.35 381 ASN A O 1
ATOM 2829 N N . ASP A 1 382 ? 68.948 12.236 66.540 1.00 17.52 382 ASP A N 1
ATOM 2830 C CA . ASP A 1 382 ? 67.525 12.207 66.587 1.00 16.83 382 ASP A CA 1
ATOM 2831 C C . ASP A 1 382 ? 67.108 12.367 68.084 1.00 14.38 382 ASP A C 1
ATOM 2832 O O . ASP A 1 382 ? 67.913 12.126 68.943 1.00 16.17 382 ASP A O 1
ATOM 2837 N N . TYR A 1 383 ? 65.896 12.836 68.287 1.00 14.54 383 TYR A N 1
ATOM 2838 C CA . TYR A 1 383 ? 65.337 12.939 69.650 1.00 15.85 383 TYR A CA 1
ATOM 2839 C C . TYR A 1 383 ? 64.331 11.776 69.787 1.00 12.92 383 TYR A C 1
ATOM 2840 O O . TYR A 1 383 ? 63.244 11.844 69.295 1.00 13.19 383 TYR A O 1
ATOM 2849 N N . PRO A 1 384 ? 64.641 10.763 70.641 1.00 14.44 384 PRO A N 1
ATOM 2850 C CA . PRO A 1 384 ? 63.717 9.575 70.670 1.00 14.27 384 PRO A CA 1
ATOM 2851 C C . PRO A 1 384 ? 62.498 9.911 71.500 1.00 13.36 384 PRO A C 1
ATOM 2852 O O . PRO A 1 384 ? 62.630 10.547 72.556 1.00 16.09 384 PRO A O 1
ATOM 2856 N N . ILE A 1 385 ? 61.331 9.549 71.041 1.00 10.38 385 ILE A N 1
ATOM 2857 C CA . ILE A 1 385 ? 60.086 9.695 71.797 1.00 11.26 385 ILE A CA 1
ATOM 2858 C C . ILE A 1 385 ? 59.739 8.392 72.510 1.00 12.46 385 ILE A C 1
ATOM 2859 O O . ILE A 1 385 ? 59.436 8.398 73.715 1.00 13.76 385 ILE A O 1
ATOM 2864 N N . TYR A 1 386 ? 59.795 7.265 71.764 1.00 10.52 386 TYR A N 1
ATOM 2865 C CA . TYR A 1 386 ? 59.482 5.957 72.353 1.00 10.60 386 TYR A CA 1
ATOM 2866 C C . TYR A 1 386 ? 60.544 4.977 71.943 1.00 11.34 386 TYR A C 1
ATOM 2867 O O . TYR A 1 386 ? 60.886 4.838 70.724 1.00 10.71 386 TYR A O 1
ATOM 2876 N N . ARG A 1 387 ? 61.133 4.329 72.968 1.00 11.64 387 ARG A N 1
ATOM 2877 C CA . ARG A 1 387 ? 62.018 3.188 72.633 1.00 11.32 387 ARG A CA 1
ATOM 2878 C C . ARG A 1 387 ? 61.757 2.002 73.471 1.00 11.06 387 ARG A C 1
ATOM 2879 O O . ARG A 1 387 ? 60.923 2.074 74.348 1.00 11.22 387 ARG A O 1
ATOM 2887 N N . TYR A 1 388 ? 62.272 0.861 73.038 1.00 10.82 388 TYR A N 1
ATOM 2888 C CA . TYR A 1 388 ? 61.850 -0.395 73.633 1.00 9.89 388 TYR A CA 1
ATOM 2889 C C . TYR A 1 388 ? 62.100 -0.444 75.157 1.00 11.49 388 TYR A C 1
ATOM 2890 O O . TYR A 1 388 ? 61.245 -1.066 75.853 1.00 11.71 388 TYR A O 1
ATOM 2899 N N . ALA A 1 389 ? 63.205 0.156 75.679 1.00 10.69 389 ALA A N 1
ATOM 2900 C CA . ALA A 1 389 ? 63.315 0.148 77.148 1.00 11.79 389 ALA A CA 1
ATOM 2901 C C . ALA A 1 389 ? 62.100 0.834 77.830 1.00 11.97 389 ALA A C 1
ATOM 2902 O O . ALA A 1 389 ? 61.721 0.431 78.932 1.00 11.60 389 ALA A O 1
ATOM 2904 N N . ASP A 1 390 ? 61.489 1.842 77.196 1.00 10.86 390 ASP A N 1
ATOM 2905 C CA . ASP A 1 390 ? 60.302 2.537 77.778 1.00 12.60 390 ASP A CA 1
ATOM 2906 C C . ASP A 1 390 ? 59.103 1.569 77.773 1.00 12.88 390 ASP A C 1
ATOM 2907 O O . ASP A 1 390 ? 58.365 1.456 78.774 1.00 10.80 390 ASP A O 1
ATOM 2912 N N . CYS A 1 391 ? 58.913 0.788 76.687 1.00 11.65 391 CYS A N 1
ATOM 2913 C CA . CYS A 1 391 ? 57.875 -0.234 76.669 1.00 11.86 391 CYS A CA 1
ATOM 2914 C C . CYS A 1 391 ? 58.039 -1.167 77.896 1.00 12.15 391 CYS A C 1
ATOM 2915 O O . CYS A 1 391 ? 57.054 -1.422 78.605 1.00 13.76 391 CYS A O 1
ATOM 2918 N N . LEU A 1 392 ? 59.285 -1.657 78.098 1.00 11.08 392 LEU A N 1
ATOM 2919 C CA . LEU A 1 392 ? 59.540 -2.608 79.164 1.00 11.48 392 LEU A CA 1
ATOM 2920 C C . LEU A 1 392 ? 59.232 -1.981 80.546 1.00 11.76 392 LEU A C 1
ATOM 2921 O O . LEU A 1 392 ? 58.641 -2.704 81.407 1.00 12.03 392 LEU A O 1
ATOM 2926 N N . LEU A 1 393 ? 59.626 -0.732 80.782 1.00 11.17 393 LEU A N 1
ATOM 2927 C CA . LEU A 1 393 ? 59.450 -0.110 82.083 1.00 11.60 393 LEU A CA 1
ATOM 2928 C C . LEU A 1 393 ? 58.001 0.326 82.297 1.00 12.83 393 LEU A C 1
ATOM 2929 O O . LEU A 1 393 ? 57.515 0.258 83.471 1.00 14.08 393 LEU A O 1
ATOM 2934 N N . LEU A 1 394 ? 57.293 0.751 81.232 1.00 10.72 394 LEU A N 1
ATOM 2935 C CA . LEU A 1 394 ? 55.872 0.929 81.391 1.00 10.51 394 LEU A CA 1
ATOM 2936 C C . LEU A 1 394 ? 55.170 -0.357 81.733 1.00 12.09 394 LEU A C 1
ATOM 2937 O O . LEU A 1 394 ? 54.192 -0.305 82.466 1.00 12.54 394 LEU A O 1
ATOM 2942 N N . LEU A 1 395 ? 55.539 -1.463 81.083 1.00 10.74 395 LEU A N 1
ATOM 2943 C CA . LEU A 1 395 ? 54.909 -2.747 81.367 1.00 11.72 395 LEU A CA 1
ATOM 2944 C C . LEU A 1 395 ? 55.152 -3.178 82.828 1.00 10.93 395 LEU A C 1
ATOM 2945 O O . LEU A 1 395 ? 54.170 -3.576 83.497 1.00 13.21 395 LEU A O 1
ATOM 2950 N N . ALA A 1 396 ? 56.390 -2.957 83.326 1.00 11.85 396 ALA A N 1
ATOM 2951 C CA . ALA A 1 396 ? 56.741 -3.144 84.750 1.00 11.49 396 ALA A CA 1
ATOM 2952 C C . ALA A 1 396 ? 55.789 -2.303 85.609 1.00 14.73 396 ALA A C 1
ATOM 2953 O O . ALA A 1 396 ? 55.281 -2.780 86.629 1.00 14.42 396 ALA A O 1
ATOM 2955 N N . GLU A 1 397 ? 55.566 -1.037 85.224 1.00 14.69 397 GLU A N 1
ATOM 2956 C CA . GLU A 1 397 ? 54.732 -0.163 86.035 1.00 13.63 397 GLU A CA 1
ATOM 2957 C C . GLU A 1 397 ? 53.299 -0.625 86.017 1.00 14.34 397 GLU A C 1
ATOM 2958 O O . GLU A 1 397 ? 52.620 -0.634 87.071 1.00 15.35 397 GLU A O 1
ATOM 2964 N N . ALA A 1 398 ? 52.772 -0.998 84.839 1.00 12.52 398 ALA A N 1
ATOM 2965 C CA . ALA A 1 398 ? 51.376 -1.496 84.799 1.00 12.83 398 ALA A CA 1
ATOM 2966 C C . ALA A 1 398 ? 51.265 -2.756 85.704 1.00 14.42 398 ALA A C 1
ATOM 2967 O O . ALA A 1 398 ? 50.225 -2.930 86.425 1.00 14.12 398 ALA A O 1
ATOM 2969 N N . LYS A 1 399 ? 52.252 -3.617 85.628 1.00 14.44 399 LYS A N 1
ATOM 2970 C CA . LYS A 1 399 ? 52.283 -4.871 86.457 1.00 15.53 399 LYS A CA 1
ATOM 2971 C C . LYS A 1 399 ? 52.269 -4.511 87.954 1.00 15.76 399 LYS A C 1
ATOM 2972 O O . LYS A 1 399 ? 51.449 -5.008 88.740 1.00 15.31 399 LYS A O 1
ATOM 2978 N N . ALA A 1 400 ? 53.127 -3.576 88.322 1.00 15.29 400 ALA A N 1
ATOM 2979 C CA . ALA A 1 400 ? 53.214 -3.142 89.741 1.00 16.54 400 ALA A CA 1
ATOM 2980 C C . ALA A 1 400 ? 51.912 -2.542 90.210 1.00 17.02 400 ALA A C 1
ATOM 2981 O O . ALA A 1 400 ? 51.445 -2.858 91.307 1.00 17.06 400 ALA A O 1
ATOM 2983 N N . LEU A 1 401 ? 51.252 -1.743 89.379 1.00 15.24 401 LEU A N 1
ATOM 2984 C CA . LEU A 1 401 ? 49.997 -1.138 89.776 1.00 15.28 401 LEU A CA 1
ATOM 2985 C C . LEU A 1 401 ? 48.851 -2.167 89.946 1.00 16.93 401 LEU A C 1
ATOM 2986 O O . LEU A 1 401 ? 47.790 -1.855 90.526 1.00 19.23 401 LEU A O 1
ATOM 2991 N N . LEU A 1 402 ? 49.012 -3.301 89.264 1.00 15.58 402 LEU A N 1
ATOM 2992 C CA . LEU A 1 402 ? 48.047 -4.416 89.325 1.00 17.02 402 LEU A CA 1
ATOM 2993 C C . LEU A 1 402 ? 48.368 -5.348 90.444 1.00 17.10 402 LEU A C 1
ATOM 2994 O O . LEU A 1 402 ? 47.642 -6.340 90.617 1.00 17.64 402 LEU A O 1
ATOM 2999 N N . GLY A 1 403 ? 49.476 -5.116 91.126 1.00 15.74 403 GLY A N 1
ATOM 3000 C CA . GLY A 1 403 ? 49.886 -6.014 92.187 1.00 16.70 403 GLY A CA 1
ATOM 3001 C C . GLY A 1 403 ? 50.565 -7.269 91.669 1.00 17.99 403 GLY A C 1
ATOM 3002 O O . GLY A 1 403 ? 50.600 -8.322 92.342 1.00 18.50 403 GLY A O 1
ATOM 3003 N N . GLU A 1 404 ? 51.065 -7.205 90.432 1.00 16.83 404 GLU A N 1
ATOM 3004 C CA . GLU A 1 404 ? 51.771 -8.338 89.831 1.00 17.84 404 GLU A CA 1
ATOM 3005 C C . GLU A 1 404 ? 53.272 -8.103 89.828 1.00 16.53 404 GLU A C 1
ATOM 3006 O O . GLU A 1 404 ? 53.756 -6.993 90.107 1.00 18.15 404 GLU A O 1
ATOM 3012 N N . ASP A 1 405 ? 54.038 -9.142 89.510 1.00 16.86 405 ASP A N 1
ATOM 3013 C CA . ASP A 1 405 ? 55.459 -9.123 89.636 1.00 15.06 405 ASP A CA 1
ATOM 3014 C C . ASP A 1 405 ? 56.175 -8.355 88.459 1.00 16.68 405 ASP A C 1
ATOM 3015 O O . ASP A 1 405 ? 56.113 -8.828 87.270 1.00 17.77 405 ASP A O 1
ATOM 3020 N N . PRO A 1 406 ? 56.916 -7.249 88.749 1.00 16.14 406 PRO A N 1
ATOM 3021 C CA . PRO A 1 406 ? 57.592 -6.438 87.656 1.00 15.56 406 PRO A CA 1
ATOM 3022 C C . PRO A 1 406 ? 59.039 -6.867 87.403 1.00 15.25 406 PRO A C 1
ATOM 3023 O O . PRO A 1 406 ? 59.776 -6.261 86.671 1.00 15.49 406 PRO A O 1
ATOM 3027 N N . THR A 1 407 ? 59.465 -7.967 88.061 1.00 15.54 407 THR A N 1
ATOM 3028 C CA . THR A 1 407 ? 60.871 -8.309 88.106 1.00 14.71 407 THR A CA 1
ATOM 3029 C C . THR A 1 407 ? 61.506 -8.529 86.707 1.00 14.65 407 THR A C 1
ATOM 3030 O O . THR A 1 407 ? 62.627 -8.060 86.461 1.00 14.53 407 THR A O 1
ATOM 3034 N N . ALA A 1 408 ? 60.791 -9.237 85.840 1.00 14.41 408 ALA A N 1
ATOM 3035 C CA . ALA A 1 408 ? 61.473 -9.652 84.592 1.00 14.27 408 ALA A CA 1
ATOM 3036 C C . ALA A 1 408 ? 61.775 -8.412 83.756 1.00 15.30 408 ALA A C 1
ATOM 3037 O O . ALA A 1 408 ? 62.855 -8.291 83.193 1.00 17.01 408 ALA A O 1
ATOM 3039 N N . GLU A 1 409 ? 60.823 -7.482 83.673 1.00 14.46 409 GLU A N 1
ATOM 3040 C CA . GLU A 1 409 ? 61.072 -6.285 82.779 1.00 14.94 409 GLU A CA 1
ATOM 3041 C C . GLU A 1 409 ? 62.160 -5.376 83.346 1.00 13.40 409 GLU A C 1
ATOM 3042 O O . GLU A 1 409 ? 63.066 -4.851 82.638 1.00 13.97 409 GLU A O 1
ATOM 3048 N N . ILE A 1 410 ? 62.111 -5.190 84.672 1.00 13.28 410 ILE A N 1
ATOM 3049 C CA . ILE A 1 410 ? 63.114 -4.346 85.302 1.00 13.71 410 ILE A CA 1
ATOM 3050 C C . ILE A 1 410 ? 64.492 -4.935 85.081 1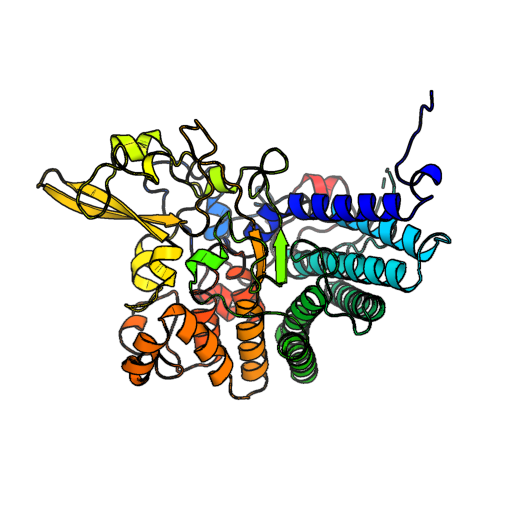.00 14.05 410 ILE A C 1
ATOM 3051 O O . ILE A 1 410 ? 65.418 -4.278 84.612 1.00 15.94 410 ILE A O 1
ATOM 3056 N N . ASN A 1 411 ? 64.633 -6.254 85.288 1.00 14.85 411 ASN A N 1
ATOM 3057 C CA . ASN A 1 411 ? 65.950 -6.846 85.131 1.00 13.64 411 ASN A CA 1
ATOM 3058 C C . ASN A 1 411 ? 66.392 -6.999 83.661 1.00 14.05 411 ASN A C 1
ATOM 3059 O O . ASN A 1 411 ? 67.563 -7.024 83.387 1.00 14.99 411 ASN A O 1
ATOM 3064 N N . GLN A 1 412 ? 65.456 -7.006 82.712 1.00 13.95 412 GLN A N 1
ATOM 3065 C CA . GLN A 1 412 ? 65.898 -6.988 81.302 1.00 14.87 412 GLN A CA 1
ATOM 3066 C C . GLN A 1 412 ? 66.615 -5.658 80.976 1.00 15.26 412 GLN A C 1
ATOM 3067 O O . GLN A 1 412 ? 67.670 -5.599 80.305 1.00 14.18 412 GLN A O 1
ATOM 3073 N N . VAL A 1 413 ? 66.052 -4.586 81.512 1.00 13.11 413 VAL A N 1
ATOM 3074 C CA . VAL A 1 413 ? 66.655 -3.255 81.311 1.00 13.31 413 VAL A CA 1
ATOM 3075 C C . VAL A 1 413 ? 67.982 -3.091 82.111 1.00 13.79 413 VAL A C 1
ATOM 3076 O O . VAL A 1 413 ? 68.962 -2.621 81.568 1.00 13.63 413 VAL A O 1
ATOM 3080 N N . ARG A 1 414 ? 68.020 -3.516 83.361 1.00 13.06 414 ARG A N 1
ATOM 3081 C CA . ARG A 1 414 ? 69.294 -3.489 84.135 1.00 14.55 414 ARG A CA 1
ATOM 3082 C C . ARG A 1 414 ? 70.413 -4.324 83.524 1.00 13.58 414 ARG A C 1
ATOM 3083 O O . ARG A 1 414 ? 71.571 -3.920 83.495 1.00 17.11 414 ARG A O 1
ATOM 3091 N N . GLU A 1 415 ? 70.089 -5.519 83.016 1.00 15.16 415 GLU A N 1
ATOM 3092 C CA . GLU A 1 415 ? 71.106 -6.361 82.426 1.00 16.49 415 GLU A CA 1
ATOM 3093 C C . GLU A 1 415 ? 71.824 -5.624 81.261 1.00 15.52 415 GLU A C 1
ATOM 3094 O O . GLU A 1 415 ? 73.037 -5.685 81.110 1.00 16.05 415 GLU A O 1
ATOM 3100 N N . ARG A 1 416 ? 71.060 -4.908 80.426 1.00 13.43 416 ARG A N 1
ATOM 3101 C CA . ARG A 1 416 ? 71.630 -4.103 79.318 1.00 13.94 416 ARG A CA 1
ATOM 3102 C C . ARG A 1 416 ? 72.571 -3.014 79.893 1.00 15.18 416 ARG A C 1
ATOM 3103 O O . ARG A 1 416 ? 73.644 -2.764 79.337 1.00 16.61 416 ARG A O 1
ATOM 3111 N N . ALA A 1 417 ? 72.134 -2.354 80.955 1.00 15.52 417 ALA A N 1
ATOM 3112 C CA . ALA A 1 417 ? 72.815 -1.190 81.544 1.00 16.07 417 ALA A CA 1
ATOM 3113 C C . ALA A 1 417 ? 74.213 -1.611 82.160 1.00 14.96 417 ALA A C 1
ATOM 3114 O O . ALA A 1 417 ? 75.251 -0.926 81.974 1.00 17.38 417 ALA A O 1
ATOM 3116 N N . TYR A 1 418 ? 74.181 -2.749 82.868 1.00 15.45 418 TYR A N 1
ATOM 3117 C CA . TYR A 1 418 ? 75.390 -3.260 83.521 1.00 16.90 418 TYR A CA 1
ATOM 3118 C C . TYR A 1 418 ? 76.248 -4.138 82.631 1.00 18.54 418 TYR A C 1
ATOM 3119 O O . TYR A 1 418 ? 77.435 -4.321 82.912 1.00 19.32 418 TYR A O 1
ATOM 3128 N N . GLY A 1 419 ? 75.691 -4.652 81.537 1.00 17.61 419 GLY A N 1
ATOM 3129 C CA . GLY A 1 419 ? 76.365 -5.683 80.722 1.00 20.83 419 GLY A CA 1
ATOM 3130 C C . GLY A 1 419 ? 76.024 -7.084 81.224 1.00 19.87 419 GLY A C 1
ATOM 3131 O O . GLY A 1 419 ? 75.930 -7.323 82.401 1.00 20.00 419 GLY A O 1
ATOM 3132 N N . LYS A 1 420 ? 75.825 -8.030 80.311 1.00 21.91 420 LYS A N 1
ATOM 3133 C CA . LYS A 1 420 ? 75.308 -9.344 80.740 1.00 22.31 420 LYS A CA 1
ATOM 3134 C C . LYS A 1 420 ? 76.151 -10.036 81.787 1.00 22.95 420 LYS A C 1
ATOM 3135 O O . LYS A 1 420 ? 75.633 -10.534 82.778 1.00 22.27 420 LYS A O 1
ATOM 3141 N N . GLU A 1 421 ? 77.442 -10.144 81.526 1.00 23.99 421 GLU A N 1
ATOM 3142 C CA . GLU A 1 421 ? 78.280 -10.896 82.493 1.00 24.93 421 GLU A CA 1
ATOM 3143 C C . GLU A 1 421 ? 78.492 -10.215 83.840 1.00 24.74 421 GLU A C 1
ATOM 3144 O O . GLU A 1 421 ? 78.384 -10.853 84.887 1.00 23.95 421 GLU A O 1
ATOM 3150 N N . PHE A 1 422 ? 78.770 -8.900 83.786 1.00 23.16 422 PHE A N 1
ATOM 3151 C CA . PHE A 1 422 ? 78.869 -8.132 85.035 1.00 22.99 422 PHE A CA 1
ATOM 3152 C C . PHE A 1 422 ? 77.578 -8.206 85.854 1.00 21.26 422 PHE A C 1
ATOM 3153 O O . PHE A 1 422 ? 77.556 -8.351 87.085 1.00 20.77 422 PHE A O 1
ATOM 3161 N N . PHE A 1 423 ? 76.424 -8.082 85.185 1.00 19.88 423 PHE A N 1
ATOM 3162 C CA . PHE A 1 423 ? 75.174 -8.175 85.914 1.00 20.36 423 PHE A CA 1
ATOM 3163 C C . PHE A 1 423 ? 74.960 -9.534 86.585 1.00 20.95 423 PHE A C 1
ATOM 3164 O O . PHE A 1 423 ? 74.397 -9.614 87.703 1.00 21.78 423 PHE A O 1
ATOM 3172 N N . GLU A 1 424 ? 75.272 -10.585 85.830 1.00 23.20 424 GLU A N 1
ATOM 3173 C CA . GLU A 1 424 ? 75.113 -11.929 86.372 1.00 25.20 424 GLU A CA 1
ATOM 3174 C C . GLU A 1 424 ? 76.025 -12.142 87.607 1.00 25.49 424 GLU A C 1
ATOM 3175 O O . GLU A 1 424 ? 75.576 -12.635 88.641 1.00 26.75 424 GLU A O 1
ATOM 3181 N N . ALA A 1 425 ? 77.256 -11.662 87.536 1.00 25.46 425 ALA A N 1
ATOM 3182 C CA . ALA A 1 425 ? 78.174 -11.844 88.672 1.00 26.36 425 ALA A CA 1
ATOM 3183 C C . ALA A 1 425 ? 77.653 -11.063 89.888 1.00 28.21 425 ALA A C 1
ATOM 3184 O O . ALA A 1 425 ? 77.780 -11.485 91.073 1.00 28.67 425 ALA A O 1
ATOM 3186 N N . ASN A 1 426 ? 77.028 -9.908 89.614 1.00 25.28 426 ASN A N 1
ATOM 3187 C CA . ASN A 1 426 ? 76.635 -9.033 90.696 1.00 25.44 426 ASN A CA 1
ATOM 3188 C C . ASN A 1 426 ? 75.152 -8.952 90.966 1.00 24.49 426 ASN A C 1
ATOM 3189 O O . ASN A 1 426 ? 74.669 -7.988 91.526 1.00 25.28 426 ASN A O 1
ATOM 3194 N N . LYS A 1 427 ? 74.429 -10.000 90.601 1.00 23.50 427 LYS A N 1
ATOM 3195 C CA . LYS A 1 427 ? 72.994 -10.009 90.778 1.00 24.94 427 LYS A CA 1
ATOM 3196 C C . LYS A 1 427 ? 72.510 -9.842 92.237 1.00 24.82 427 LYS A C 1
ATOM 3197 O O . LYS A 1 427 ? 71.467 -9.267 92.490 1.00 24.31 427 LYS A O 1
ATOM 3203 N N . ALA A 1 428 ? 73.278 -10.311 93.236 1.00 23.30 428 ALA A N 1
ATOM 3204 C CA . ALA A 1 428 ? 72.804 -10.260 94.592 1.00 23.37 428 ALA A CA 1
ATOM 3205 C C . ALA A 1 428 ? 72.833 -8.811 95.095 1.00 23.02 428 ALA A C 1
ATOM 3206 O O . ALA A 1 428 ? 72.188 -8.476 96.080 1.00 25.42 428 ALA A O 1
ATOM 3208 N N . THR A 1 429 ? 73.560 -7.931 94.406 1.00 24.28 429 THR A N 1
ATOM 3209 C CA . THR A 1 429 ? 73.396 -6.496 94.761 1.00 24.58 429 THR A CA 1
ATOM 3210 C C . THR A 1 429 ? 72.700 -5.557 93.722 1.00 23.53 429 THR A C 1
ATOM 3211 O O . THR A 1 429 ? 72.267 -4.473 94.107 1.00 24.27 429 THR A O 1
ATOM 3215 N N . LEU A 1 430 ? 72.676 -5.961 92.450 1.00 20.87 430 LEU A N 1
ATOM 3216 C CA . LEU A 1 430 ? 72.238 -5.068 91.363 1.00 19.33 430 LEU A CA 1
ATOM 3217 C C . LEU A 1 430 ? 70.911 -5.470 90.766 1.00 19.96 430 LEU A C 1
ATOM 3218 O O . LEU A 1 430 ? 70.162 -4.605 90.256 1.00 18.94 430 LEU A O 1
ATOM 3223 N N . ALA A 1 431 ? 70.597 -6.773 90.781 1.00 17.68 431 ALA A N 1
ATOM 3224 C CA . ALA A 1 431 ? 69.342 -7.186 90.194 1.00 17.80 431 ALA A CA 1
ATOM 3225 C C . ALA A 1 431 ? 68.159 -6.860 91.082 1.00 17.48 431 ALA A C 1
ATOM 3226 O O . ALA A 1 431 ? 68.258 -6.955 92.336 1.00 18.89 431 ALA A O 1
ATOM 3228 N N . TYR A 1 432 ? 66.995 -6.515 90.502 1.00 16.70 432 TYR A N 1
ATOM 3229 C CA . TYR A 1 432 ? 65.787 -6.300 91.270 1.00 15.68 432 TYR A CA 1
ATOM 3230 C C . TYR A 1 432 ? 65.358 -7.622 91.945 1.00 18.12 432 TYR A C 1
ATOM 3231 O O . TYR A 1 432 ? 65.390 -8.674 91.261 1.00 18.33 432 TYR A O 1
ATOM 3240 N N . PRO A 1 433 ? 64.998 -7.587 93.259 1.00 18.41 433 PRO A N 1
ATOM 3241 C CA . PRO A 1 433 ? 64.795 -6.423 94.137 1.00 18.72 433 PRO A CA 1
ATOM 3242 C C . PRO A 1 433 ? 65.887 -6.195 95.186 1.00 19.36 433 PRO A C 1
ATOM 3243 O O . PRO A 1 433 ? 65.568 -5.732 96.304 1.00 21.63 433 PRO A O 1
ATOM 3247 N N . ASN A 1 434 ? 67.127 -6.422 94.791 1.00 18.66 434 ASN A N 1
ATOM 3248 C CA . ASN A 1 434 ? 68.300 -6.358 95.669 1.00 20.86 434 ASN A CA 1
ATOM 3249 C C . ASN A 1 434 ? 69.067 -5.036 95.643 1.00 19.49 434 ASN A C 1
ATOM 3250 O O . ASN A 1 434 ? 70.084 -4.887 96.364 1.00 20.28 434 ASN A O 1
ATOM 3255 N N . ASP A 1 435 ? 68.672 -4.079 94.782 1.00 17.59 435 ASP A N 1
ATOM 3256 C CA . ASP A 1 435 ? 69.439 -2.836 94.684 1.00 18.68 435 ASP A CA 1
ATOM 3257 C C . ASP A 1 435 ? 68.890 -1.858 95.740 1.00 20.19 435 ASP A C 1
ATOM 3258 O O . ASP A 1 435 ? 67.858 -1.160 95.560 1.00 19.11 435 ASP A O 1
ATOM 3263 N N . LYS A 1 436 ? 69.539 -1.929 96.918 1.00 21.42 436 LYS A N 1
ATOM 3264 C CA . LYS A 1 436 ? 69.064 -1.227 98.098 1.00 23.52 436 LYS A CA 1
ATOM 3265 C C . LYS A 1 436 ? 70.243 -0.958 99.057 1.00 24.24 436 LYS A C 1
ATOM 3266 O O . LYS A 1 436 ? 71.409 -1.279 98.756 1.00 25.09 436 LYS A O 1
ATOM 3272 N N . GLY A 1 437 ? 69.979 -0.284 100.152 1.00 26.01 437 GLY A N 1
ATOM 3273 C CA . GLY A 1 437 ? 71.035 -0.105 101.146 1.00 26.32 437 GLY A CA 1
ATOM 3274 C C . GLY A 1 437 ? 71.648 1.275 101.181 1.00 27.72 437 GLY A C 1
ATOM 3275 O O . GLY A 1 437 ? 70.961 2.289 100.927 1.00 26.29 437 GLY A O 1
ATOM 3276 N N . ASP A 1 438 ? 72.940 1.315 101.511 1.00 28.94 438 ASP A N 1
ATOM 3277 C CA . ASP A 1 438 ? 73.607 2.556 101.893 1.00 29.21 438 ASP A CA 1
ATOM 3278 C C . ASP A 1 438 ? 73.676 3.612 100.792 1.00 28.03 438 ASP A C 1
ATOM 3279 O O . ASP A 1 438 ? 73.700 4.816 101.080 1.00 27.75 438 ASP A O 1
ATOM 3284 N N . PHE A 1 439 ? 73.754 3.165 99.542 1.00 24.07 439 PHE A N 1
ATOM 3285 C CA . PHE A 1 439 ? 73.784 4.078 98.397 1.00 23.64 439 PHE A CA 1
ATOM 3286 C C . PHE A 1 439 ? 72.609 5.077 98.441 1.00 23.08 439 PHE A C 1
ATOM 3287 O O . PHE A 1 439 ? 72.731 6.190 97.863 1.00 24.46 439 PHE A O 1
ATOM 3295 N N . TYR A 1 440 ? 71.519 4.691 99.091 1.00 21.14 440 TYR A N 1
ATOM 3296 C CA . TYR A 1 440 ? 70.253 5.463 99.106 1.00 22.48 440 TYR A CA 1
ATOM 3297 C C . TYR A 1 440 ? 70.119 6.398 100.315 1.00 24.68 440 TYR A C 1
ATOM 3298 O O . TYR A 1 440 ? 69.167 7.162 100.396 1.00 23.36 440 TYR A O 1
ATOM 3307 N N . THR A 1 441 ? 71.019 6.292 101.294 1.00 26.57 441 THR A N 1
ATOM 3308 C CA . THR A 1 441 ? 70.618 6.880 102.603 1.00 29.07 441 THR A CA 1
ATOM 3309 C C . THR A 1 441 ? 70.422 8.390 102.623 1.00 31.08 441 THR A C 1
ATOM 3310 O O . THR A 1 441 ? 69.462 8.888 103.262 1.00 33.89 441 THR A O 1
ATOM 3314 N N . ASP A 1 442 ? 71.292 9.134 101.977 1.00 29.65 442 ASP A N 1
ATOM 3315 C CA . ASP A 1 442 ? 71.048 10.603 101.941 1.00 30.84 442 ASP A CA 1
ATOM 3316 C C . ASP A 1 442 ? 70.839 10.966 100.475 1.00 27.54 442 ASP A C 1
ATOM 3317 O O . ASP A 1 442 ? 71.499 11.843 99.956 1.00 27.74 442 ASP A O 1
ATOM 3322 N N . ASN A 1 443 ? 69.945 10.242 99.796 1.00 23.72 443 ASN A N 1
ATOM 3323 C CA . ASN A 1 443 ? 69.865 10.378 98.305 1.00 20.85 443 ASN A CA 1
ATOM 3324 C C . ASN A 1 443 ? 68.489 10.852 97.969 1.00 18.80 443 ASN A C 1
ATOM 3325 O O . ASN A 1 443 ? 67.549 10.105 98.108 1.00 20.08 443 ASN A O 1
ATOM 3330 N N . LYS A 1 444 ? 68.322 12.144 97.667 1.00 17.31 444 LYS A N 1
ATOM 3331 C CA . LYS A 1 444 ? 66.946 12.665 97.484 1.00 17.49 444 LYS A CA 1
ATOM 3332 C C . LYS A 1 444 ? 66.326 12.259 96.141 1.00 14.85 444 LYS A C 1
ATOM 3333 O O . LYS A 1 444 ? 65.116 12.517 95.970 1.00 16.55 444 LYS A O 1
ATOM 3339 N N . TYR A 1 445 ? 67.137 11.647 95.269 1.00 15.80 445 TYR A N 1
ATOM 3340 C CA . TYR A 1 445 ? 66.716 11.423 93.866 1.00 14.22 445 TYR A CA 1
ATOM 3341 C C . TYR A 1 445 ? 66.021 10.077 93.661 1.00 16.08 445 TYR A C 1
ATOM 3342 O O . TYR A 1 445 ? 65.256 9.877 92.695 1.00 15.67 445 TYR A O 1
ATOM 3351 N N . MET A 1 446 ? 66.215 9.168 94.606 1.00 15.00 446 MET A N 1
ATOM 3352 C CA . MET A 1 446 ? 65.893 7.765 94.360 1.00 14.89 446 MET A CA 1
ATOM 3353 C C . MET A 1 446 ? 66.054 6.957 95.600 1.00 17.08 446 MET A C 1
ATOM 3354 O O . MET A 1 446 ? 66.857 7.308 96.469 1.00 15.40 446 MET A O 1
ATOM 3359 N N . SER A 1 447 ? 65.292 5.861 95.678 1.00 16.36 447 SER A N 1
ATOM 3360 C CA . SER A 1 447 ? 65.370 5.024 96.881 1.00 18.20 447 SER A CA 1
ATOM 3361 C C . SER A 1 447 ? 65.513 3.579 96.515 1.00 18.92 447 SER A C 1
ATOM 3362 O O . SER A 1 447 ? 65.657 3.234 95.332 1.00 18.87 447 SER A O 1
ATOM 3365 N N . GLY A 1 448 ? 65.562 2.712 97.520 1.00 17.91 448 GLY A N 1
ATOM 3366 C CA . GLY A 1 448 ? 65.866 1.316 97.248 1.00 18.11 448 GLY A CA 1
ATOM 3367 C C . GLY A 1 448 ? 64.720 0.520 96.615 1.00 15.84 448 GLY A C 1
ATOM 3368 O O . GLY A 1 448 ? 63.546 0.953 96.526 1.00 18.16 448 GLY A O 1
ATOM 3369 N N . ASP A 1 449 ? 65.090 -0.699 96.177 1.00 17.34 449 ASP A N 1
ATOM 3370 C CA . ASP A 1 449 ? 64.133 -1.600 95.543 1.00 19.71 449 ASP A CA 1
ATOM 3371 C C . ASP A 1 449 ? 63.007 -2.138 96.431 1.00 20.90 449 ASP A C 1
ATOM 3372 O O . ASP A 1 449 ? 62.083 -2.785 95.895 1.00 20.46 449 ASP A O 1
ATOM 3377 N N . GLU A 1 450 ? 62.988 -1.844 97.758 1.00 20.41 450 GLU A N 1
ATOM 3378 C CA . GLU A 1 450 ? 61.954 -2.385 98.603 1.00 20.92 450 GLU A CA 1
ATOM 3379 C C . GLU A 1 450 ? 60.599 -1.936 98.248 1.00 20.93 450 GLU A C 1
ATOM 3380 O O . GLU A 1 450 ? 59.623 -2.522 98.700 1.00 23.39 450 GLU A O 1
ATOM 3386 N N . ASP A 1 451 ? 60.453 -0.889 97.416 1.00 18.90 451 ASP A N 1
ATOM 3387 C CA . ASP A 1 451 ? 59.131 -0.522 97.012 1.00 17.63 451 ASP A CA 1
ATOM 3388 C C . ASP A 1 451 ? 59.106 -0.603 95.467 1.00 17.55 451 ASP A C 1
ATOM 3389 O O . ASP A 1 451 ? 59.980 -0.008 94.855 1.00 17.78 451 ASP A O 1
ATOM 3394 N N . PRO A 1 452 ? 58.175 -1.379 94.882 1.00 16.99 452 PRO A N 1
ATOM 3395 C CA . PRO A 1 452 ? 58.181 -1.601 93.394 1.00 16.51 452 PRO A CA 1
ATOM 3396 C C . PRO A 1 452 ? 58.079 -0.290 92.600 1.00 15.87 452 PRO A C 1
ATOM 3397 O O . PRO A 1 452 ? 58.877 -0.089 91.662 1.00 15.01 452 PRO A O 1
ATOM 3401 N N . LEU A 1 453 ? 57.155 0.578 92.986 1.00 14.60 453 LEU A N 1
ATOM 3402 C CA . LEU A 1 453 ? 57.032 1.845 92.238 1.00 15.31 453 LEU A CA 1
ATOM 3403 C C . LEU A 1 453 ? 58.277 2.720 92.365 1.00 16.48 453 LEU A C 1
ATOM 3404 O O . LEU A 1 453 ? 58.685 3.363 91.369 1.00 15.21 453 LEU A O 1
ATOM 3409 N N . GLU A 1 454 ? 58.871 2.872 93.563 1.00 14.50 454 GLU A N 1
ATOM 3410 C CA . GLU A 1 454 ? 60.191 3.518 93.624 1.00 14.60 454 GLU A CA 1
ATOM 3411 C C . GLU A 1 454 ? 61.274 2.865 92.814 1.00 16.36 454 GLU A C 1
ATOM 3412 O O . GLU A 1 454 ? 62.058 3.591 92.291 1.00 14.65 454 GLU A O 1
ATOM 3418 N N . ALA A 1 455 ? 61.327 1.503 92.723 1.00 14.34 455 ALA A N 1
ATOM 3419 C CA . ALA A 1 455 ? 62.363 0.855 91.943 1.00 12.80 455 ALA A CA 1
ATOM 3420 C C . ALA A 1 455 ? 62.193 1.243 90.437 1.00 13.06 455 ALA A C 1
ATOM 3421 O O . ALA A 1 455 ? 63.175 1.497 89.773 1.00 14.31 455 ALA A O 1
ATOM 3423 N N . ILE A 1 456 ? 60.964 1.291 90.018 1.00 13.26 456 ILE A N 1
ATOM 3424 C CA . ILE A 1 456 ? 60.624 1.641 88.612 1.00 13.10 456 ILE A CA 1
ATOM 3425 C C . ILE A 1 456 ? 60.880 3.141 88.379 1.00 14.34 456 ILE A C 1
ATOM 3426 O O . ILE A 1 456 ? 61.410 3.500 87.327 1.00 14.05 456 ILE A O 1
ATOM 3431 N N . LEU A 1 457 ? 60.470 4.017 89.299 1.00 13.25 457 LEU A N 1
ATOM 3432 C CA . LEU A 1 457 ? 60.873 5.451 89.129 1.00 13.24 457 LEU A CA 1
ATOM 3433 C C . LEU A 1 457 ? 62.394 5.595 88.973 1.00 11.75 457 LEU A C 1
ATOM 3434 O O . LEU A 1 457 ? 62.924 6.359 88.161 1.00 13.31 457 LEU A O 1
ATOM 3439 N N . LYS A 1 458 ? 63.125 4.881 89.836 1.00 11.76 458 LYS A N 1
ATOM 3440 C CA . LYS A 1 458 ? 64.574 4.904 89.854 1.00 12.44 458 LYS A CA 1
ATOM 3441 C C . LYS A 1 458 ? 65.108 4.399 88.511 1.00 13.61 458 LYS A C 1
ATOM 3442 O O . LYS A 1 458 ? 66.013 4.997 87.951 1.00 11.94 458 LYS A O 1
ATOM 3448 N N . GLU A 1 459 ? 64.525 3.317 87.990 1.00 12.89 459 GLU A N 1
ATOM 3449 C CA . GLU A 1 459 ? 65.039 2.731 86.776 1.00 13.31 459 GLU A CA 1
ATOM 3450 C C . GLU A 1 459 ? 64.777 3.708 85.596 1.00 12.66 459 GLU A C 1
ATOM 3451 O O . GLU A 1 459 ? 65.633 3.875 84.716 1.00 12.13 459 GLU A O 1
ATOM 3457 N N . ARG A 1 460 ? 63.633 4.368 85.624 1.00 11.34 460 ARG A N 1
ATOM 3458 C CA . ARG A 1 460 ? 63.306 5.360 84.565 1.00 11.85 460 ARG A CA 1
ATOM 3459 C C . ARG A 1 460 ? 64.191 6.579 84.662 1.00 12.57 460 ARG A C 1
ATOM 3460 O O . ARG A 1 460 ? 64.485 7.173 83.653 1.00 13.81 460 ARG A O 1
ATOM 3468 N N . MET A 1 461 ? 64.592 6.951 85.876 1.00 11.81 461 MET A N 1
ATOM 3469 C CA A MET A 1 461 ? 65.470 8.106 86.007 0.50 12.93 461 MET A CA 1
ATOM 3470 C CA B MET A 1 461 ? 65.507 8.082 86.112 0.50 12.71 461 MET A CA 1
ATOM 3471 C C . MET A 1 461 ? 66.860 7.793 85.435 1.00 12.12 461 MET A C 1
ATOM 3472 O O . MET A 1 461 ? 67.461 8.644 84.766 1.00 15.40 461 MET A O 1
ATOM 3481 N N . ARG A 1 462 ? 67.315 6.557 85.600 1.00 11.74 462 ARG A N 1
ATOM 3482 C CA . ARG A 1 462 ? 68.649 6.158 85.145 1.00 11.14 462 ARG A CA 1
ATOM 3483 C C . ARG A 1 462 ? 68.596 5.973 83.632 1.00 12.27 462 ARG A C 1
ATOM 3484 O O . ARG A 1 462 ? 69.560 6.260 82.939 1.00 12.21 462 ARG A O 1
ATOM 3492 N N . GLU A 1 463 ? 67.474 5.492 83.108 1.00 12.09 463 GLU A N 1
ATOM 3493 C CA . GLU A 1 463 ? 67.383 5.121 81.670 1.00 12.52 463 GLU A CA 1
ATOM 3494 C C . GLU A 1 463 ? 67.071 6.326 80.741 1.00 11.12 463 GLU A C 1
ATOM 3495 O O . GLU A 1 463 ? 67.519 6.340 79.570 1.00 11.76 463 GLU A O 1
ATOM 3501 N N . PHE A 1 464 ? 66.373 7.348 81.271 1.00 11.96 464 PHE A N 1
ATOM 3502 C CA . PHE A 1 464 ? 65.813 8.398 80.394 1.00 11.31 464 PHE A CA 1
ATOM 3503 C C . PHE A 1 464 ? 66.205 9.812 80.738 1.00 12.10 464 PHE A C 1
ATOM 3504 O O . PHE A 1 464 ? 65.545 10.757 80.359 1.00 12.69 464 PHE A O 1
ATOM 3512 N N . MET A 1 465 ? 67.355 9.974 81.308 1.00 13.18 465 MET A N 1
ATOM 3513 C CA . MET A 1 465 ? 67.778 11.400 81.540 1.00 14.09 465 MET A CA 1
ATOM 3514 C C . MET A 1 465 ? 67.912 12.061 80.203 1.00 14.86 465 MET A C 1
ATOM 3515 O O . MET A 1 465 ? 68.445 11.481 79.221 1.00 16.27 465 MET A O 1
ATOM 3520 N N . PHE A 1 466 ? 67.499 13.311 80.131 1.00 12.14 466 PHE A N 1
ATOM 3521 C CA . PHE A 1 466 ? 67.509 14.075 78.842 1.00 13.80 466 PHE A CA 1
ATOM 3522 C C . PHE A 1 466 ? 66.536 13.565 77.762 1.00 13.69 466 PHE A C 1
ATOM 3523 O O . PHE A 1 466 ? 66.653 13.933 76.577 1.00 15.86 466 PHE A O 1
ATOM 3531 N N . GLU A 1 467 ? 65.573 12.714 78.150 1.00 12.98 467 GLU A N 1
ATOM 3532 C CA . GLU A 1 467 ? 64.575 12.222 77.246 1.00 10.77 467 GLU A CA 1
ATOM 3533 C C . GLU A 1 467 ? 63.157 12.651 77.535 1.00 11.46 467 GLU A C 1
ATOM 3534 O O . GLU A 1 467 ? 62.220 12.106 76.965 1.00 13.91 467 GLU A O 1
ATOM 3540 N N . GLY A 1 468 ? 62.959 13.679 78.416 1.00 11.50 468 GLY A N 1
ATOM 3541 C CA . GLY A 1 468 ? 61.615 14.260 78.617 1.00 11.93 468 GLY A CA 1
ATOM 3542 C C . GLY A 1 468 ? 60.612 13.382 79.295 1.00 12.18 468 GLY A C 1
ATOM 3543 O O . GLY A 1 468 ? 59.436 13.479 79.009 1.00 12.62 468 GLY A O 1
ATOM 3544 N N . LYS A 1 469 ? 61.088 12.640 80.269 1.00 11.65 469 LYS A N 1
ATOM 3545 C CA . LYS A 1 469 ? 60.228 11.700 81.000 1.00 10.91 469 LYS A CA 1
ATOM 3546 C C . LYS A 1 469 ? 60.014 12.041 82.507 1.00 10.23 469 LYS A C 1
ATOM 3547 O O . LYS A 1 469 ? 58.910 11.768 83.007 1.00 13.29 469 LYS A O 1
ATOM 3553 N N . ARG A 1 470 ? 61.017 12.549 83.203 1.00 10.24 470 ARG A N 1
ATOM 3554 C CA . ARG A 1 470 ? 61.052 12.532 84.717 1.00 9.81 470 ARG A CA 1
ATOM 3555 C C . ARG A 1 470 ? 59.802 13.253 85.296 1.00 9.78 470 ARG A C 1
ATOM 3556 O O . ARG A 1 470 ? 59.222 12.768 86.281 1.00 11.94 470 ARG A O 1
ATOM 3564 N N . TRP A 1 471 ? 59.536 14.475 84.818 1.00 10.74 471 TRP A N 1
ATOM 3565 C CA . TRP A 1 471 ? 58.378 15.234 85.330 1.00 10.61 471 TRP A CA 1
ATOM 3566 C C . TRP A 1 471 ? 57.093 14.484 85.103 1.00 12.43 471 TRP A C 1
ATOM 3567 O O . TRP A 1 471 ? 56.253 14.301 86.062 1.00 12.11 471 TRP A O 1
ATOM 3578 N N . TYR A 1 472 ? 56.920 13.936 83.892 1.00 11.32 472 TYR A N 1
ATOM 3579 C CA . TYR A 1 472 ? 55.671 13.191 83.671 1.00 10.25 472 TYR A CA 1
ATOM 3580 C C . TYR A 1 472 ? 55.622 11.849 84.495 1.00 10.84 472 TYR A C 1
ATOM 3581 O O . TYR A 1 472 ? 54.479 11.440 84.820 1.00 14.33 472 TYR A O 1
ATOM 3590 N N . ASP A 1 473 ? 56.770 11.253 84.821 1.00 11.52 473 ASP A N 1
ATOM 3591 C CA . ASP A 1 473 ? 56.804 9.979 85.597 1.00 12.39 473 ASP A CA 1
ATOM 3592 C C . ASP A 1 473 ? 56.328 10.280 87.048 1.00 11.21 473 ASP A C 1
ATOM 3593 O O . ASP A 1 473 ? 55.476 9.542 87.579 1.00 13.26 473 ASP A O 1
ATOM 3598 N N . LEU A 1 474 ? 56.817 11.380 87.606 1.00 11.24 474 LEU A N 1
ATOM 3599 C CA . LEU A 1 474 ? 56.354 11.800 88.946 1.00 11.89 474 LEU A CA 1
ATOM 3600 C C . LEU A 1 474 ? 54.910 12.173 88.889 1.00 11.70 474 LEU A C 1
ATOM 3601 O O . LEU A 1 474 ? 54.168 11.749 89.774 1.00 13.50 474 LEU A O 1
ATOM 3606 N N . ARG A 1 475 ? 54.512 12.950 87.896 1.00 11.51 475 ARG A N 1
ATOM 3607 C CA . ARG A 1 475 ? 53.108 13.394 87.804 1.00 11.34 475 ARG A CA 1
ATOM 3608 C C . ARG A 1 475 ? 52.152 12.222 87.689 1.00 13.32 475 ARG A C 1
ATOM 3609 O O . ARG A 1 475 ? 51.060 12.274 88.247 1.00 12.20 475 ARG A O 1
ATOM 3617 N N . LEU A 1 476 ? 52.516 11.184 86.928 1.00 12.34 476 LEU A N 1
ATOM 3618 C CA . LEU A 1 476 ? 51.575 10.062 86.793 1.00 13.09 476 LEU A CA 1
ATOM 3619 C C . LEU A 1 476 ? 51.309 9.456 88.204 1.00 14.09 476 LEU A C 1
ATOM 3620 O O . LEU A 1 476 ? 50.193 9.091 88.560 1.00 14.30 476 LEU A O 1
ATOM 3625 N N . LEU A 1 477 ? 52.358 9.332 88.999 1.00 11.96 477 LEU A N 1
ATOM 3626 C CA . LEU A 1 477 ? 52.197 8.624 90.289 1.00 13.48 477 LEU A CA 1
ATOM 3627 C C . LEU A 1 477 ? 51.433 9.436 91.311 1.00 15.24 477 LEU A C 1
ATOM 3628 O O . LEU A 1 477 ? 50.747 8.841 92.168 1.00 17.28 477 LEU A O 1
ATOM 3633 N N . GLY A 1 478 ? 51.593 10.756 91.234 1.00 14.11 478 GLY A N 1
ATOM 3634 C CA . GLY A 1 478 ? 50.681 11.678 91.955 1.00 17.10 478 GLY A CA 1
ATOM 3635 C C . GLY A 1 478 ? 51.391 12.812 92.687 1.00 16.52 478 GLY A C 1
ATOM 3636 O O . GLY A 1 478 ? 52.634 12.909 92.747 1.00 15.38 478 GLY A O 1
ATOM 3637 N N . ALA A 1 479 ? 50.553 13.709 93.191 1.00 16.24 479 ALA A N 1
ATOM 3638 C CA . ALA A 1 479 ? 51.009 14.978 93.738 1.00 17.26 479 ALA A CA 1
ATOM 3639 C C . ALA A 1 479 ? 52.047 14.757 94.832 1.00 17.79 479 ALA A C 1
ATOM 3640 O O . ALA A 1 479 ? 53.024 15.525 94.901 1.00 17.92 479 ALA A O 1
ATOM 3642 N N . ASP A 1 480 ? 51.912 13.712 95.672 1.00 17.71 480 ASP A N 1
ATOM 3643 C CA . ASP A 1 480 ? 52.852 13.485 96.741 1.00 19.69 480 ASP A CA 1
ATOM 3644 C C . ASP A 1 480 ? 54.238 13.081 96.231 1.00 17.98 480 ASP A C 1
ATOM 3645 O O . ASP A 1 480 ? 55.263 13.394 96.832 1.00 19.21 480 ASP A O 1
ATOM 3650 N N . TYR A 1 481 ? 54.245 12.332 95.112 1.00 15.12 481 TYR A N 1
ATOM 3651 C CA . TYR A 1 481 ? 55.553 12.037 94.539 1.00 15.05 481 TYR A CA 1
ATOM 3652 C C . TYR A 1 481 ? 56.222 13.321 93.944 1.00 14.18 481 TYR A C 1
ATOM 3653 O O . TYR A 1 481 ? 57.436 13.523 94.050 1.00 13.99 481 TYR A O 1
ATOM 3662 N N . VAL A 1 482 ? 55.413 14.159 93.319 1.00 13.41 482 VAL A N 1
ATOM 3663 C CA . VAL A 1 482 ? 55.890 15.436 92.728 1.00 13.64 482 VAL A CA 1
ATOM 3664 C C . VAL A 1 482 ? 56.405 16.361 93.848 1.00 14.77 482 VAL A C 1
ATOM 3665 O O . VAL A 1 482 ? 57.542 16.850 93.744 1.00 16.55 482 VAL A O 1
ATOM 3669 N N . THR A 1 483 ? 55.604 16.603 94.901 1.00 16.27 483 THR A N 1
ATOM 3670 C CA . THR A 1 483 ? 56.017 17.587 95.920 1.00 17.00 483 THR A CA 1
ATOM 3671 C C . THR A 1 483 ? 57.183 17.053 96.767 1.00 17.53 483 THR A C 1
ATOM 3672 O O . THR A 1 483 ? 57.977 17.837 97.289 1.00 17.88 483 THR A O 1
ATOM 3676 N N . LYS A 1 484 ? 57.343 15.738 96.908 1.00 16.54 484 LYS A N 1
ATOM 3677 C CA . LYS A 1 484 ? 58.484 15.194 97.614 1.00 17.00 484 LYS A CA 1
ATOM 3678 C C . LYS A 1 484 ? 59.793 15.503 96.969 1.00 16.63 484 LYS A C 1
ATOM 3679 O O . LYS A 1 484 ? 60.754 15.883 97.654 1.00 17.47 484 LYS A O 1
ATOM 3685 N N . ARG A 1 485 ? 59.837 15.383 95.626 1.00 14.83 485 ARG A N 1
ATOM 3686 C CA . ARG A 1 485 ? 61.117 15.487 94.947 1.00 15.32 485 ARG A CA 1
ATOM 3687 C C . ARG A 1 485 ? 61.304 16.767 94.152 1.00 15.82 485 ARG A C 1
ATOM 3688 O O . ARG A 1 485 ? 62.395 17.000 93.587 1.00 19.41 485 ARG A O 1
ATOM 3696 N N . THR A 1 486 ? 60.286 17.600 94.042 1.00 14.74 486 THR A N 1
ATOM 3697 C CA . THR A 1 486 ? 60.441 18.834 93.236 1.00 15.18 486 THR A CA 1
ATOM 3698 C C . THR A 1 486 ? 60.034 20.045 94.047 1.00 14.88 486 THR A C 1
ATOM 3699 O O . THR A 1 486 ? 59.379 19.890 95.110 1.00 16.15 486 THR A O 1
ATOM 3703 N N . SER A 1 487 ? 60.271 21.239 93.504 1.00 16.17 487 SER A N 1
ATOM 3704 C CA . SER A 1 487 ? 59.730 22.438 94.162 1.00 15.19 487 SER A CA 1
ATOM 3705 C C . SER A 1 487 ? 58.323 22.867 93.796 1.00 15.90 487 SER A C 1
ATOM 3706 O O . SER A 1 487 ? 57.845 23.938 94.214 1.00 16.56 487 SER A O 1
ATOM 3709 N N . ALA A 1 488 ? 57.629 22.054 92.980 1.00 15.22 488 ALA A N 1
ATOM 3710 C CA . ALA A 1 488 ? 56.263 22.323 92.549 1.00 14.20 488 ALA A CA 1
ATOM 3711 C C . ALA A 1 488 ? 55.336 22.136 93.715 1.00 15.25 488 ALA A C 1
ATOM 3712 O O . ALA A 1 488 ? 55.585 21.266 94.555 1.00 18.40 488 ALA A O 1
ATOM 3714 N N . VAL A 1 489 ? 54.257 22.919 93.735 1.00 17.28 489 VAL A N 1
ATOM 3715 C CA . VAL A 1 489 ? 53.233 22.692 94.791 1.00 18.41 489 VAL A CA 1
ATOM 3716 C C . VAL A 1 489 ? 51.967 22.092 94.190 1.00 18.54 489 VAL A C 1
ATOM 3717 O O . VAL A 1 489 ? 51.711 22.209 93.000 1.00 17.31 489 VAL A O 1
ATOM 3721 N N . ALA A 1 490 ? 51.141 21.446 95.017 1.00 18.51 490 ALA A N 1
ATOM 3722 C CA . ALA A 1 490 ? 50.014 20.690 94.510 1.00 19.57 490 ALA A CA 1
ATOM 3723 C C . ALA A 1 490 ? 48.976 21.512 93.780 1.00 20.00 490 ALA A C 1
ATOM 3724 O O . ALA A 1 490 ? 48.257 20.962 92.962 1.00 21.48 490 ALA A O 1
ATOM 3726 N N . THR A 1 491 ? 48.899 22.833 94.030 1.00 19.20 491 THR A N 1
ATOM 3727 C CA . THR A 1 491 ? 47.959 23.645 93.319 1.00 18.77 491 THR A CA 1
ATOM 3728 C C . THR A 1 491 ? 48.433 24.142 92.001 1.00 16.51 491 THR A C 1
ATOM 3729 O O . THR A 1 491 ? 47.673 24.744 91.274 1.00 18.73 491 THR A O 1
ATOM 3733 N N . ARG A 1 492 ? 49.706 23.887 91.644 1.00 16.44 492 ARG A N 1
ATOM 3734 C CA A ARG A 1 492 ? 50.302 24.442 90.450 0.50 16.14 492 ARG A CA 1
ATOM 3735 C CA B ARG A 1 492 ? 50.264 24.436 90.416 0.50 15.77 492 ARG A CA 1
ATOM 3736 C C . ARG A 1 492 ? 51.037 23.353 89.660 1.00 15.68 492 ARG A C 1
ATOM 3737 O O . ARG A 1 492 ? 52.188 23.584 89.195 1.00 16.24 492 ARG A O 1
ATOM 3752 N N . LEU A 1 493 ? 50.416 22.191 89.550 1.00 15.27 493 LEU A N 1
ATOM 3753 C CA . LEU A 1 493 ? 51.032 21.080 88.743 1.00 14.29 493 LEU A CA 1
ATOM 3754 C C . LEU A 1 493 ? 50.851 21.325 87.276 1.00 15.56 493 LEU A C 1
ATOM 3755 O O . LEU A 1 493 ? 51.705 20.879 86.477 1.00 15.85 493 LEU A O 1
ATOM 3760 N N . LEU A 1 494 ? 49.781 22.006 86.871 1.00 13.77 494 LEU A N 1
ATOM 3761 C CA . LEU A 1 494 ? 49.646 22.415 85.473 1.00 14.07 494 LEU A CA 1
ATOM 3762 C C . LEU A 1 494 ? 50.530 23.613 85.124 1.00 14.32 494 LEU A C 1
ATOM 3763 O O . LEU A 1 494 ? 51.166 24.154 86.031 1.00 16.94 494 LEU A O 1
ATOM 3768 N N . TRP A 1 495 ? 50.549 24.054 83.855 1.00 13.97 495 TRP A N 1
ATOM 3769 C CA . TRP A 1 495 ? 51.307 25.220 83.419 1.00 12.67 495 TRP A CA 1
ATOM 3770 C C . TRP A 1 495 ? 50.344 26.396 83.254 1.00 14.88 495 TRP A C 1
ATOM 3771 O O . TRP A 1 495 ? 49.189 26.222 82.867 1.00 15.27 495 TRP A O 1
ATOM 3782 N N . PRO A 1 496 ? 50.821 27.605 83.568 1.00 15.40 496 PRO A N 1
ATOM 3783 C CA . PRO A 1 496 ? 50.009 28.796 83.215 1.00 15.35 496 PRO A CA 1
ATOM 3784 C C . PRO A 1 496 ? 49.945 29.080 81.729 1.00 16.33 496 PRO A C 1
ATOM 3785 O O . PRO A 1 496 ? 50.706 28.507 80.921 1.00 15.00 496 PRO A O 1
ATOM 3789 N N . ILE A 1 497 ? 49.026 29.968 81.351 1.00 17.67 497 ILE A N 1
ATOM 3790 C CA . ILE A 1 497 ? 48.765 30.388 79.966 1.00 16.51 497 ILE A CA 1
ATOM 3791 C C . ILE A 1 497 ? 49.236 31.803 79.791 1.00 19.83 497 ILE A C 1
ATOM 3792 O O . ILE A 1 497 ? 48.886 32.645 80.602 1.00 21.04 497 ILE A O 1
ATOM 3797 N N . ASN A 1 498 ? 50.023 32.060 78.766 1.00 19.51 498 ASN A N 1
ATOM 3798 C CA . ASN A 1 498 ? 50.611 33.372 78.525 1.00 21.27 498 ASN A CA 1
ATOM 3799 C C . ASN A 1 498 ? 49.589 34.440 78.116 1.00 21.60 498 ASN A C 1
ATOM 3800 O O . ASN A 1 498 ? 48.551 34.119 77.622 1.00 21.83 498 ASN A O 1
ATOM 3805 N N . GLU A 1 499 ? 49.958 35.716 78.340 1.00 23.81 499 GLU A N 1
ATOM 3806 C CA . GLU A 1 499 ? 48.959 36.822 78.208 1.00 27.27 499 GLU A CA 1
ATOM 3807 C C . GLU A 1 499 ? 48.290 36.877 76.816 1.00 26.16 499 GLU A C 1
ATOM 3808 O O . GLU A 1 499 ? 47.075 36.972 76.716 1.00 28.04 499 GLU A O 1
ATOM 3814 N N . SER A 1 500 ? 49.105 36.800 75.761 1.00 27.79 500 SER A N 1
ATOM 3815 C CA . SER A 1 500 ? 48.616 36.949 74.372 1.00 28.46 500 SER A CA 1
ATOM 3816 C C . SER A 1 500 ? 47.528 35.917 74.025 1.00 29.19 500 SER A C 1
ATOM 3817 O O . SER A 1 500 ? 46.524 36.234 73.365 1.00 31.26 500 SER A O 1
ATOM 3820 N N . VAL A 1 501 ? 47.648 34.694 74.553 1.00 27.46 501 VAL A N 1
ATOM 3821 C CA . VAL A 1 501 ? 46.580 33.675 74.384 1.00 27.76 501 VAL A CA 1
ATOM 3822 C C . VAL A 1 501 ? 45.235 34.066 74.969 1.00 28.18 501 VAL A C 1
ATOM 3823 O O . VAL A 1 501 ? 44.163 33.889 74.335 1.00 28.87 501 VAL A O 1
ATOM 3827 N N . LEU A 1 502 ? 45.277 34.588 76.193 1.00 28.13 502 LEU A N 1
ATOM 3828 C CA . LEU A 1 502 ? 44.084 34.988 76.912 1.00 29.24 502 LEU A CA 1
ATOM 3829 C C . LEU A 1 502 ? 43.391 36.251 76.301 1.00 32.08 502 LEU A C 1
ATOM 3830 O O . LEU A 1 502 ? 42.151 36.313 76.276 1.00 33.49 502 LEU A O 1
ATOM 3835 N N . THR A 1 503 ? 44.195 37.195 75.785 1.00 34.64 503 THR A N 1
ATOM 3836 C CA . THR A 1 503 ? 43.710 38.389 75.035 1.00 36.95 503 THR A CA 1
ATOM 3837 C C . THR A 1 503 ? 42.993 37.927 73.753 1.00 37.90 503 THR A C 1
ATOM 3838 O O . THR A 1 503 ? 41.874 38.376 73.441 1.00 38.06 503 THR A O 1
ATOM 3842 N N . ASP A 1 504 ? 43.650 37.030 73.013 1.00 39.27 504 ASP A N 1
ATOM 3843 C CA . ASP A 1 504 ? 43.149 36.591 71.703 1.00 39.51 504 ASP A CA 1
ATOM 3844 C C . ASP A 1 504 ? 41.953 35.676 71.798 1.00 39.25 504 ASP A C 1
ATOM 3845 O O . ASP A 1 504 ? 41.184 35.568 70.849 1.00 39.31 504 ASP A O 1
ATOM 3850 N N . ASN A 1 505 ? 41.765 35.047 72.954 1.00 38.53 505 ASN A N 1
ATOM 3851 C CA . ASN A 1 505 ? 40.574 34.248 73.173 1.00 37.45 505 ASN A CA 1
ATOM 3852 C C . ASN A 1 505 ? 39.877 34.479 74.501 1.00 37.44 505 ASN A C 1
ATOM 3853 O O . ASN A 1 505 ? 40.168 33.784 75.494 1.00 36.24 505 ASN A O 1
ATOM 3858 N N . PRO A 1 506 ? 38.900 35.431 74.522 1.00 36.33 506 PRO A N 1
ATOM 3859 C CA . PRO A 1 506 ? 38.129 35.781 75.720 1.00 35.17 506 PRO A CA 1
ATOM 3860 C C . PRO A 1 506 ? 37.410 34.649 76.440 1.00 33.12 506 PRO A C 1
ATOM 3861 O O . PRO A 1 506 ? 37.178 34.755 77.633 1.00 32.92 506 PRO A O 1
ATOM 3865 N N . ALA A 1 507 ? 37.094 33.540 75.762 1.00 32.90 507 ALA A N 1
ATOM 3866 C CA . ALA A 1 507 ? 36.444 32.413 76.464 1.00 31.90 507 ALA A CA 1
ATOM 3867 C C . ALA A 1 507 ? 37.402 31.539 77.315 1.00 30.70 507 ALA A C 1
ATOM 3868 O O . ALA A 1 507 ? 36.939 30.735 78.120 1.00 31.22 507 ALA A O 1
ATOM 3870 N N . LEU A 1 508 ? 38.708 31.701 77.121 1.00 29.83 508 LEU A N 1
ATOM 3871 C CA . LEU A 1 508 ? 39.690 30.934 77.927 1.00 29.63 508 LEU A CA 1
ATOM 3872 C C . LEU A 1 508 ? 39.914 31.522 79.313 1.00 28.55 508 LEU A C 1
ATOM 3873 O O . LEU A 1 508 ? 40.050 32.745 79.408 1.00 29.77 508 LEU A O 1
ATOM 3878 N N . LYS A 1 509 ? 40.001 30.676 80.346 1.00 27.23 509 LYS A N 1
ATOM 3879 C CA . LYS A 1 509 ? 40.412 31.082 81.700 1.00 26.96 509 LYS A CA 1
ATOM 3880 C C . LYS A 1 509 ? 41.895 30.739 81.941 1.00 26.92 509 LYS A C 1
ATOM 3881 O O . LYS A 1 509 ? 42.412 29.782 81.337 1.00 25.91 509 LYS A O 1
ATOM 3887 N N . GLN A 1 510 ? 42.548 31.491 82.826 1.00 25.02 510 GLN A N 1
ATOM 3888 C CA . GLN A 1 510 ? 43.918 31.177 83.291 1.00 24.07 510 GLN A CA 1
ATOM 3889 C C . GLN A 1 510 ? 43.840 29.819 83.981 1.00 22.47 510 GLN A C 1
ATOM 3890 O O . GLN A 1 510 ? 42.854 29.454 84.601 1.00 22.58 510 GLN A O 1
ATOM 3896 N N . THR A 1 511 ? 44.925 29.071 83.954 1.00 19.80 511 THR A N 1
ATOM 3897 C CA . THR A 1 511 ? 44.955 27.804 84.656 1.00 20.38 511 THR A CA 1
ATOM 3898 C C . THR A 1 511 ? 44.719 27.965 86.158 1.00 21.68 511 THR A C 1
ATOM 3899 O O . THR A 1 511 ? 45.216 28.926 86.741 1.00 22.32 511 THR A O 1
ATOM 3903 N N . PRO A 1 512 ? 43.980 27.045 86.770 1.00 23.30 512 PRO A N 1
ATOM 3904 C CA . PRO A 1 512 ? 43.761 27.132 88.201 1.00 24.44 512 PRO A CA 1
ATOM 3905 C C . PRO A 1 512 ? 45.039 27.057 88.957 1.00 24.69 512 PRO A C 1
ATOM 3906 O O . PRO A 1 512 ? 45.984 26.352 88.575 1.00 24.53 512 PRO A O 1
ATOM 3910 N N . GLY A 1 513 ? 45.087 27.819 90.033 1.00 24.38 513 GLY A N 1
ATOM 3911 C CA . GLY A 1 513 ? 46.258 27.855 90.866 1.00 23.93 513 GLY A CA 1
ATOM 3912 C C . GLY A 1 513 ? 47.170 29.034 90.604 1.00 24.10 513 GLY A C 1
ATOM 3913 O O . GLY A 1 513 ? 48.073 29.286 91.400 1.00 23.42 513 GLY A O 1
ATOM 3914 N N . TYR A 1 514 ? 46.958 29.704 89.459 1.00 24.87 514 TYR A N 1
ATOM 3915 C CA . TYR A 1 514 ? 47.802 30.789 88.954 1.00 27.99 514 TYR A CA 1
ATOM 3916 C C . TYR A 1 514 ? 47.174 32.239 89.045 1.00 31.85 514 TYR A C 1
ATOM 3917 O O . TYR A 1 514 ? 47.441 33.088 88.200 1.00 32.50 514 TYR A O 1
ATOM 3926 N N . GLN A 1 515 ? 46.371 32.498 90.086 1.00 37.26 515 GLN A N 1
ATOM 3927 C CA . GLN A 1 515 ? 45.926 33.892 90.473 1.00 40.48 515 GLN A CA 1
ATOM 3928 C C . GLN A 1 515 ? 46.912 34.712 91.400 1.00 43.18 515 GLN A C 1
ATOM 3929 O O . GLN A 1 515 ? 47.898 34.177 91.914 1.00 44.35 515 GLN A O 1
ATOM 3931 N N . ASN A 1 516 ? 46.619 35.999 91.623 1.00 45.72 516 ASN A N 1
ATOM 3932 C CA . ASN A 1 516 ? 47.464 36.926 92.447 1.00 47.22 516 ASN A CA 1
ATOM 3933 C C . ASN A 1 516 ? 48.818 37.375 91.820 1.00 48.19 516 ASN A C 1
ATOM 3934 O O . ASN A 1 516 ? 49.921 37.200 92.392 1.00 48.88 516 ASN A O 1
#

B-factor: mean 21.66, std 8.5, range [8.31, 64.49]

Sequence (490 aa):
IDPTSSIADSNYWKTEAQFSTFNVGLHALLRECSFNFFLLGEPRADIYGDVPFGGEATQGMERLPFNTINKENTGISNFAGMYKVINQINLMIAKTKETTVLSEAGKNYYLGEAYGMRAYLYFHLLRSWGDVILYLDYTNSKAASPAEEVMKQIKEDITASEKGFGSDYSFKYGRYYWSMAATQMLKGEVYLWSGRQMGGGTADYTTAKTALQSIVSSNANVSLQDDFSKVFAYNNKDNSEIIFSIRNAKDEYNMWDDRFRQNLVPQQAYMTSTYCNKEGVSFKDLPEGQLNGLIRLQIRYDLYNKAFRDGDTRKDASMTAVYQKQQDGTVKYIAPFCNKYQGVLLDGASQRSFLNDYPIYRYADCLLLLAEAKALLGEDPTAEINQVRERAYGKEFFEANKATLAYPNDKGDFYTDNKYMSGDEDPLEAILKERMMREFMFEGKRWYDLRLLGADYVTKRTSAVATRRLLWPINESVLTDNPALKQTPGYQN

Organism: Bacteroides fragilis (strain ATCC 25285 / DSM 2151 / CCUG 4856 / JCM 11019 / LMG 10263 / NCTC 9343 / Onslow / VPI 2553 / EN-2) (NCBI:txid272559)